Protein 5EUM (pdb70)

B-factor: mean 42.86, std 14.97, range [24.08, 124.47]

Foldseek 3Di:
DQPADDAPPAFLFKKWWAQFWADDPPDDILAGGDTDIFGFLFEEEEAEDPSLCLVVVLCPQLPVDDTDGTAMDGNRHGLSNHRSLRSPLQEDEADLPQFAAWFFLLVRLQVAHDDDDDPVLLLVLLVLLLNQVVQVVDPVRRRDTAPPRNPNDDSSNSRSSSLSSLVSSVHQEYEYEDDCDPCVVSRLSSVVSSSGRHYYYYNDQAPSSQQPGQKYFYGGSNYGDDMDGPVVVCVVVDDVVVCVVVRSND/DQPADDAPPAFLFKKWWAQFWADPPPDDTLAGGDTDIFGFLFEEEEAEDPSLCLVVVLCPQLPVDDTDGTAMDGNRHGLSNHRSVRSPLQEDEADLPDFAAWFFLLCRLQCVDDDPVLLLVLLVLLLNQVVQVVDPCRRRDTAPPRNPNDDSSNSRSSRLSSLVSSVHQEYEYEYDLDPCVVSNLSSVVSSSGRHYYYYNDQAPSSQQPGQKYFYGGSNYGDDMDGPVVVCVVVDDVVVCVVVRSND

Solvent-accessible surface area: 23238 Å² total

Secondary structure (DSSP, 8-state):
-----B--TT----EEEEEEEE-------SEEEEEEEE-TT-EEEEE--TTSSHHHHHHHHTTSS--SEEEEEETTEEGGGB-HHHHHHHEEEE-SS----SSBHHHHHHTS-SS---HHHHHHHHHHTT-HHHHHHSTTGGGPBP-GGGTTS-HHHHHHHHHHHHHHHT-SEEEEE----TTHHHHHHHHHHHTTTSEEEEE---HHHHHH-SEEEEEETTEEEEEE-HHHHHHHTSHHHHHHHTTT--/-----B--TT----EEEEEEEE-------SEEEEEEEE-TT-EEEEE--TTSSHHHHHHHHTTSS--SEEEEEETTEEGGGB-HHHHHHHEEEE-TT----SSBHHHHHH-----HHHHHHHHHHTT-HHHHHHSTTGGGPBP-GGGTTS-HHHHHHHHHHHHHHHT-SEEEEE----TTHHHHHHHHHHHSTTSEEEEE---HHHHHH-SEEEEEETTEEEEEE-HHHHHHHTSHHHHHHHTTT--

Structure (mmCIF, N/CA/C/O backbone):
data_5EUM
#
_entry.id   5EUM
#
_cell.length_a   95.237
_cell.length_b   95.237
_cell.length_c   60.870
_cell.angle_alpha   90.00
_cell.angle_beta   90.00
_cell.angle_gamma   90.00
#
_symmetry.space_group_name_H-M   'P 41'
#
loop_
_entity.id
_entity.type
_entity.pdbx_description
1 polymer 'Lipid A export ATP-binding/permease protein MsbA'
2 non-polymer 'ACETATE ION'
3 non-polymer 'SULFATE ION'
4 non-polymer 'MALONATE ION'
5 non-polymer 'SUCCINIC ACID'
6 non-polymer 'CHLORIDE ION'
7 water water
#
loop_
_atom_site.group_PDB
_atom_site.id
_atom_site.type_symbol
_atom_site.label_atom_id
_atom_site.label_alt_id
_atom_site.label_comp_id
_atom_site.label_asym_id
_atom_site.label_entity_id
_atom_site.label_seq_id
_atom_site.pdbx_PDB_ins_code
_atom_site.Cartn_x
_atom_site.Cartn_y
_atom_site.Cartn_z
_atom_site.occupancy
_atom_site.B_iso_or_equiv
_atom_site.auth_seq_id
_atom_site.auth_comp_id
_atom_site.auth_asym_id
_atom_site.auth_atom_id
_atom_site.pdbx_PDB_model_num
ATOM 1 N N . LYS A 1 4 ? -9.196 53.437 -17.383 1.00 87.46 333 LYS A N 1
ATOM 2 C CA . LYS A 1 4 ? -9.789 52.238 -16.715 1.00 83.96 333 LYS A CA 1
ATOM 3 C C . LYS A 1 4 ? -9.422 52.202 -15.229 1.00 77.73 333 LYS A C 1
ATOM 4 O O . LYS A 1 4 ? -10.249 52.539 -14.380 1.00 67.82 333 LYS A O 1
ATOM 10 N N . ASP A 1 5 ? -8.185 51.817 -14.913 1.00 73.29 334 ASP A N 1
ATOM 11 C CA . ASP A 1 5 ? -7.746 51.750 -13.513 1.00 70.39 334 ASP A CA 1
ATOM 12 C C . ASP A 1 5 ? -7.037 53.066 -13.139 1.00 68.69 334 ASP A C 1
ATOM 13 O O . ASP A 1 5 ? -5.867 53.080 -12.728 1.00 65.45 334 ASP A O 1
ATOM 18 N N . ASP A 1 6 ? -7.770 54.166 -13.283 1.00 66.32 335 ASP A N 1
ATOM 19 C CA . ASP A 1 6 ? -7.237 55.504 -12.990 1.00 68.68 335 ASP A CA 1
ATOM 20 C C . ASP A 1 6 ? -7.172 55.847 -11.492 1.00 63.05 335 ASP A C 1
ATOM 21 O O . ASP A 1 6 ? -6.369 56.690 -11.085 1.00 64.32 335 ASP A O 1
ATOM 26 N N . GLY A 1 7 ? -8.001 55.196 -10.677 1.00 55.74 336 GLY A N 1
ATOM 27 C CA . GLY A 1 7 ? -8.054 55.490 -9.239 1.00 50.25 336 GLY A CA 1
ATOM 28 C C . GLY A 1 7 ? -6.814 55.201 -8.403 1.00 45.96 336 GLY A C 1
ATOM 29 O O . GLY A 1 7 ? -6.166 54.178 -8.565 1.00 44.36 336 GLY A O 1
ATOM 30 N N . ALA A 1 8 ? -6.487 56.112 -7.487 1.00 44.59 337 ALA A N 1
ATOM 31 C CA . ALA A 1 8 ? -5.336 55.932 -6.597 1.00 43.85 337 ALA A CA 1
ATOM 32 C C . ALA A 1 8 ? -5.719 55.715 -5.133 1.00 42.09 337 ALA A C 1
ATOM 33 O O . ALA A 1 8 ? -4.840 55.481 -4.303 1.00 40.84 337 ALA A O 1
ATOM 35 N N A TYR A 1 9 ? -7.021 55.753 -4.839 0.50 40.42 338 TYR A N 1
ATOM 36 N N B TYR A 1 9 ? -7.012 55.764 -4.819 0.50 39.75 338 TYR A N 1
ATOM 37 C CA A TYR A 1 9 ? -7.533 55.633 -3.479 0.50 40.06 338 TYR A CA 1
ATOM 38 C CA B TYR A 1 9 ? -7.426 55.652 -3.430 0.50 38.83 338 TYR A CA 1
ATOM 39 C C A TYR A 1 9 ? -7.723 54.173 -3.063 0.50 38.57 338 TYR A C 1
ATOM 40 C C B TYR A 1 9 ? -7.794 54.219 -3.040 0.50 37.92 338 TYR A C 1
ATOM 41 O O A TYR A 1 9 ? -7.956 53.305 -3.911 0.50 35.73 338 TYR A O 1
ATOM 42 O O B TYR A 1 9 ? -8.199 53.412 -3.883 0.50 35.24 338 TYR A O 1
ATOM 59 N N . LYS A 1 10 ? -7.592 53.905 -1.761 1.00 35.84 339 LYS A N 1
ATOM 60 C CA . LYS A 1 10 ? -7.834 52.566 -1.212 1.00 36.33 339 LYS A CA 1
ATOM 61 C C . LYS A 1 10 ? -8.482 52.640 0.165 1.00 36.43 339 LYS A C 1
ATOM 62 O O . LYS A 1 10 ? -8.293 53.609 0.915 1.00 39.13 339 LYS A O 1
ATOM 68 N N . ALA A 1 11 ? -9.249 51.607 0.483 1.00 34.72 340 ALA A N 1
ATOM 69 C CA . ALA A 1 11 ? -9.819 51.443 1.801 1.00 38.09 340 ALA A CA 1
ATOM 70 C C . ALA A 1 11 ? -9.331 50.076 2.255 1.00 37.73 340 ALA A C 1
ATOM 71 O O . ALA A 1 11 ? -9.575 49.063 1.578 1.00 38.44 340 ALA A O 1
ATOM 73 N N . GLU A 1 12 ? -8.628 50.045 3.379 1.00 38.02 341 GLU A N 1
ATOM 74 C CA . GLU A 1 12 ? -8.076 48.798 3.898 1.00 40.45 341 GLU A CA 1
ATOM 75 C C . GLU A 1 12 ? -8.418 48.596 5.355 1.00 40.27 341 GLU A C 1
ATOM 76 O O . GLU A 1 12 ? -7.590 48.871 6.216 1.00 42.29 341 GLU A O 1
ATOM 82 N N . PRO A 1 13 ? -9.632 48.125 5.652 1.00 39.36 342 PRO A N 1
ATOM 83 C CA . PRO A 1 13 ? -10.672 47.818 4.677 1.00 37.47 342 PRO A CA 1
ATOM 84 C C . PRO A 1 13 ? -11.751 48.890 4.610 1.00 36.48 342 PRO A C 1
ATOM 85 O O . PRO A 1 13 ? -11.807 49.787 5.462 1.00 35.10 342 PRO A O 1
ATOM 89 N N . ALA A 1 14 ? -12.631 48.778 3.625 1.00 32.69 343 ALA A N 1
ATOM 90 C CA . ALA A 1 14 ? -13.791 49.655 3.571 1.00 32.63 343 ALA A CA 1
ATOM 91 C C . ALA A 1 14 ? -14.733 49.235 4.701 1.00 32.23 343 ALA A C 1
ATOM 92 O O . ALA A 1 14 ? -14.702 48.091 5.157 1.00 33.10 343 ALA A O 1
ATOM 94 N N . LYS A 1 15 ? -15.532 50.178 5.189 1.00 32.48 344 LYS A N 1
ATOM 95 C CA . LYS A 1 15 ? -16.587 49.877 6.170 1.00 34.53 344 LYS A CA 1
ATOM 96 C C . LYS A 1 15 ? -17.699 49.067 5.481 1.00 33.41 344 LYS A C 1
ATOM 97 O O . LYS A 1 15 ? -18.328 48.211 6.090 1.00 34.51 344 LYS A O 1
ATOM 103 N N . GLY A 1 16 ? -17.956 49.383 4.214 1.00 31.47 345 GLY A N 1
ATOM 104 C CA . GLY A 1 16 ? -18.969 48.675 3.416 1.00 32.50 345 GLY A CA 1
ATOM 105 C C . GLY A 1 16 ? -20.260 49.417 3.112 1.00 32.64 345 GLY A C 1
ATOM 106 O O . GLY A 1 16 ? -21.272 48.784 2.790 1.00 33.51 345 GLY A O 1
ATOM 107 N N A GLU A 1 17 ? -20.254 50.750 3.200 0.50 31.72 346 GLU A N 1
ATOM 108 N N B GLU A 1 17 ? -20.242 50.745 3.235 0.50 31.41 346 GLU A N 1
ATOM 109 C CA A GLU A 1 17 ? -21.470 51.519 2.876 0.50 32.09 346 GLU A CA 1
ATOM 110 C CA B GLU A 1 17 ? -21.411 51.558 2.891 0.50 31.66 346 GLU A CA 1
ATOM 111 C C A GLU A 1 17 ? -21.598 51.709 1.372 0.50 30.13 346 GLU A C 1
ATOM 112 C C B GLU A 1 17 ? -21.458 51.579 1.363 0.50 29.92 346 GLU A C 1
ATOM 113 O O A GLU A 1 17 ? -20.737 52.307 0.735 0.50 29.33 346 GLU A O 1
ATOM 114 O O B GLU A 1 17 ? -20.428 51.777 0.718 0.50 28.76 346 GLU A O 1
ATOM 125 N N A LEU A 1 18 ?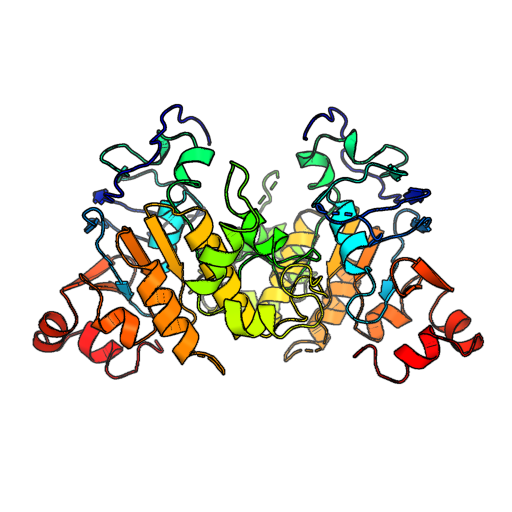 -22.676 51.208 0.792 0.50 29.23 347 LEU A N 1
ATOM 126 N N B LEU A 1 18 ? -22.626 51.335 0.778 0.50 28.99 347 LEU A N 1
ATOM 127 C CA A LEU A 1 18 ? -22.856 51.351 -0.636 0.50 28.83 347 LEU A CA 1
ATOM 128 C CA B LEU A 1 18 ? -22.747 51.309 -0.679 0.50 28.61 347 LEU A CA 1
ATOM 129 C C A LEU A 1 18 ? -23.953 52.324 -0.979 0.50 28.64 347 LEU A C 1
ATOM 130 C C B LEU A 1 18 ? -23.971 52.113 -1.129 0.50 28.43 347 LEU A C 1
ATOM 131 O O A LEU A 1 18 ? -24.932 52.463 -0.244 0.50 27.31 347 LEU A O 1
ATOM 132 O O B LEU A 1 18 ? -25.067 51.898 -0.622 0.50 28.00 347 LEU A O 1
ATOM 141 N N . GLU A 1 19 ? -23.799 53.017 -2.097 1.00 27.52 348 GLU A N 1
ATOM 142 C CA . GLU A 1 19 ? -24.885 53.886 -2.549 1.00 28.58 348 GLU A CA 1
ATOM 143 C C . GLU A 1 19 ? -24.866 54.084 -4.045 1.00 28.03 348 GLU A C 1
ATOM 144 O O . GLU A 1 19 ? -23.804 54.319 -4.613 1.00 29.02 348 GLU A O 1
ATOM 150 N N . PHE A 1 20 ? -26.035 53.909 -4.656 1.00 28.33 349 PHE A N 1
ATOM 151 C CA . PHE A 1 20 ? -26.288 54.268 -6.054 1.00 26.64 349 PHE A CA 1
ATOM 152 C C . PHE A 1 20 ? -27.043 55.591 -5.994 1.00 28.96 349 PHE A C 1
ATOM 153 O O . PHE A 1 20 ? -28.079 55.685 -5.332 1.00 28.76 349 PHE A O 1
ATOM 161 N N . LYS A 1 21 ? -26.571 56.608 -6.702 1.00 29.80 350 LYS A N 1
ATOM 162 C CA . LYS A 1 21 ? -27.238 57.911 -6.726 1.00 33.83 350 LYS A CA 1
ATOM 163 C C . LYS A 1 21 ? -27.488 58.290 -8.191 1.00 32.89 350 LYS A C 1
ATOM 164 O O . LYS A 1 21 ? -26.534 58.564 -8.935 1.00 31.91 350 LYS A O 1
ATOM 170 N N . ASN A 1 22 ? -28.762 58.301 -8.591 1.00 31.09 351 ASN A N 1
ATOM 171 C CA . ASN A 1 22 ? -29.182 58.699 -9.942 1.00 31.57 351 ASN A CA 1
ATOM 172 C C . ASN A 1 22 ? -28.426 57.960 -11.073 1.00 32.13 351 ASN A C 1
ATOM 173 O O . ASN A 1 22 ? -27.995 58.551 -12.084 1.00 33.17 351 ASN A O 1
ATOM 178 N N . VAL A 1 23 ? -28.325 56.651 -10.921 1.00 30.98 352 VAL A N 1
ATOM 179 C CA . VAL A 1 23 ? -27.564 55.828 -11.874 1.00 30.04 352 VAL A CA 1
ATOM 180 C C . VAL A 1 23 ? -28.379 55.395 -13.077 1.00 29.02 352 VAL A C 1
ATOM 181 O O . VAL A 1 23 ? -29.438 54.785 -12.942 1.00 30.85 352 VAL A O 1
ATOM 185 N N . SER A 1 24 ? -27.873 55.722 -14.269 1.00 29.74 353 SER A N 1
ATOM 186 C CA . SER A 1 24 ? -28.478 55.279 -15.509 1.00 30.60 353 SER A CA 1
ATOM 187 C C . SER A 1 24 ? -27.370 54.603 -16.299 1.00 29.99 353 SER A C 1
ATOM 188 O O . SER A 1 24 ? -26.210 54.966 -16.176 1.00 32.70 353 SER A O 1
ATOM 191 N N . PHE A 1 25 ? -27.747 53.617 -17.097 1.00 30.70 354 PHE A N 1
ATOM 192 C CA . PHE A 1 25 ? -26.779 52.829 -17.847 1.00 30.60 354 PHE A CA 1
ATOM 193 C C . PHE A 1 25 ? -27.429 52.213 -19.073 1.00 30.63 354 PHE A C 1
ATOM 194 O O . PHE A 1 25 ? -28.562 51.727 -19.021 1.00 33.03 354 PHE A O 1
ATOM 202 N N . ALA A 1 26 ? -26.678 52.237 -20.181 1.00 33.11 355 ALA A N 1
ATOM 203 C CA . ALA A 1 26 ? -27.089 51.623 -21.429 1.00 32.57 355 ALA A CA 1
ATOM 204 C C . ALA A 1 26 ? -25.919 50.791 -21.940 1.00 33.04 355 ALA A C 1
ATOM 205 O O . ALA A 1 26 ? -24.755 51.185 -21.808 1.00 31.93 355 ALA A O 1
ATOM 207 N N . TYR A 1 27 ? -26.231 49.627 -22.498 1.00 33.59 356 TYR A N 1
ATOM 208 C CA . TYR A 1 27 ? -25.198 48.764 -23.064 1.00 34.26 356 TYR A CA 1
ATOM 209 C C . TYR A 1 27 ? -24.624 49.465 -24.290 1.00 37.80 356 TYR A C 1
ATOM 210 O O . TYR A 1 27 ? -25.320 50.257 -24.936 1.00 38.57 356 TYR A O 1
ATOM 219 N N . GLN A 1 28 ? -23.357 49.188 -24.589 1.00 40.15 357 GLN A N 1
ATOM 220 C CA . GLN A 1 28 ? -22.689 49.807 -25.734 1.00 44.25 357 GLN A CA 1
ATOM 221 C C . GLN A 1 28 ? -23.481 49.503 -27.000 1.00 44.58 357 GLN A C 1
ATOM 222 O O . GLN A 1 28 ? -23.835 48.354 -27.249 1.00 44.03 357 GLN A O 1
ATOM 228 N N . GLY A 1 29 ? -23.752 50.532 -27.796 1.00 49.32 358 GLY A N 1
ATOM 229 C CA . GLY A 1 29 ? -24.510 50.366 -29.039 1.00 51.26 358 GLY A CA 1
ATOM 230 C C . GLY A 1 29 ? -26.026 50.331 -28.883 1.00 53.94 358 GLY A C 1
ATOM 231 O O . GLY A 1 29 ? -26.731 50.044 -29.853 1.00 55.92 358 GLY A O 1
ATOM 242 N N . GLU A 1 31 ? -29.550 52.435 -27.518 1.00 55.48 360 GLU A N 1
ATOM 243 C CA . GLU A 1 31 ? -30.099 53.744 -27.183 1.00 60.78 360 GLU A CA 1
ATOM 244 C C . GLU A 1 31 ? -30.916 53.635 -25.885 1.00 53.93 360 GLU A C 1
ATOM 245 O O . GLU A 1 31 ? -30.814 54.486 -25.004 1.00 53.69 360 GLU A O 1
ATOM 251 N N . GLU A 1 32 ? -31.728 52.584 -25.800 1.00 50.99 361 GLU A N 1
ATOM 252 C CA . GLU A 1 32 ? -32.573 52.288 -24.631 1.00 51.76 361 GLU A CA 1
ATOM 253 C C . GLU A 1 32 ? -31.734 52.098 -23.366 1.00 43.14 361 GLU A C 1
ATOM 254 O O . GLU A 1 32 ? -30.657 51.515 -23.420 1.00 39.35 361 GLU A O 1
ATOM 260 N N . LEU A 1 33 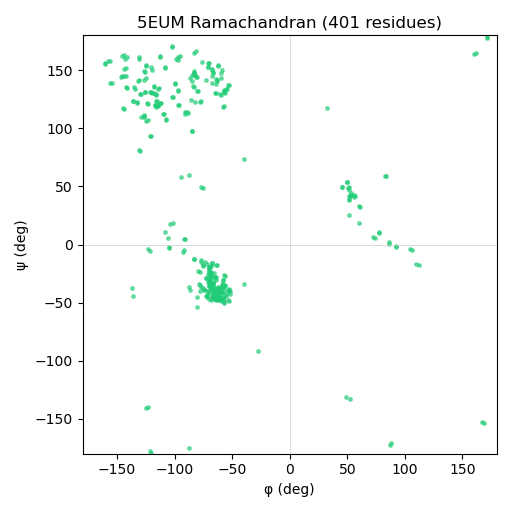? -32.235 52.560 -22.223 1.00 42.62 362 LEU A N 1
ATOM 261 C CA . LEU A 1 33 ? -31.512 52.372 -20.969 1.00 39.02 362 LEU A CA 1
ATOM 262 C C . LEU A 1 33 ? -31.758 51.005 -20.351 1.00 37.39 362 LEU A C 1
ATOM 263 O O . LEU A 1 33 ? -32.900 50.530 -20.286 1.00 38.78 362 LEU A O 1
ATOM 268 N N . ALA A 1 34 ? -30.687 50.364 -19.884 1.00 34.53 363 ALA A N 1
ATOM 269 C CA . ALA A 1 34 ? -30.812 49.086 -19.162 1.00 34.44 363 ALA A CA 1
ATOM 270 C C . ALA A 1 34 ? -31.243 49.379 -17.727 1.00 32.78 363 ALA A C 1
ATOM 271 O O . ALA A 1 34 ? -31.970 48.587 -17.085 1.00 30.99 363 ALA A O 1
ATOM 273 N N . LEU A 1 35 ? -30.759 50.507 -17.208 1.00 30.81 364 LEU A N 1
ATOM 274 C CA . LEU A 1 35 ? -31.084 50.964 -15.855 1.00 27.99 364 LEU A CA 1
ATOM 275 C C . LEU A 1 35 ? -31.413 52.434 -15.958 1.00 29.68 364 LEU A C 1
ATOM 276 O O . LEU A 1 35 ? -30.657 53.193 -16.581 1.00 29.74 364 LEU A O 1
ATOM 281 N N . ASN A 1 36 ? -32.506 52.847 -15.329 1.00 28.42 365 ASN A N 1
ATOM 282 C CA . ASN A 1 36 ? -32.950 54.247 -15.429 1.00 29.63 365 ASN A CA 1
ATOM 283 C C . ASN A 1 36 ? -33.169 54.905 -14.064 1.00 29.61 365 ASN A C 1
ATOM 284 O O . ASN A 1 36 ? -34.076 54.554 -13.337 1.00 29.83 365 ASN A O 1
ATOM 289 N N . ASN A 1 37 ? -32.275 55.835 -13.755 1.00 31.95 366 ASN A N 1
ATOM 290 C CA . ASN A 1 37 ? -32.282 56.639 -12.518 1.00 33.64 366 ASN A CA 1
ATOM 291 C C . ASN A 1 37 ? -32.441 55.819 -11.230 1.00 32.93 366 ASN A C 1
ATOM 292 O O . ASN A 1 37 ? -33.300 56.075 -10.389 1.00 34.05 366 ASN A O 1
ATOM 297 N N . ILE A 1 38 ? -31.561 54.847 -11.097 1.00 30.03 367 ILE A N 1
ATOM 298 C CA . ILE A 1 38 ? -31.498 53.952 -9.934 1.00 29.59 367 ILE A CA 1
ATOM 299 C C . ILE A 1 38 ? -30.837 54.670 -8.759 1.00 28.44 367 ILE A C 1
ATOM 300 O O . ILE A 1 38 ? -29.713 55.134 -8.888 1.00 28.52 367 ILE A O 1
ATOM 305 N N . SER A 1 39 ? -31.544 54.738 -7.628 1.00 28.26 368 SER A N 1
ATOM 306 C CA . SER A 1 39 ? -31.015 55.315 -6.394 1.00 27.40 368 SER A CA 1
ATOM 307 C C . SER A 1 39 ? -31.383 54.418 -5.213 1.00 27.34 368 SER A C 1
ATOM 308 O O . SER A 1 39 ? -32.564 54.123 -5.010 1.00 28.21 368 SER A O 1
ATOM 311 N N . PHE A 1 40 ? -30.379 53.961 -4.464 1.00 27.37 369 PHE A N 1
ATOM 312 C CA . PHE A 1 40 ? -30.613 53.197 -3.230 1.00 26.81 369 PHE A CA 1
ATOM 313 C C . PHE A 1 40 ? -29.362 53.232 -2.382 1.00 28.08 369 PHE A C 1
ATOM 314 O O . PHE A 1 40 ? -28.260 53.425 -2.892 1.00 26.78 369 PHE A O 1
ATOM 322 N N . SER A 1 41 ? -29.535 53.054 -1.081 1.00 26.60 370 SER A N 1
ATOM 323 C CA . SER A 1 41 ? -28.421 53.025 -0.169 1.00 27.50 370 SER A CA 1
ATOM 324 C C . SER A 1 41 ? -28.440 51.741 0.623 1.00 29.11 370 SER A C 1
ATOM 325 O O . SER A 1 41 ? -29.506 51.272 1.033 1.00 28.95 370 SER A O 1
ATOM 328 N N . VAL A 1 42 ? -27.250 51.208 0.885 1.00 29.28 371 VAL A N 1
ATOM 329 C CA . VAL A 1 42 ? -27.097 50.036 1.734 1.00 27.60 371 VAL A CA 1
ATOM 330 C C . VAL A 1 42 ? -26.119 50.415 2.858 1.00 28.66 371 VAL A C 1
ATOM 331 O O . VAL A 1 42 ? -24.899 50.534 2.627 1.00 28.92 371 VAL A O 1
ATOM 335 N N . PRO A 1 43 ? -26.639 50.615 4.081 1.00 27.42 372 PRO A N 1
ATOM 336 C CA . PRO A 1 43 ? -25.730 50.894 5.181 1.00 28.91 372 PRO A CA 1
ATOM 337 C C . PRO A 1 43 ? -24.789 49.716 5.404 1.00 27.83 372 PRO A C 1
ATOM 338 O O . PRO A 1 43 ? -25.140 48.549 5.116 1.00 27.93 372 PRO A O 1
ATOM 342 N N . ALA A 1 44 ? -23.621 50.002 5.966 1.00 28.68 373 ALA A N 1
ATOM 343 C CA . ALA A 1 44 ? -22.659 48.948 6.231 1.00 29.90 373 ALA A CA 1
ATOM 344 C C . ALA A 1 44 ? -23.283 47.820 7.065 1.00 29.94 373 ALA A C 1
ATOM 345 O O . ALA A 1 44 ? -23.969 48.076 8.040 1.00 29.89 373 ALA A O 1
ATOM 347 N N . GLY A 1 45 ? -23.053 46.580 6.655 1.00 28.72 374 GLY A N 1
ATOM 348 C CA . GLY A 1 45 ? -23.548 45.408 7.381 1.00 30.36 374 GLY A CA 1
ATOM 349 C C . GLY A 1 45 ? -24.962 44.921 7.069 1.00 30.00 374 GLY A C 1
ATOM 350 O O . GLY A 1 45 ? -25.438 43.970 7.684 1.00 33.01 374 GLY A O 1
ATOM 351 N N . LYS A 1 46 ? -25.656 45.574 6.148 1.00 28.18 375 LYS A N 1
ATOM 352 C CA . LYS A 1 46 ? -27.004 45.196 5.821 1.00 27.44 375 LYS A CA 1
ATOM 353 C C . LYS A 1 46 ? -27.040 44.309 4.584 1.00 27.84 375 LYS A C 1
ATOM 354 O O . LYS A 1 46 ? -26.108 44.303 3.792 1.00 29.40 375 LYS A O 1
ATOM 360 N N . THR A 1 47 ? -28.131 43.556 4.451 1.00 27.63 376 THR A N 1
ATOM 361 C CA . THR A 1 47 ? -28.354 42.687 3.296 1.00 26.83 376 THR A CA 1
ATOM 362 C C . THR A 1 47 ? -29.509 43.210 2.481 1.00 27.20 376 THR A C 1
ATOM 363 O O . THR A 1 47 ? -30.619 43.392 3.011 1.00 27.99 376 THR A O 1
ATOM 367 N N A VAL A 1 48 ? -29.253 43.461 1.195 0.50 27.19 377 VAL A N 1
ATOM 368 N N B VAL A 1 48 ? -29.249 43.483 1.203 0.50 26.82 377 VAL A N 1
ATOM 369 C CA A VAL A 1 48 ? -30.251 43.941 0.257 0.50 26.68 377 VAL A CA 1
ATOM 370 C CA B VAL A 1 48 ? -30.286 43.893 0.297 0.50 26.17 377 VAL A CA 1
ATOM 371 C C A VAL A 1 48 ? -30.437 42.915 -0.871 0.50 27.73 377 VAL A C 1
ATOM 372 C C B VAL A 1 48 ? -30.425 42.795 -0.760 0.50 27.17 377 VAL A C 1
ATOM 373 O O A VAL A 1 48 ? -29.475 42.580 -1.570 0.50 27.83 377 VAL A O 1
ATOM 374 O O B VAL A 1 48 ? -29.428 42.267 -1.273 0.50 26.57 377 VAL A O 1
ATOM 381 N N . ALA A 1 49 ? -31.669 42.426 -1.029 1.00 26.48 378 ALA A N 1
ATOM 382 C CA . ALA A 1 49 ? -31.999 41.412 -2.058 1.00 25.65 378 ALA A CA 1
ATOM 383 C C . ALA A 1 49 ? -32.605 42.115 -3.263 1.00 26.31 378 ALA A C 1
ATOM 384 O O . ALA A 1 49 ? -33.600 42.853 -3.120 1.00 26.50 378 ALA A O 1
ATOM 386 N N . LEU A 1 50 ? -32.006 41.897 -4.440 1.00 24.65 379 LEU A N 1
ATOM 387 C CA . LEU A 1 50 ? -32.513 42.429 -5.689 1.00 24.98 379 LEU A CA 1
ATOM 388 C C . LEU A 1 50 ? -33.335 41.291 -6.306 1.00 26.15 379 LEU A C 1
ATOM 389 O O . LEU A 1 50 ? -32.806 40.211 -6.533 1.00 25.77 379 LEU A O 1
ATOM 394 N N . VAL A 1 51 ? -34.626 41.523 -6.526 1.00 25.74 380 VAL A N 1
ATOM 395 C CA . VAL A 1 51 ? -35.525 40.502 -7.083 1.00 26.29 380 VAL A CA 1
ATOM 396 C C . VAL A 1 51 ? -36.187 41.079 -8.306 1.00 26.64 380 VAL A C 1
ATOM 397 O O . VAL A 1 51 ? -36.310 42.295 -8.443 1.00 27.38 380 VAL A O 1
ATOM 401 N N . GLY A 1 52 ? -36.580 40.211 -9.222 1.00 25.35 381 GLY A N 1
ATOM 402 C CA . GLY A 1 52 ? -37.196 40.665 -10.436 1.00 25.57 381 GLY A CA 1
ATOM 403 C C . GLY A 1 52 ? -37.150 39.590 -11.496 1.00 26.38 381 GLY A C 1
ATOM 404 O O . GLY A 1 52 ? -36.405 38.606 -11.384 1.00 26.75 381 GLY A O 1
ATOM 405 N N . ARG A 1 53 ? -37.955 39.782 -12.524 1.00 26.87 382 ARG A N 1
ATOM 406 C CA . ARG A 1 53 ? -38.009 38.816 -13.617 1.00 27.64 382 ARG A CA 1
ATOM 407 C C . ARG A 1 53 ? -36.723 38.866 -14.439 1.00 29.80 382 ARG A C 1
ATOM 408 O O . ARG A 1 53 ? -36.025 39.872 -14.432 1.00 29.42 382 ARG A O 1
ATOM 416 N N . SER A 1 54 ? -36.403 37.772 -15.123 1.00 29.53 383 SER A N 1
ATOM 417 C CA . SER A 1 54 ? -35.253 37.756 -16.029 1.00 30.99 383 SER A CA 1
ATOM 418 C C . SER A 1 54 ? -35.390 38.935 -17.004 1.00 30.76 383 SER A C 1
ATOM 419 O O . SER A 1 54 ? -36.484 39.220 -17.506 1.00 29.40 383 SER A O 1
ATOM 422 N N . GLY A 1 55 ? -34.290 39.630 -17.254 1.00 31.33 384 GLY A N 1
ATOM 423 C CA . GLY A 1 55 ? -34.297 40.796 -18.147 1.00 31.39 384 GLY A CA 1
ATOM 424 C C . GLY A 1 55 ? -34.518 42.110 -17.434 1.00 32.08 384 GLY A C 1
ATOM 425 O O . GLY A 1 55 ? -34.460 43.187 -18.043 1.00 33.68 384 GLY A O 1
ATOM 426 N N . SER A 1 56 ? -34.726 42.042 -16.122 1.00 29.23 385 SER A N 1
ATOM 427 C CA . SER A 1 56 ? -35.037 43.228 -15.357 1.00 28.40 385 SER A CA 1
ATOM 428 C C . SER A 1 56 ? -33.900 44.222 -15.218 1.00 29.23 385 SER A C 1
ATOM 429 O O . SER A 1 56 ? -34.151 45.429 -15.138 1.00 28.27 385 SER A O 1
ATOM 432 N N . GLY A 1 57 ? -32.666 43.728 -15.185 1.00 27.56 386 GLY A N 1
ATOM 433 C CA . GLY A 1 57 ? -31.501 44.585 -14.950 1.00 29.30 386 GLY A CA 1
ATOM 434 C C . GLY A 1 57 ? -30.947 44.400 -13.552 1.00 28.39 386 GLY A C 1
ATOM 435 O O . GLY A 1 57 ? -29.930 44.986 -13.203 1.00 28.49 386 GLY A O 1
ATOM 436 N N . LYS A 1 58 ? -31.612 43.589 -12.719 1.00 26.98 387 LYS A N 1
ATOM 437 C CA . LYS A 1 58 ? -31.084 43.333 -11.383 1.00 25.93 387 LYS A CA 1
ATOM 438 C C . LYS A 1 58 ? -29.615 42.847 -11.426 1.00 26.35 387 LYS A C 1
ATOM 439 O O . LYS A 1 58 ? -28.788 43.258 -10.597 1.00 27.08 387 LYS A O 1
ATOM 445 N N . SER A 1 59 ? -29.263 42.016 -12.398 1.00 26.23 388 SER A N 1
ATOM 446 C CA . SER A 1 59 ? -27.880 41.513 -12.481 1.00 26.03 388 SER A CA 1
ATOM 447 C C . SER A 1 59 ? -26.909 42.609 -12.958 1.00 26.60 388 SER A C 1
ATOM 448 O O . SER A 1 59 ? -25.763 42.618 -12.589 1.00 28.30 388 SER A O 1
ATOM 451 N N . THR A 1 60 ? -27.401 43.548 -13.749 1.00 26.70 389 THR A N 1
ATOM 452 C CA . THR A 1 60 ? -26.589 44.666 -14.220 1.00 27.48 389 THR A CA 1
ATOM 453 C C . THR A 1 60 ? -26.202 45.555 -13.020 1.00 26.99 389 THR A C 1
ATOM 454 O O . THR A 1 60 ? -25.058 46.013 -12.905 1.00 28.47 389 THR A O 1
ATOM 458 N N . ILE A 1 61 ? -27.150 45.761 -12.103 1.00 26.53 390 ILE A N 1
ATOM 459 C CA . ILE A 1 61 ? -26.881 46.524 -10.887 1.00 26.25 390 ILE A CA 1
ATOM 460 C C . ILE A 1 61 ? -25.716 45.881 -10.141 1.00 27.54 390 ILE A C 1
ATOM 461 O O . ILE A 1 61 ? -24.735 46.556 -9.789 1.00 27.24 390 ILE A O 1
ATOM 466 N N . ALA A 1 62 ? -25.794 44.559 -9.923 1.00 27.65 391 ALA A N 1
ATOM 467 C CA . ALA A 1 62 ? -24.734 43.867 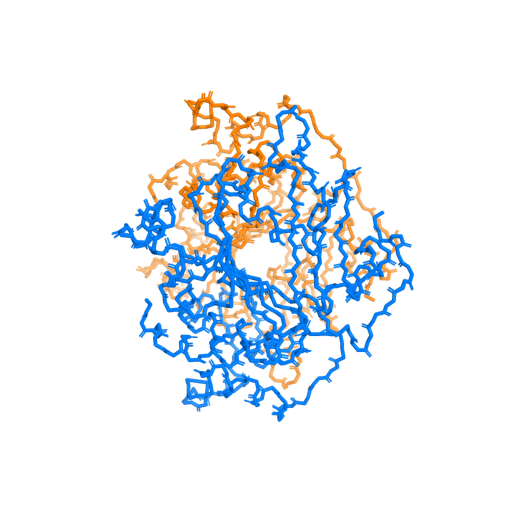-9.198 1.00 29.25 391 ALA A CA 1
ATOM 468 C C . ALA A 1 62 ? -23.410 43.935 -9.943 1.00 29.04 391 ALA A C 1
ATOM 469 O O . ALA A 1 62 ? -22.372 44.209 -9.336 1.00 29.84 391 ALA A O 1
ATOM 471 N N . ASN A 1 63 ? -23.441 43.690 -11.256 1.00 28.74 392 ASN A N 1
ATOM 472 C CA . ASN A 1 63 ? -22.225 43.750 -12.074 1.00 29.17 392 ASN A CA 1
ATOM 473 C C . ASN A 1 63 ? -21.507 45.115 -11.983 1.00 29.38 392 ASN A C 1
ATOM 474 O O . ASN A 1 63 ? -20.277 45.177 -12.009 1.00 31.22 392 ASN A O 1
ATOM 479 N N . LEU A 1 64 ? -22.276 46.198 -11.870 1.00 28.88 393 LEU A N 1
ATOM 480 C CA . LEU A 1 64 ? -21.706 47.547 -11.830 1.00 29.14 393 LEU A CA 1
ATOM 481 C C . LEU A 1 64 ? -20.902 47.830 -10.556 1.00 30.92 393 LEU A C 1
ATOM 482 O O . LEU A 1 64 ? -19.978 48.620 -10.607 1.00 30.40 393 LEU A O 1
ATOM 487 N N . VAL A 1 65 ? -21.250 47.173 -9.445 1.00 31.20 394 VAL A N 1
ATOM 488 C CA . VAL A 1 65 ? -20.548 47.380 -8.176 1.00 30.88 394 VAL A CA 1
ATOM 489 C C . VAL A 1 65 ? -19.041 47.079 -8.270 1.00 33.89 394 VAL A C 1
ATOM 490 O O . VAL A 1 65 ? -18.235 47.750 -7.615 1.00 34.68 394 VAL A O 1
ATOM 494 N N . THR A 1 66 ? -18.657 46.100 -9.093 1.00 33.44 395 THR A N 1
ATOM 495 C CA . THR A 1 66 ? -17.246 45.728 -9.244 1.00 35.54 395 THR A CA 1
ATOM 496 C C . THR A 1 66 ? -16.648 46.244 -10.551 1.00 36.49 395 THR A C 1
ATOM 497 O O . THR A 1 66 ? -15.581 45.820 -10.976 1.00 37.66 395 THR A O 1
ATOM 501 N N . ARG A 1 67 ? -17.336 47.213 -11.146 1.00 36.89 396 ARG A N 1
ATOM 502 C CA . ARG A 1 67 ? -16.936 47.823 -12.400 1.00 38.33 396 ARG A CA 1
ATOM 503 C C . ARG A 1 67 ? -16.755 46.846 -13.543 1.00 38.77 396 ARG A C 1
ATOM 504 O O . ARG A 1 67 ? -15.801 46.964 -14.324 1.00 39.96 396 ARG A O 1
ATOM 512 N N . PHE A 1 68 ? -17.673 45.885 -13.665 1.00 36.74 397 PHE A N 1
ATOM 513 C CA . PHE A 1 68 ? -17.609 44.991 -14.824 1.00 39.03 397 PHE A CA 1
ATOM 514 C C . PHE A 1 68 ? -17.720 45.892 -16.075 1.00 39.66 397 PHE A C 1
ATOM 515 O O . PHE A 1 68 ? -17.102 45.641 -17.122 1.00 41.21 397 PHE A O 1
ATOM 523 N N . TYR A 1 69 ? -18.519 46.934 -15.920 1.00 37.44 398 TYR A N 1
ATOM 524 C CA . TYR A 1 69 ? -18.654 48.043 -16.869 1.00 37.99 398 TYR A CA 1
ATOM 525 C C . TYR A 1 69 ? -18.790 49.313 -16.024 1.00 37.79 398 TYR A C 1
ATOM 526 O O . TYR A 1 69 ? -19.076 49.232 -14.818 1.00 33.48 398 TYR A O 1
ATOM 535 N N . ASP A 1 70 ? -18.536 50.470 -16.636 1.00 38.32 399 ASP A N 1
ATOM 536 C CA . ASP A 1 70 ? -18.613 51.748 -15.925 1.00 40.24 399 ASP A CA 1
ATOM 537 C C . ASP A 1 70 ? -19.814 52.551 -16.363 1.00 39.97 399 ASP A C 1
ATOM 538 O O . ASP A 1 70 ? -20.287 52.413 -17.493 1.00 40.65 399 ASP A O 1
ATOM 543 N N . ILE A 1 71 ? -20.316 53.379 -15.453 1.00 39.47 400 ILE A N 1
ATOM 544 C CA . ILE A 1 71 ? -21.401 54.285 -15.788 1.00 37.45 400 ILE A CA 1
ATOM 545 C C . ILE A 1 71 ? -20.817 55.654 -16.155 1.00 40.54 400 ILE A C 1
ATOM 546 O O . ILE A 1 71 ? -19.663 55.963 -15.828 1.00 41.47 400 ILE A O 1
ATOM 551 N N . GLU A 1 72 ? -21.636 56.451 -16.833 1.00 39.76 401 GLU A N 1
ATOM 552 C CA . GLU A 1 72 ? -21.319 57.822 -17.204 1.00 45.46 401 GLU A CA 1
ATOM 553 C C . GLU A 1 72 ? -22.372 58.801 -16.657 1.00 44.34 401 GLU A C 1
ATOM 554 O O . GLU A 1 72 ? -22.227 60.005 -16.819 1.00 43.38 401 GLU A O 1
ATOM 560 N N . GLN A 1 73 ? -23.429 58.285 -16.021 1.00 39.87 402 GLN A N 1
ATOM 561 C CA . GLN A 1 73 ? -24.508 59.121 -15.494 1.00 40.55 402 GLN A CA 1
ATOM 562 C C . GLN A 1 73 ? -24.766 58.643 -14.079 1.00 36.66 402 GLN A C 1
ATOM 563 O O . GLN A 1 73 ? -25.079 57.470 -13.875 1.00 33.07 402 GLN A O 1
ATOM 569 N N . GLY A 1 74 ? -24.658 59.551 -13.112 1.00 34.00 403 GLY A N 1
ATOM 570 C CA . GLY A 1 74 ? -24.857 59.202 -11.729 1.00 32.35 403 GLY A CA 1
ATOM 571 C C . GLY A 1 74 ? -23.562 58.704 -11.124 1.00 32.59 403 GLY A C 1
ATOM 572 O O . GLY A 1 74 ? -22.487 58.759 -11.753 1.00 33.76 403 GLY A O 1
ATOM 573 N N . GLU A 1 75 ? -23.667 58.207 -9.902 1.00 31.54 404 GLU A N 1
ATOM 574 C CA . GLU A 1 75 ? -22.530 57.713 -9.158 1.00 32.46 404 GLU A CA 1
ATOM 575 C C . GLU A 1 75 ? -22.829 56.484 -8.318 1.00 30.59 404 GLU A C 1
ATOM 576 O O . GLU A 1 75 ? -23.921 56.358 -7.763 1.00 29.25 404 GLU A O 1
ATOM 582 N N . ILE A 1 76 ? -21.827 55.598 -8.230 1.00 29.57 405 ILE A N 1
ATOM 583 C CA . ILE A 1 76 ? -21.859 54.433 -7.330 1.00 28.89 405 ILE A CA 1
ATOM 584 C C . ILE A 1 76 ? -20.730 54.713 -6.360 1.00 30.13 405 ILE A C 1
ATOM 585 O O . ILE A 1 76 ? -19.574 54.891 -6.785 1.00 29.12 405 ILE A O 1
ATOM 590 N N . LEU A 1 77 ? -21.083 54.742 -5.066 1.00 28.90 406 LEU A N 1
ATOM 591 C CA . LEU A 1 77 ? -20.172 55.124 -4.000 1.00 30.60 406 LEU A CA 1
ATOM 592 C C . LEU A 1 77 ? -19.926 54.002 -3.013 1.00 29.62 406 LEU A C 1
ATOM 593 O O . LEU A 1 77 ? -20.864 53.322 -2.619 1.00 29.33 406 LEU A O 1
ATOM 598 N N . LEU A 1 78 ? -18.664 53.798 -2.643 1.00 29.29 407 LEU A N 1
ATOM 599 C CA . LEU A 1 78 ? -18.287 52.853 -1.586 1.00 30.02 407 LEU A CA 1
ATOM 600 C C . LEU A 1 78 ? -17.706 53.742 -0.475 1.00 31.40 407 LEU A C 1
ATOM 601 O O . LEU A 1 78 ? -16.732 54.467 -0.705 1.00 32.19 407 LEU A O 1
ATOM 606 N N . ASP A 1 79 ? -18.310 53.698 0.711 1.00 30.96 408 ASP A N 1
ATOM 607 C CA . ASP A 1 79 ? -17.892 54.568 1.829 1.00 33.20 408 ASP A CA 1
ATOM 608 C C . ASP A 1 79 ? -17.821 56.031 1.376 1.00 32.74 408 ASP A C 1
ATOM 609 O O . ASP A 1 79 ? -16.876 56.761 1.734 1.00 32.68 408 ASP A O 1
ATOM 614 N N . GLY A 1 80 ? -18.806 56.447 0.587 1.00 32.29 409 GLY A N 1
ATOM 615 C CA . GLY A 1 80 ? -18.902 57.838 0.111 1.00 36.57 409 GLY A CA 1
ATOM 616 C C . GLY A 1 80 ? -17.938 58.286 -0.971 1.00 36.04 409 GLY A C 1
ATOM 617 O O . GLY A 1 80 ? -17.925 59.467 -1.311 1.00 37.81 409 GLY A O 1
ATOM 618 N N . VAL A 1 81 ? -17.131 57.363 -1.502 1.00 33.24 410 VAL A N 1
ATOM 619 C CA . VAL A 1 81 ? -16.157 57.676 -2.557 1.00 33.56 410 VAL A CA 1
ATOM 620 C C . VAL A 1 81 ? -16.584 56.959 -3.824 1.00 32.81 410 VAL A C 1
ATOM 621 O O . VAL A 1 81 ? -16.934 55.779 -3.778 1.00 30.60 410 VAL A O 1
ATOM 625 N N . ASN A 1 82 ? -16.560 57.653 -4.967 1.00 32.97 411 ASN A N 1
ATOM 626 C CA . ASN A 1 82 ? -16.942 57.011 -6.231 1.00 33.31 411 ASN A CA 1
ATOM 627 C C . ASN A 1 82 ? -16.078 55.782 -6.478 1.00 33.41 411 ASN A C 1
ATOM 628 O O . ASN A 1 82 ? -14.843 55.857 -6.354 1.00 34.52 411 ASN A O 1
ATOM 633 N N . ILE A 1 83 ? -16.713 54.657 -6.842 1.00 32.81 412 ILE A N 1
ATOM 634 C CA . ILE A 1 83 ? -15.961 53.409 -7.075 1.00 32.50 412 ILE A CA 1
ATOM 635 C C . ILE A 1 83 ? -14.881 53.558 -8.140 1.00 32.67 412 ILE A C 1
ATOM 636 O O . ILE A 1 83 ? -13.870 52.844 -8.105 1.00 35.14 412 ILE A O 1
ATOM 641 N N . GLN A 1 84 ? -15.068 54.496 -9.068 1.00 33.58 413 GLN A N 1
ATOM 642 C CA . GLN A 1 84 ? -14.073 54.721 -10.108 1.00 35.94 413 GLN A CA 1
ATOM 643 C C . GLN A 1 84 ? -12.790 55.360 -9.569 1.00 38.83 413 GLN A C 1
ATOM 644 O O . GLN A 1 84 ? -11.740 55.278 -10.217 1.00 39.37 413 GLN A O 1
ATOM 650 N N . ASP A 1 85 ? -12.874 55.990 -8.400 1.00 36.67 414 ASP A N 1
ATOM 651 C CA . ASP A 1 85 ? -11.711 56.642 -7.784 1.00 39.03 414 ASP A CA 1
ATOM 652 C C . ASP A 1 85 ? -10.807 55.690 -6.993 1.00 37.57 414 ASP A C 1
ATOM 653 O O . ASP A 1 85 ? -9.680 56.060 -6.642 1.00 40.11 414 ASP A O 1
ATOM 658 N N . TYR A 1 86 ? -11.268 54.471 -6.733 1.00 36.53 415 TYR A N 1
ATOM 659 C CA . TYR A 1 86 ? -10.450 53.470 -6.054 1.00 36.45 415 TYR A CA 1
ATOM 660 C C . TYR A 1 86 ? -9.542 52.755 -7.034 1.00 38.26 415 TYR A C 1
ATOM 661 O O . TYR A 1 86 ? -9.900 52.588 -8.190 1.00 38.45 415 TYR A O 1
ATOM 670 N N . ARG A 1 87 ? -8.380 52.319 -6.562 1.00 37.75 416 ARG A N 1
ATOM 671 C CA . ARG A 1 87 ? -7.535 51.441 -7.368 1.00 43.52 416 ARG A CA 1
ATOM 672 C C . ARG A 1 87 ? -8.430 50.201 -7.588 1.00 41.91 416 ARG A C 1
ATOM 673 O O . ARG A 1 87 ? -9.002 49.674 -6.628 1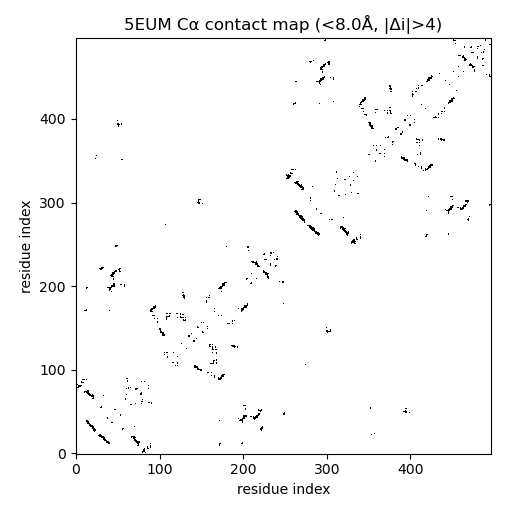.00 40.07 416 ARG A O 1
ATOM 681 N N . LEU A 1 88 ? -8.573 49.764 -8.836 1.00 43.52 417 LEU A N 1
ATOM 682 C CA . LEU A 1 88 ? -9.458 48.623 -9.164 1.00 43.35 417 LEU A CA 1
ATOM 683 C C . LEU A 1 88 ? -9.194 47.369 -8.307 1.00 43.46 417 LEU A C 1
ATOM 684 O O . LEU A 1 88 ? -10.134 46.726 -7.838 1.00 43.54 417 LEU A O 1
ATOM 689 N N . SER A 1 89 ? -7.919 47.051 -8.087 1.00 44.60 418 SER A N 1
ATOM 690 C CA . SER A 1 89 ? -7.520 45.918 -7.253 1.00 45.62 418 SER A CA 1
ATOM 691 C C . SER A 1 89 ? -8.079 46.003 -5.821 1.00 44.95 418 SER A C 1
ATOM 692 O O . SER A 1 89 ? -8.477 44.988 -5.240 1.00 43.25 418 SER A O 1
ATOM 695 N N . ASN A 1 90 ? -8.094 47.214 -5.258 1.00 40.88 419 ASN A N 1
ATOM 696 C CA . ASN A 1 90 ? -8.643 47.442 -3.918 1.00 40.00 419 ASN A CA 1
ATOM 697 C C . ASN A 1 90 ? -10.182 47.370 -3.910 1.00 38.42 419 ASN A C 1
ATOM 698 O O . ASN A 1 90 ? -10.779 46.864 -2.950 1.00 36.46 419 ASN A O 1
ATOM 703 N N . LEU A 1 91 ? -10.828 47.905 -4.953 1.00 37.50 420 LEU A N 1
ATOM 704 C CA . LEU A 1 91 ? -12.289 47.821 -5.060 1.00 37.09 420 LEU A CA 1
ATOM 705 C C . LEU A 1 91 ? -12.670 46.344 -5.066 1.00 38.08 420 LEU A C 1
ATOM 706 O O . LEU A 1 91 ? -13.595 45.915 -4.361 1.00 37.33 420 LEU A O 1
ATOM 711 N N . ARG A 1 92 ? -11.949 45.565 -5.867 1.00 41.40 421 ARG A N 1
ATOM 712 C CA . ARG A 1 92 ? -12.215 44.130 -5.953 1.00 42.35 421 ARG A CA 1
ATOM 713 C C . ARG A 1 92 ? -11.848 43.338 -4.691 1.00 42.71 421 ARG A C 1
ATOM 714 O O . ARG A 1 92 ? -12.469 42.310 -4.429 1.00 44.53 421 ARG A O 1
ATOM 722 N N A GLU A 1 93 ? -10.882 43.827 -3.917 0.60 40.42 422 GLU A N 1
ATOM 723 N N B GLU A 1 93 ? -10.881 43.820 -3.911 0.40 40.79 422 GLU A N 1
ATOM 724 C CA A GLU A 1 93 ? -10.527 43.194 -2.646 0.60 42.86 422 GLU A CA 1
ATOM 725 C CA B GLU A 1 93 ? -10.529 43.171 -2.644 0.40 42.05 422 GLU A CA 1
ATOM 726 C C A GLU A 1 93 ? -11.644 43.451 -1.628 0.60 40.82 422 GLU A C 1
ATOM 727 C C B GLU A 1 93 ? -11.613 43.462 -1.596 0.40 40.19 422 GLU A C 1
ATOM 728 O O A GLU A 1 93 ? -11.984 42.580 -0.826 0.60 42.69 422 GLU A O 1
ATOM 729 O O B GLU A 1 93 ? -11.881 42.632 -0.726 0.40 41.20 422 GLU A O 1
ATOM 740 N N . ASN A 1 94 ? -12.219 44.646 -1.672 1.00 37.75 423 ASN A N 1
ATOM 741 C CA . ASN A 1 94 ? -13.308 45.003 -0.745 1.00 36.01 423 ASN A CA 1
ATOM 742 C C . ASN A 1 94 ? -14.667 44.416 -1.118 1.00 35.46 423 ASN A C 1
ATOM 743 O O . ASN A 1 94 ? -15.514 44.232 -0.250 1.00 34.39 423 ASN A O 1
ATOM 748 N N . CYS A 1 95 ? -14.868 44.124 -2.403 1.00 37.33 424 CYS A N 1
ATOM 749 C CA . CYS A 1 95 ? -16.165 43.658 -2.914 1.00 36.69 424 CYS A CA 1
ATOM 750 C C . CYS A 1 95 ? -16.034 42.289 -3.577 1.00 39.52 424 CYS A C 1
ATOM 751 O O . CYS A 1 95 ? -15.704 42.223 -4.753 1.00 43.66 424 CYS A O 1
ATOM 754 N N . ALA A 1 96 ? -16.273 41.212 -2.808 1.00 37.73 425 ALA A N 1
ATOM 755 C CA . ALA A 1 96 ? -16.171 39.820 -3.287 1.00 36.67 425 ALA A CA 1
ATOM 756 C C . ALA A 1 96 ? -17.428 39.361 -4.015 1.00 34.19 425 ALA A C 1
ATOM 757 O O . ALA A 1 96 ? -18.535 39.719 -3.637 1.00 33.99 425 ALA A O 1
ATOM 759 N N . VAL A 1 97 ? -17.259 38.519 -5.024 1.00 35.80 426 VAL A N 1
ATOM 760 C CA . VAL A 1 97 ? -18.400 38.011 -5.784 1.00 35.93 426 VAL A CA 1
ATOM 761 C C . VAL A 1 97 ? -18.500 36.510 -5.591 1.00 36.03 426 VAL A C 1
ATOM 762 O O . VAL A 1 97 ? -17.472 35.803 -5.649 1.00 38.12 426 VAL A O 1
ATOM 766 N N A VAL A 1 98 ? -19.703 36.025 -5.314 0.50 35.73 427 VAL A N 1
ATOM 767 N N B VAL A 1 98 ? -19.711 36.022 -5.314 0.50 34.46 427 VAL A N 1
ATOM 768 C CA A VAL A 1 98 ? -19.972 34.595 -5.304 0.50 36.32 427 VAL A CA 1
ATOM 769 C CA B VAL A 1 98 ? -19.964 34.591 -5.064 0.50 34.15 427 VAL A CA 1
ATOM 770 C C A VAL A 1 98 ? -20.857 34.490 -6.536 0.50 37.85 427 VAL A C 1
ATOM 771 C C B VAL A 1 98 ? -21.099 33.988 -5.890 0.50 33.85 427 VAL A C 1
ATOM 772 O O A VAL A 1 98 ? -22.019 34.910 -6.519 0.50 34.69 427 VAL A O 1
ATOM 773 O O B VAL A 1 98 ? -22.254 34.394 -5.782 0.50 30.74 427 VAL A O 1
ATOM 780 N N A SER A 1 99 ? -20.275 33.964 -7.611 0.50 48.55 428 SER A N 1
ATOM 781 N N B SER A 1 99 ? -20.736 33.006 -6.713 0.50 43.29 428 SER A N 1
ATOM 782 C CA A SER A 1 99 ? -20.939 33.879 -8.911 0.50 52.62 428 SER A CA 1
ATOM 783 C CA B SER A 1 99 ? -21.667 32.306 -7.580 0.50 46.97 428 SER A CA 1
ATOM 784 C C A SER A 1 99 ? -21.589 32.535 -9.183 0.50 53.30 428 SER A C 1
ATOM 785 C C B SER A 1 99 ? -21.192 30.882 -7.797 0.50 46.76 428 SER A C 1
ATOM 786 O O A SER A 1 99 ? -21.185 31.513 -8.632 0.50 49.35 428 SER A O 1
ATOM 787 O O B SER A 1 99 ? -20.102 30.503 -7.361 0.50 42.48 428 SER A O 1
ATOM 792 N N A GLN A 1 100 ? -22.600 32.548 -10.051 0.50 58.04 429 GLN A N 1
ATOM 793 N N B GLN A 1 100 ? -22.020 30.095 -8.471 0.50 52.65 429 GLN A N 1
ATOM 794 C CA A GLN A 1 100 ? -23.301 31.330 -10.416 0.50 59.03 429 GLN A CA 1
ATOM 795 C CA B GLN A 1 100 ? -21.648 28.731 -8.818 0.50 53.13 429 GLN A CA 1
ATOM 796 C C A GLN A 1 100 ? -22.283 30.237 -10.651 0.50 56.93 429 GLN A C 1
ATOM 797 C C B GLN A 1 100 ? -20.614 28.827 -9.941 0.50 54.27 429 GLN A C 1
ATOM 798 O O A GLN A 1 100 ? -22.528 29.080 -10.336 0.50 56.84 429 GLN A O 1
ATOM 799 O O B GLN A 1 100 ? -19.721 27.982 -10.065 0.50 54.09 429 GLN A O 1
ATOM 810 N N A GLN A 1 101 ? -21.144 30.626 -11.220 0.50 58.06 430 GLN A N 1
ATOM 811 N N B GLN A 1 101 ? -20.738 29.887 -10.736 0.50 56.51 430 GLN A N 1
ATOM 812 C CA A GLN A 1 101 ? -20.058 29.705 -11.542 0.50 57.35 430 GLN A CA 1
ATOM 813 C CA B GLN A 1 101 ? -19.825 30.176 -11.841 0.50 58.29 430 GLN A CA 1
ATOM 814 C C A GLN A 1 101 ? -18.724 30.288 -11.066 0.50 57.36 430 GLN A C 1
ATOM 815 C C B GLN A 1 101 ? -18.368 30.143 -11.379 0.50 56.88 430 GLN A C 1
ATOM 816 O O A GLN A 1 101 ? -18.241 31.285 -11.608 0.50 59.65 430 GLN A O 1
ATOM 817 O O B GLN A 1 101 ? -17.459 29.918 -12.176 0.50 58.37 430 GLN A O 1
ATOM 828 N N A VAL A 1 102 ? -18.124 29.673 -10.056 0.50 56.51 431 VAL A N 1
ATOM 829 N N B VAL A 1 102 ? -18.156 30.395 -10.093 0.50 57.07 431 VAL A N 1
ATOM 830 C CA A VAL A 1 102 ? -16.859 30.178 -9.519 0.50 56.35 431 VAL A CA 1
ATOM 831 C CA B VAL A 1 102 ? -16.816 30.403 -9.497 0.50 55.93 431 VAL A CA 1
ATOM 832 C C A VAL A 1 102 ? -15.715 29.460 -10.236 0.50 52.56 431 VAL A C 1
ATOM 833 C C B VAL A 1 102 ? -15.794 29.582 -10.309 0.50 52.97 431 VAL A C 1
ATOM 834 O O A VAL A 1 102 ? -15.835 28.281 -10.551 0.50 52.17 431 VAL A O 1
ATOM 835 O O B VAL A 1 102 ? -16.072 28.467 -10.735 0.50 52.24 431 VAL A O 1
ATOM 842 N N . HIS A 1 103 ? -14.612 30.162 -10.502 1.00 53.09 432 HIS A N 1
ATOM 843 C CA . HIS A 1 103 ? -13.508 29.538 -11.239 1.00 52.81 432 HIS A CA 1
ATOM 844 C C . HIS A 1 103 ? -12.693 28.594 -10.354 1.00 45.48 432 HIS A C 1
ATOM 845 O O . HIS A 1 103 ? -12.043 29.038 -9.426 1.00 44.08 432 HIS A O 1
ATOM 852 N N . LEU A 1 104 ? -12.774 27.298 -10.628 1.00 43.24 433 LEU A N 1
ATOM 853 C CA . LEU A 1 104 ? -11.972 26.296 -9.942 1.00 41.89 433 LEU A CA 1
ATOM 854 C C . LEU A 1 104 ? -11.018 25.756 -10.986 1.00 40.40 433 LEU A C 1
ATOM 855 O O . LEU A 1 104 ? -11.253 25.884 -12.193 1.00 42.94 433 LEU A O 1
ATOM 860 N N . PHE A 1 105 ? -9.957 25.124 -10.526 1.00 37.57 434 PHE A N 1
ATOM 861 C CA . PHE A 1 105 ? -8.900 24.674 -11.407 1.00 37.79 434 PHE A CA 1
ATOM 862 C C . PHE A 1 105 ? -8.128 23.533 -10.794 1.00 35.47 434 PHE A C 1
ATOM 863 O O . PHE A 1 105 ? -8.125 23.361 -9.567 1.00 36.62 434 PHE A O 1
ATOM 871 N N . ASN A 1 106 ? -7.465 22.750 -11.631 1.00 32.41 435 ASN A N 1
ATOM 872 C CA . ASN A 1 106 ? -6.661 21.671 -11.107 1.00 32.18 435 ASN A CA 1
ATOM 873 C C . ASN A 1 106 ? -5.631 22.226 -10.139 1.00 34.89 435 ASN A C 1
ATOM 874 O O . ASN A 1 106 ? -4.788 23.040 -10.536 1.00 35.66 435 ASN A O 1
ATOM 879 N N . ASP A 1 107 ? -5.717 21.777 -8.879 1.00 32.80 436 ASP A N 1
ATOM 880 C CA . ASP A 1 107 ? -4.813 22.181 -7.800 1.00 34.33 436 ASP A CA 1
ATOM 881 C C . ASP A 1 107 ? -5.453 21.587 -6.530 1.00 34.02 436 ASP A C 1
ATOM 882 O O . ASP A 1 107 ? -6.528 20.974 -6.588 1.00 34.94 436 ASP A O 1
ATOM 887 N N . THR A 1 108 ? -4.821 21.780 -5.391 1.00 35.60 437 THR A N 1
ATOM 888 C CA . THR A 1 108 ? -5.391 21.274 -4.146 1.00 34.76 437 THR A CA 1
ATOM 889 C C . THR A 1 108 ? -6.617 22.072 -3.736 1.00 33.73 437 THR A C 1
ATOM 890 O O . THR A 1 108 ? -6.810 23.203 -4.177 1.00 32.64 437 THR A O 1
ATOM 894 N N A ILE A 1 109 ? -7.457 21.465 -2.901 0.70 33.32 438 ILE A N 1
ATOM 895 N N B ILE A 1 109 ? -7.444 21.475 -2.878 0.30 33.60 438 ILE A N 1
ATOM 896 C CA A ILE A 1 109 ? -8.633 22.146 -2.364 0.70 33.95 438 ILE A CA 1
ATOM 897 C CA B ILE A 1 109 ? -8.619 22.151 -2.329 0.30 33.86 438 ILE A CA 1
ATOM 898 C C A ILE A 1 109 ? -8.179 23.422 -1.625 0.70 34.53 438 ILE A C 1
ATOM 899 C C B ILE A 1 109 ? -8.193 23.421 -1.604 0.30 34.15 438 ILE A C 1
ATOM 900 O O A ILE A 1 109 ? -8.730 24.494 -1.850 0.70 34.04 438 ILE A O 1
ATOM 901 O O B ILE A 1 109 ? -8.790 24.478 -1.792 0.30 33.95 438 ILE A O 1
ATOM 910 N N . ALA A 1 110 ? -7.147 23.307 -0.787 1.00 34.17 439 ALA A N 1
ATOM 911 C CA . ALA A 1 110 ? -6.611 24.463 -0.058 1.00 34.44 439 ALA A CA 1
ATOM 912 C C . ALA A 1 110 ? -6.203 25.604 -0.991 1.00 35.06 439 ALA A C 1
ATOM 913 O O . ALA A 1 110 ? -6.551 26.753 -0.741 1.00 35.71 439 ALA A O 1
ATOM 915 N N . ASN A 1 111 ? -5.468 25.293 -2.060 1.00 35.60 440 ASN A N 1
ATOM 916 C CA . ASN A 1 111 ? -5.043 26.347 -3.003 1.00 35.41 440 ASN A CA 1
ATOM 917 C C . ASN A 1 111 ? -6.222 26.961 -3.749 1.00 34.69 440 ASN A C 1
ATOM 918 O O . ASN A 1 111 ? -6.190 28.145 -4.105 1.00 38.01 440 ASN A O 1
ATOM 923 N N . ASN A 1 112 ? -7.250 26.157 -4.004 1.00 33.70 441 ASN A N 1
ATOM 924 C CA . ASN A 1 112 ? -8.475 26.687 -4.625 1.00 34.59 441 ASN A CA 1
ATOM 925 C C . ASN A 1 112 ? -9.203 27.632 -3.691 1.00 37.48 441 ASN A C 1
ATOM 926 O O . ASN A 1 112 ? -9.830 28.587 -4.144 1.00 37.98 441 ASN A O 1
ATOM 931 N N . ILE A 1 113 ? -9.166 27.341 -2.390 1.00 35.99 442 ILE A N 1
ATOM 932 C CA . ILE A 1 113 ? -9.808 28.235 -1.418 1.00 38.06 442 ILE A CA 1
ATOM 933 C C . ILE A 1 113 ? -8.968 29.511 -1.312 1.00 39.18 442 ILE A C 1
ATOM 934 O O . ILE A 1 113 ? -9.512 30.610 -1.348 1.00 39.89 442 ILE A O 1
ATOM 939 N N . ALA A 1 114 ? -7.647 29.358 -1.210 1.00 40.21 443 ALA A N 1
ATOM 940 C CA . ALA A 1 114 ? -6.724 30.498 -1.085 1.00 45.50 443 ALA A CA 1
ATOM 941 C C . ALA A 1 114 ? -6.544 31.377 -2.341 1.00 50.69 443 ALA A C 1
ATOM 942 O O . ALA A 1 114 ? -6.091 32.516 -2.224 1.00 56.57 443 ALA A O 1
ATOM 944 N N . TYR A 1 115 ? -6.892 30.871 -3.523 1.00 50.30 444 TYR A N 1
ATOM 945 C CA . TYR A 1 115 ? -6.827 31.667 -4.764 1.00 58.97 444 TYR A CA 1
ATOM 946 C C . TYR A 1 115 ? -7.309 33.114 -4.515 1.00 65.53 444 TYR A C 1
ATOM 947 O O . TYR A 1 115 ? -6.802 34.065 -5.105 1.00 63.35 444 TYR A O 1
ATOM 956 N N . ALA A 1 116 ? -8.289 33.210 -3.612 1.00 69.21 445 ALA A N 1
ATOM 957 C CA . ALA A 1 116 ? -8.957 34.437 -3.122 1.00 75.43 445 ALA A CA 1
ATOM 958 C C . ALA A 1 116 ? -8.252 35.815 -3.096 1.00 84.93 445 ALA A C 1
ATOM 959 O O . ALA A 1 116 ? -8.312 36.571 -4.072 1.00 92.82 445 ALA A O 1
ATOM 961 N N . ALA A 1 117 ? -7.616 36.133 -1.965 1.00 89.22 446 ALA A N 1
ATOM 962 C CA . ALA A 1 117 ? -7.049 37.470 -1.722 1.00 93.91 446 ALA A CA 1
ATOM 963 C C . ALA A 1 117 ? -5.625 37.730 -2.208 1.00 96.37 446 ALA A C 1
ATOM 964 O O . ALA A 1 117 ? -5.000 36.889 -2.856 1.00 92.40 446 ALA A O 1
ATOM 966 N N . GLN A 1 118 ? -5.140 38.927 -1.870 1.00 100.00 447 GLN A N 1
ATOM 967 C CA . GLN A 1 118 ? -3.800 39.384 -2.225 1.00 104.82 447 GLN A CA 1
ATOM 968 C C . GLN A 1 118 ? -2.746 38.802 -1.270 1.00 102.37 447 GLN A C 1
ATOM 969 O O . GLN A 1 118 ? -1.772 38.186 -1.715 1.00 101.35 447 GLN A O 1
ATOM 975 N N . ASP A 1 119 ? -2.951 38.996 0.035 1.00 99.99 448 ASP A N 1
ATOM 976 C CA . ASP A 1 119 ? -2.016 38.480 1.061 1.00 97.04 448 ASP A CA 1
ATOM 977 C C . ASP A 1 119 ? -2.174 36.962 1.275 1.00 88.36 448 ASP A C 1
ATOM 978 O O . ASP A 1 119 ? -3.227 36.395 0.982 1.00 85.88 448 ASP A O 1
ATOM 983 N N . LYS A 1 120 ? -1.122 36.320 1.786 1.00 81.99 449 LYS A N 1
ATOM 984 C CA . LYS A 1 120 ? -1.126 34.870 2.009 1.00 76.32 449 LYS A CA 1
ATOM 985 C C . LYS A 1 120 ? -1.800 34.486 3.328 1.00 69.36 449 LYS A C 1
ATOM 986 O O . LYS A 1 120 ? -1.739 35.224 4.308 1.00 70.29 449 LYS A O 1
ATOM 992 N N . TYR A 1 121 ? -2.439 33.316 3.327 1.00 62.87 450 TYR A N 1
ATOM 993 C CA . TYR A 1 121 ? -3.137 32.778 4.489 1.00 58.60 450 TYR A CA 1
ATOM 994 C C . TYR A 1 121 ? -2.547 31.433 4.904 1.00 54.32 450 TYR A C 1
ATOM 995 O O . TYR A 1 121 ? -2.004 30.699 4.084 1.00 54.09 450 TYR A O 1
ATOM 1004 N N . SER A 1 122 ? -2.670 31.122 6.187 1.00 52.09 451 SER A N 1
ATOM 1005 C CA . SER A 1 122 ? -2.166 29.877 6.744 1.00 48.39 451 SER A CA 1
ATOM 1006 C C . SER A 1 122 ? -3.161 28.752 6.528 1.00 44.33 451 SER A C 1
ATOM 1007 O O . SER A 1 122 ? -4.344 28.999 6.230 1.00 42.37 451 SER A O 1
ATOM 1010 N N . ARG A 1 123 ? -2.696 27.518 6.707 1.00 42.81 452 ARG A N 1
ATOM 1011 C CA . ARG A 1 123 ? -3.573 26.355 6.608 1.00 42.94 452 ARG A CA 1
ATOM 1012 C C . ARG A 1 123 ? -4.704 26.491 7.646 1.00 42.36 452 ARG A C 1
ATOM 1013 O O . ARG A 1 123 ? -5.862 26.172 7.352 1.00 39.19 452 ARG A O 1
ATOM 1021 N N A GLU A 1 124 ? -4.355 26.965 8.841 0.50 42.69 453 GLU A N 1
ATOM 1022 N N B GLU A 1 124 ? -4.361 26.967 8.848 0.50 42.54 453 GLU A N 1
ATOM 1023 C CA A GLU A 1 124 ? -5.326 27.157 9.905 0.50 44.13 453 GLU A CA 1
ATOM 1024 C CA B GLU A 1 124 ? -5.344 27.164 9.915 0.50 43.95 453 GLU A CA 1
ATOM 1025 C C A GLU A 1 124 ? -6.450 28.124 9.482 0.50 42.37 453 GLU A C 1
ATOM 1026 C C B GLU A 1 124 ? -6.460 28.116 9.462 0.50 42.17 453 GLU A C 1
ATOM 1027 O O A GLU A 1 124 ? -7.631 27.865 9.726 0.50 43.21 453 GLU A O 1
ATOM 1028 O O B GLU A 1 124 ? -7.646 27.838 9.658 0.50 42.72 453 GLU A O 1
ATOM 1039 N N . GLU A 1 125 ? -6.079 29.226 8.837 1.00 41.42 454 GLU A N 1
ATOM 1040 C CA . GLU A 1 125 ? -7.072 30.213 8.349 1.00 41.91 454 GLU A CA 1
ATOM 1041 C C . GLU A 1 125 ? -7.965 29.596 7.242 1.00 39.66 454 GLU A C 1
ATOM 1042 O O . GLU A 1 125 ? -9.176 29.837 7.172 1.00 37.90 454 GLU A O 1
ATOM 1048 N N . ILE A 1 126 ? -7.358 28.785 6.399 1.00 38.81 455 ILE A N 1
ATOM 1049 C CA . ILE A 1 126 ? -8.093 28.107 5.337 1.00 37.83 455 ILE A CA 1
ATOM 1050 C C . ILE A 1 126 ? -9.104 27.110 5.917 1.00 36.94 455 ILE A C 1
ATOM 1051 O O . ILE A 1 126 ? -10.253 27.024 5.457 1.00 35.40 455 ILE A O 1
ATOM 1056 N N . ILE A 1 127 ? -8.687 26.379 6.942 1.00 38.10 456 ILE A N 1
ATOM 1057 C CA . ILE A 1 127 ? -9.558 25.414 7.606 1.00 39.05 456 ILE A CA 1
ATOM 1058 C C . ILE A 1 127 ? -10.744 26.123 8.263 1.00 40.86 456 ILE A C 1
ATOM 1059 O O . ILE A 1 127 ? -11.881 25.646 8.163 1.00 38.69 456 ILE A O 1
ATOM 1064 N N . ALA A 1 128 ? -10.476 27.250 8.932 1.00 41.23 457 ALA A N 1
ATOM 1065 C CA . ALA A 1 128 ? -11.532 28.027 9.597 1.00 42.41 457 ALA A CA 1
ATOM 1066 C C . ALA A 1 128 ? -12.582 28.482 8.577 1.00 40.24 457 ALA A C 1
ATOM 1067 O O . ALA A 1 128 ? -13.787 28.435 8.853 1.00 41.32 457 ALA A O 1
ATOM 1069 N N . ALA A 1 129 ? -12.114 28.902 7.402 1.00 39.47 458 ALA A N 1
ATOM 1070 C CA . ALA A 1 129 ? -13.006 29.340 6.312 1.00 38.39 458 ALA A CA 1
ATOM 1071 C C . ALA A 1 129 ? -13.901 28.186 5.794 1.00 37.62 458 ALA A C 1
ATOM 1072 O O . ALA A 1 129 ? -15.101 28.361 5.600 1.00 39.62 458 ALA A O 1
ATOM 1074 N N . ALA A 1 130 ? -13.302 27.017 5.572 1.00 36.73 459 ALA A N 1
ATOM 1075 C CA . ALA A 1 130 ? -14.041 25.824 5.161 1.00 37.16 459 ALA A CA 1
ATOM 1076 C C . ALA A 1 130 ? -15.082 25.403 6.222 1.00 38.49 459 ALA A C 1
ATOM 1077 O O . ALA A 1 130 ? -16.182 24.967 5.899 1.00 36.95 459 ALA A O 1
ATOM 1079 N N . LYS A 1 131 ? -14.734 25.537 7.494 1.00 39.42 460 LYS A N 1
ATOM 1080 C CA . LYS A 1 131 ? -15.670 25.182 8.566 1.00 42.18 460 LYS A CA 1
ATOM 1081 C C . LYS A 1 131 ? -16.904 26.065 8.547 1.00 42.71 460 LYS A C 1
ATOM 1082 O O . LYS A 1 131 ? -18.041 25.574 8.661 1.00 42.90 460 LYS A O 1
ATOM 1088 N N . ALA A 1 132 ? -16.665 27.367 8.426 1.00 42.78 461 ALA A N 1
ATOM 1089 C CA . ALA A 1 132 ? -17.723 28.361 8.416 1.00 44.59 461 ALA A CA 1
ATOM 1090 C C . ALA A 1 132 ? -18.642 28.195 7.206 1.00 44.91 461 ALA A C 1
ATOM 1091 O O . ALA A 1 132 ? -19.832 28.545 7.266 1.00 46.37 461 ALA A O 1
ATOM 1093 N N . ALA A 1 133 ? -18.072 27.642 6.127 1.00 42.18 462 ALA A N 1
ATOM 1094 C CA . ALA A 1 133 ? -18.767 27.373 4.882 1.00 40.50 462 ALA A CA 1
ATOM 1095 C C . ALA A 1 133 ? -19.389 25.976 4.821 1.00 41.35 462 ALA A C 1
ATOM 1096 O O . ALA A 1 133 ? -19.855 25.568 3.760 1.00 41.34 462 ALA A O 1
ATOM 1098 N N A TYR A 1 134 ? -19.431 25.256 5.942 0.50 40.63 463 TYR A N 1
ATOM 1099 N N B TYR A 1 134 ? -19.381 25.263 5.945 0.50 41.70 463 TYR A N 1
ATOM 1100 C CA A TYR A 1 134 ? -19.991 23.891 5.963 0.50 42.35 463 TYR A CA 1
ATOM 1101 C CA B TYR A 1 134 ? -19.926 23.907 6.022 0.50 44.26 463 TYR A CA 1
ATOM 1102 C C A TYR A 1 134 ? -19.342 22.956 4.920 0.50 41.89 463 TYR A C 1
ATOM 1103 C C B TYR A 1 134 ? -19.343 22.971 4.940 0.50 43.07 463 TYR A C 1
ATOM 1104 O O A TYR A 1 134 ? -20.001 22.069 4.370 0.50 42.93 463 TYR A O 1
ATOM 1105 O O B TYR A 1 134 ? -20.038 22.116 4.385 0.50 44.16 463 TYR A O 1
ATOM 1122 N N . ALA A 1 135 ? -18.046 23.159 4.681 1.00 41.39 464 ALA A N 1
ATOM 1123 C CA . ALA A 1 135 ? -17.258 22.358 3.713 1.00 41.80 464 ALA A CA 1
ATOM 1124 C C . ALA A 1 135 ? -16.223 21.493 4.434 1.00 41.06 464 ALA A C 1
ATOM 1125 O O . ALA A 1 135 ? -15.657 20.563 3.834 1.00 40.97 464 ALA A O 1
ATOM 1127 N N . LEU A 1 136 ? -15.991 21.770 5.724 1.00 40.29 465 LEU A N 1
ATOM 1128 C CA . LEU A 1 136 ? -14.994 21.036 6.467 1.00 42.87 465 LEU A CA 1
ATOM 1129 C C . LEU A 1 136 ? -15.252 19.533 6.531 1.00 45.97 465 LEU A C 1
ATOM 1130 O O . LEU A 1 136 ? -14.334 18.744 6.319 1.00 46.28 465 LEU A O 1
ATOM 1135 N N . GLU A 1 137 ? -16.487 19.139 6.833 1.00 48.63 466 GLU A N 1
ATOM 1136 C CA . GLU A 1 137 ? -16.795 17.718 6.975 1.00 53.23 466 GLU A CA 1
ATOM 1137 C C . GLU A 1 137 ? -16.504 16.932 5.702 1.00 51.33 466 GLU A C 1
ATOM 1138 O O . GLU A 1 137 ? -15.813 15.909 5.774 1.00 55.21 466 GLU A O 1
ATOM 1144 N N . PHE A 1 138 ? -16.961 17.408 4.542 1.00 48.73 467 PHE A N 1
ATOM 1145 C CA . PHE A 1 138 ? -16.695 16.648 3.298 1.00 49.17 467 PHE A CA 1
ATOM 1146 C C . PHE A 1 138 ? -15.205 16.651 2.920 1.00 47.56 467 PHE A C 1
ATOM 1147 O O . PHE A 1 138 ? -14.698 15.663 2.399 1.00 49.13 467 PHE A O 1
ATOM 1155 N N . ILE A 1 139 ? -14.496 17.741 3.212 1.00 44.49 468 ILE A N 1
ATOM 1156 C CA . ILE A 1 139 ? -13.061 17.829 2.891 1.00 40.84 468 ILE A CA 1
ATOM 1157 C C . ILE A 1 139 ? -12.255 16.892 3.795 1.00 41.84 468 ILE A C 1
ATOM 1158 O O . ILE A 1 139 ? -11.429 16.139 3.300 1.00 40.62 468 ILE A O 1
ATOM 1163 N N . GLU A 1 140 ? -12.509 16.905 5.101 1.00 43.63 469 GLU A N 1
ATOM 1164 C CA . GLU A 1 140 ? -11.738 16.042 6.026 1.00 48.36 469 GLU A CA 1
ATOM 1165 C C . GLU A 1 140 ? -11.985 14.528 5.889 1.00 51.32 469 GLU A C 1
ATOM 1166 O O . GLU A 1 140 ? -11.089 13.727 6.208 1.00 53.68 469 GLU A O 1
ATOM 1172 N N . LYS A 1 141 ? -13.169 14.122 5.426 1.00 50.85 470 LYS A N 1
ATOM 1173 C CA . LYS A 1 141 ? -13.436 12.678 5.215 1.00 52.05 470 LYS A CA 1
ATOM 1174 C C . LYS A 1 141 ? -12.632 12.138 4.031 1.00 50.56 470 LYS A C 1
ATOM 1175 O O . LYS A 1 141 ? -12.340 10.938 3.980 1.00 51.82 470 LYS A O 1
ATOM 1181 N N . LEU A 1 142 ? -12.287 13.024 3.091 1.00 47.67 471 LEU A N 1
ATOM 1182 C CA . LEU A 1 142 ? -11.512 12.640 1.889 1.00 48.74 471 LEU A CA 1
ATOM 1183 C C . LEU A 1 142 ? -10.159 12.030 2.251 1.00 51.09 471 LEU A C 1
ATOM 1184 O O . LEU A 1 142 ? -9.570 12.390 3.270 1.00 51.32 471 LEU A O 1
ATOM 1189 N N . PRO A 1 143 ? -9.648 11.122 1.404 1.00 53.18 472 PRO A N 1
ATOM 1190 C CA . PRO A 1 143 ? -8.370 10.486 1.708 1.00 55.57 472 PRO A CA 1
ATOM 1191 C C . PRO A 1 143 ? -7.213 11.443 1.974 1.00 52.48 472 PRO A C 1
ATOM 1192 O O . PRO A 1 143 ? -6.439 11.181 2.890 1.00 55.97 472 PRO A O 1
ATOM 1196 N N . GLN A 1 144 ? -7.088 12.519 1.189 1.00 47.99 473 GLN A N 1
ATOM 1197 C CA . GLN A 1 144 ? -5.996 13.514 1.387 1.00 45.97 473 GLN A CA 1
ATOM 1198 C C . GLN A 1 144 ? -6.473 14.867 1.959 1.00 39.36 473 GLN A C 1
ATOM 1199 O O . GLN A 1 144 ? -5.695 15.839 2.008 1.00 39.60 473 GLN A O 1
ATOM 1205 N N . GLY A 1 145 ? -7.717 14.935 2.418 1.00 50.93 474 GLY A N 1
ATOM 1206 C CA . GLY A 1 145 ? -8.246 16.164 3.003 1.00 47.42 474 GLY A CA 1
ATOM 1207 C C . GLY A 1 145 ? -8.024 17.421 2.180 1.00 43.79 474 GLY A C 1
ATOM 1208 O O . GLY A 1 145 ? -8.286 17.436 0.977 1.00 41.57 474 GLY A O 1
ATOM 1209 N N . PHE A 1 146 ? -7.529 18.478 2.824 1.00 41.23 475 PHE A N 1
ATOM 1210 C CA . PHE A 1 146 ? -7.260 19.752 2.132 1.00 39.45 475 PHE A CA 1
ATOM 1211 C C . PHE A 1 146 ? -6.205 19.688 1.038 1.00 39.16 475 PHE A C 1
ATOM 1212 O O . PHE A 1 146 ? -6.122 20.598 0.195 1.00 38.10 475 PHE A O 1
ATOM 1220 N N . ASP A 1 147 ? -5.394 18.636 1.053 1.00 39.95 476 ASP A N 1
ATOM 1221 C CA . ASP A 1 147 ? -4.353 18.466 0.064 1.00 40.38 476 ASP A CA 1
ATOM 1222 C C . ASP A 1 147 ? -4.869 17.649 -1.123 1.00 39.80 476 ASP A C 1
ATOM 1223 O O . ASP A 1 147 ? -4.109 17.326 -2.029 1.00 39.95 476 ASP A O 1
ATOM 1228 N N . THR A 1 148 ? -6.161 17.323 -1.113 1.00 39.43 477 THR A N 1
ATOM 1229 C CA . THR A 1 148 ? -6.766 16.582 -2.221 1.00 39.00 477 THR A CA 1
ATOM 1230 C C . THR A 1 148 ? -6.718 17.443 -3.488 1.00 37.64 477 THR A C 1
ATOM 1231 O O . THR A 1 148 ? -7.115 18.601 -3.469 1.00 36.31 477 THR A O 1
ATOM 1235 N N . VAL A 1 149 ? -6.239 16.852 -4.583 1.00 37.32 478 VAL A N 1
ATOM 1236 C CA . VAL A 1 149 ? -6.138 17.546 -5.854 1.00 36.45 478 VAL A CA 1
ATOM 1237 C C . VAL A 1 149 ? -7.424 17.356 -6.619 1.00 36.20 478 VAL A C 1
ATOM 1238 O O . VAL A 1 149 ? -7.820 16.213 -6.912 1.00 36.45 478 VAL A O 1
ATOM 1242 N N A ILE A 1 150 ? -8.123 18.449 -6.923 0.50 35.47 479 ILE A N 1
ATOM 1243 N N B ILE A 1 150 ? -8.049 18.479 -6.964 0.50 35.60 479 ILE A N 1
ATOM 1244 C CA A ILE A 1 150 ? -9.360 18.320 -7.689 0.50 35.49 479 ILE A CA 1
ATOM 1245 C CA B ILE A 1 150 ? -9.268 18.528 -7.757 0.50 35.67 479 ILE A CA 1
ATOM 1246 C C A ILE A 1 150 ? -8.999 18.053 -9.157 0.50 35.07 479 ILE A C 1
ATOM 1247 C C B ILE A 1 150 ? -8.976 18.098 -9.205 0.50 35.20 479 ILE A C 1
ATOM 1248 O O A ILE A 1 150 ? -7.916 18.406 -9.619 0.50 34.72 479 ILE A O 1
ATOM 1249 O O B ILE A 1 150 ? -7.888 18.372 -9.706 0.50 34.84 479 ILE A O 1
ATOM 1258 N N . GLY A 1 151 ? -9.906 17.392 -9.854 1.00 35.32 480 GLY A N 1
ATOM 1259 C CA . GLY A 1 151 ? -9.704 16.992 -11.259 1.00 35.21 480 GLY A CA 1
ATOM 1260 C C . GLY A 1 151 ? -10.675 17.669 -12.200 1.00 35.22 480 GLY A C 1
ATOM 1261 O O . GLY A 1 151 ? -11.710 18.253 -11.764 1.00 35.22 480 GLY A O 1
ATOM 1262 N N A GLU A 1 152 ? -10.348 17.605 -13.483 0.50 34.97 481 GLU A N 1
ATOM 1263 N N B GLU A 1 152 ? -10.355 17.576 -13.490 0.50 35.00 481 GLU A N 1
ATOM 1264 C CA A GLU A 1 152 ? -11.160 18.178 -14.556 0.50 35.35 481 GLU A CA 1
ATOM 1265 C CA B GLU A 1 152 ? -11.145 18.152 -14.590 0.50 35.39 481 GLU A CA 1
ATOM 1266 C C A GLU A 1 152 ? -11.529 19.626 -14.282 0.50 35.32 481 GLU A C 1
ATOM 1267 C C B GLU A 1 152 ? -11.527 19.613 -14.292 0.50 35.35 481 GLU A C 1
ATOM 1268 O O A GLU A 1 152 ? -12.667 20.044 -14.519 0.50 35.91 481 GLU A O 1
ATOM 1269 O O B GLU A 1 152 ? -12.669 20.022 -14.520 0.50 35.94 481 GLU A O 1
ATOM 1280 N N . ASN A 1 153 ? -10.569 20.374 -13.759 1.00 34.65 482 ASN A N 1
ATOM 1281 C CA . ASN A 1 153 ? -10.766 21.791 -13.418 1.00 34.90 482 ASN A CA 1
ATOM 1282 C C . ASN A 1 153 ? -12.012 22.073 -12.583 1.00 35.82 482 ASN A C 1
ATOM 1283 O O . ASN A 1 153 ? -12.700 23.074 -12.803 1.00 36.60 482 ASN A O 1
ATOM 1288 N N . GLY A 1 154 ? -12.311 21.168 -11.658 1.00 36.22 483 GLY A N 1
ATOM 1289 C CA . GLY A 1 154 ? -13.475 21.317 -10.781 1.00 37.45 483 GLY A CA 1
ATOM 1290 C C . GLY A 1 154 ? -14.633 20.367 -11.022 1.00 39.14 483 GLY A C 1
ATOM 1291 O O . GLY A 1 154 ? -15.496 20.217 -10.138 1.00 40.25 483 GLY A O 1
ATOM 1292 N N . ALA A 1 155 ? -14.680 19.715 -12.178 1.00 39.63 484 ALA A N 1
ATOM 1293 C CA . ALA A 1 155 ? -15.796 18.797 -12.462 1.00 41.42 484 ALA A CA 1
ATOM 1294 C C . ALA A 1 155 ? -15.786 17.545 -11.562 1.00 42.13 484 ALA A C 1
ATOM 1295 O O . ALA A 1 155 ? -16.801 16.848 -11.481 1.00 43.83 484 ALA A O 1
ATOM 1297 N N . SER A 1 156 ? -14.666 17.258 -10.888 1.00 41.50 485 SER A N 1
ATOM 1298 C CA . SER A 1 156 ? -14.601 16.083 -9.979 1.00 42.50 485 SER A CA 1
ATOM 1299 C C . SER A 1 156 ? -15.477 16.268 -8.740 1.00 44.26 485 SER A C 1
ATOM 1300 O O . SER A 1 156 ? -15.870 15.287 -8.082 1.00 45.96 485 SER A O 1
ATOM 1303 N N . LEU A 1 157 ? -15.749 17.524 -8.405 1.00 44.30 486 LEU A N 1
ATOM 1304 C CA . LEU A 1 157 ? -16.583 17.856 -7.259 1.00 45.99 486 LEU A CA 1
ATOM 1305 C C . LEU A 1 157 ? -18.024 17.972 -7.697 1.00 47.35 486 LEU A C 1
ATOM 1306 O O . LEU A 1 157 ? -18.302 18.158 -8.880 1.00 47.64 486 LEU A O 1
ATOM 1311 N N A SER A 1 158 ? -18.938 17.860 -6.735 0.50 49.09 487 SER A N 1
ATOM 1312 N N B SER A 1 158 ? -18.951 17.848 -6.749 0.50 48.50 487 SER A N 1
ATOM 1313 C CA A SER A 1 158 ? -20.358 18.028 -6.989 0.50 51.07 487 SER A CA 1
ATOM 1314 C CA B SER A 1 158 ? -20.362 18.032 -7.050 0.50 50.07 487 SER A CA 1
ATOM 1315 C C A SER A 1 158 ? -20.616 19.532 -7.045 0.50 50.51 487 SER A C 1
ATOM 1316 C C B SER A 1 158 ? -20.606 19.532 -7.078 0.50 49.93 487 SER A C 1
ATOM 1317 O O A SER A 1 158 ? -19.791 20.312 -6.584 0.50 48.99 487 SER A O 1
ATOM 1318 O O B SER A 1 158 ? -19.772 20.304 -6.622 0.50 48.46 487 SER A O 1
ATOM 1323 N N . GLY A 1 159 ? -21.755 19.940 -7.598 1.00 51.68 488 GLY A N 1
ATOM 1324 C CA . GLY A 1 159 ? -22.101 21.360 -7.668 1.00 51.79 488 GLY A CA 1
ATOM 1325 C C . GLY A 1 159 ? -22.288 21.993 -6.293 1.00 52.14 488 GLY A C 1
ATOM 1326 O O . GLY A 1 159 ? -21.966 23.163 -6.101 1.00 51.56 488 GLY A O 1
ATOM 1327 N N . GLY A 1 160 ? -22.820 21.223 -5.346 1.00 52.67 489 GLY A N 1
ATOM 1328 C CA . GLY A 1 160 ? -23.037 21.716 -3.991 1.00 52.66 489 GLY A CA 1
ATOM 1329 C C . GLY A 1 160 ? -21.691 21.959 -3.312 1.00 50.45 489 GLY A C 1
ATOM 1330 O O . GLY A 1 160 ? -21.522 22.922 -2.556 1.00 50.43 489 GLY A O 1
ATOM 1331 N N . GLN A 1 161 ? -20.749 21.062 -3.582 1.00 49.10 490 GLN A N 1
ATOM 1332 C CA . GLN A 1 161 ? -19.392 21.169 -3.055 1.00 47.57 490 GLN A CA 1
ATOM 1333 C C . GLN A 1 161 ? -18.691 22.393 -3.655 1.00 46.48 490 GLN A C 1
ATOM 1334 O O . GLN A 1 161 ? -18.020 23.136 -2.949 1.00 45.00 490 GLN A O 1
ATOM 1340 N N . ARG A 1 162 ? -18.863 22.609 -4.959 1.00 47.18 491 ARG A N 1
ATOM 1341 C CA . ARG A 1 162 ? -18.264 23.779 -5.623 1.00 47.00 491 ARG A CA 1
ATOM 1342 C C . ARG A 1 162 ? -18.804 25.109 -5.075 1.00 47.29 491 ARG A C 1
ATOM 1343 O O . ARG A 1 162 ? -18.023 26.056 -4.914 1.00 46.31 491 ARG A O 1
ATOM 1351 N N . GLN A 1 163 ? -20.105 25.179 -4.756 1.00 48.75 492 GLN A N 1
ATOM 1352 C CA . GLN A 1 163 ? -20.693 26.414 -4.176 1.00 49.78 492 GLN A CA 1
ATOM 1353 C C . GLN A 1 163 ? -20.105 26.715 -2.785 1.00 47.83 492 GLN A C 1
ATOM 1354 O O . GLN A 1 163 ? -19.822 27.860 -2.456 1.00 45.37 492 GLN A O 1
ATOM 1360 N N . ARG A 1 164 ? -19.930 25.676 -1.982 1.00 47.22 493 ARG A N 1
ATOM 1361 C CA . ARG A 1 164 ? -19.380 25.874 -0.638 1.00 46.10 493 ARG A CA 1
ATOM 1362 C C . ARG A 1 164 ? -17.891 26.266 -0.675 1.00 44.39 493 ARG A C 1
ATOM 1363 O O . ARG A 1 164 ? -17.435 26.994 0.204 1.00 42.96 493 ARG A O 1
ATOM 1371 N N . LEU A 1 165 ? -17.144 25.808 -1.682 1.00 43.21 494 LEU A N 1
ATOM 1372 C CA . LEU A 1 165 ? -15.756 26.246 -1.826 1.00 42.24 494 LEU A CA 1
ATOM 1373 C C . LEU A 1 165 ? -15.724 27.723 -2.206 1.00 41.77 494 LEU A C 1
ATOM 1374 O O . LEU A 1 165 ? -14.843 28.442 -1.770 1.00 40.95 494 LEU A O 1
ATOM 1379 N N . ALA A 1 166 ? -16.700 28.174 -2.999 1.00 42.83 495 ALA A N 1
ATOM 1380 C CA . ALA A 1 166 ? -16.805 29.596 -3.382 1.00 42.74 495 ALA A CA 1
ATOM 1381 C C . ALA A 1 166 ? -17.121 30.437 -2.151 1.00 42.92 495 ALA A C 1
ATOM 1382 O O . ALA A 1 166 ? -16.671 31.585 -2.007 1.00 42.63 495 ALA A O 1
ATOM 1384 N N . ILE A 1 167 ? -17.911 29.871 -1.248 1.00 43.32 496 ILE A N 1
ATOM 1385 C CA . ILE A 1 167 ? -18.248 30.575 -0.016 1.00 43.41 496 ILE A CA 1
ATOM 1386 C C . ILE A 1 167 ? -17.001 30.604 0.889 1.00 41.98 496 ILE A C 1
ATOM 1387 O O . ILE A 1 167 ? -16.679 31.638 1.458 1.00 41.09 496 ILE A O 1
ATOM 1392 N N . ALA A 1 168 ? -16.300 29.473 0.990 1.00 41.22 497 ALA A N 1
ATOM 1393 C CA . ALA A 1 168 ? -15.080 29.403 1.818 1.00 40.43 497 ALA A CA 1
ATOM 1394 C C . ALA A 1 168 ? -14.082 30.447 1.326 1.00 39.91 497 ALA A C 1
ATOM 1395 O O . ALA A 1 168 ? -13.494 31.214 2.096 1.00 39.23 497 ALA A O 1
ATOM 1397 N N . ARG A 1 169 ? -13.917 30.480 0.010 1.00 40.24 498 ARG A N 1
ATOM 1398 C CA . ARG A 1 169 ? -13.027 31.428 -0.628 1.00 40.40 498 ARG A CA 1
ATOM 1399 C C . ARG A 1 169 ? -13.403 32.870 -0.226 1.00 40.69 498 ARG A C 1
ATOM 1400 O O . ARG A 1 169 ? -12.518 33.681 0.114 1.00 40.90 498 ARG A O 1
ATOM 1408 N N . ALA A 1 170 ? -14.693 33.195 -0.228 1.00 41.90 499 ALA A N 1
ATOM 1409 C CA . ALA A 1 170 ? -15.150 34.543 0.178 1.00 42.56 499 ALA A CA 1
ATOM 1410 C C . ALA A 1 170 ? -14.920 34.814 1.666 1.00 42.49 499 ALA A C 1
ATOM 1411 O O . ALA A 1 170 ? -14.449 35.890 2.053 1.00 41.76 499 ALA A O 1
ATOM 1413 N N . LEU A 1 171 ? -15.240 33.833 2.507 1.00 43.08 500 LEU A N 1
ATOM 1414 C CA . LEU A 1 171 ? -15.029 33.983 3.956 1.00 43.74 500 LEU A CA 1
ATOM 1415 C C . LEU A 1 171 ? -13.548 34.215 4.296 1.00 43.41 500 LEU A C 1
ATOM 1416 O O . LEU A 1 171 ? -13.215 34.996 5.191 1.00 42.20 500 LEU A O 1
ATOM 1421 N N . LEU A 1 172 ? -12.657 33.537 3.573 1.00 43.65 501 LEU A N 1
ATOM 1422 C CA . LEU A 1 172 ? -11.213 33.669 3.817 1.00 45.20 501 LEU A CA 1
ATOM 1423 C C . LEU A 1 172 ? -10.712 35.091 3.582 1.00 47.83 501 LEU A C 1
ATOM 1424 O O . LEU A 1 172 ? -9.989 35.637 4.391 1.00 44.66 501 LEU A O 1
ATOM 1429 N N . ARG A 1 173 ? -11.101 35.682 2.462 1.00 41.03 502 ARG A N 1
ATOM 1430 C CA . ARG A 1 173 ? -10.682 37.072 2.181 1.00 46.78 502 ARG A CA 1
ATOM 1431 C C . ARG A 1 173 ? -11.372 38.087 3.118 1.00 47.06 502 ARG A C 1
ATOM 1432 O O . ARG A 1 173 ? -10.889 39.185 3.305 1.00 45.14 502 ARG A O 1
ATOM 1440 N N . ASN A 1 174 ? -12.510 37.693 3.694 1.00 48.75 503 ASN A N 1
ATOM 1441 C CA . ASN A 1 174 ? -13.255 38.522 4.651 1.00 47.24 503 ASN A CA 1
ATOM 1442 C C . ASN A 1 174 ? -13.572 39.935 4.130 1.00 43.90 503 ASN A C 1
ATOM 1443 O O . ASN A 1 174 ? -13.419 40.941 4.825 1.00 42.55 503 ASN A O 1
ATOM 1448 N N . SER A 1 175 ? -13.979 39.995 2.885 1.00 39.69 504 SER A N 1
ATOM 1449 C CA . SER A 1 175 ? -14.336 41.267 2.261 1.00 38.51 504 SER A CA 1
ATOM 1450 C C . SER A 1 175 ? -15.556 41.907 2.966 1.00 35.86 504 SER A C 1
ATOM 1451 O O . SER A 1 175 ? -16.508 41.216 3.329 1.00 34.18 504 SER A O 1
ATOM 1454 N N . PRO A 1 176 ? -15.549 43.241 3.127 1.00 33.96 505 PRO A N 1
ATOM 1455 C CA . PRO A 1 176 ? -16.699 43.892 3.779 1.00 32.69 505 PRO A CA 1
ATOM 1456 C C . PRO A 1 176 ? -17.975 43.969 2.927 1.00 31.18 505 PRO A C 1
ATOM 1457 O O . PRO A 1 176 ? -19.056 44.289 3.473 1.00 32.07 505 PRO A O 1
ATOM 1461 N N . VAL A 1 177 ? -17.846 43.746 1.621 1.00 29.21 506 VAL A N 1
ATOM 1462 C CA . VAL A 1 177 ? -18.990 43.738 0.712 1.00 29.68 506 VAL A CA 1
ATOM 1463 C C . VAL A 1 177 ? -18.988 42.413 -0.044 1.00 30.91 506 VAL A C 1
ATOM 1464 O O . VAL A 1 177 ? -17.948 41.984 -0.566 1.00 30.02 506 VAL A O 1
ATOM 1468 N N . LEU A 1 178 ? -20.157 41.769 -0.070 1.00 30.02 507 LEU A N 1
ATOM 1469 C CA . LEU A 1 178 ? -20.353 40.507 -0.778 1.00 30.08 507 LEU A CA 1
ATOM 1470 C C . LEU A 1 178 ? -21.452 40.697 -1.826 1.00 30.18 507 LEU A C 1
ATOM 1471 O O . LEU A 1 178 ? -22.520 41.241 -1.515 1.00 31.29 507 LEU A O 1
ATOM 1476 N N . ILE A 1 179 ? -21.172 40.265 -3.060 1.00 31.40 508 ILE A N 1
ATOM 1477 C CA . ILE A 1 179 ? -22.131 40.252 -4.160 1.00 31.69 508 ILE A CA 1
ATOM 1478 C C . ILE A 1 179 ? -22.436 38.754 -4.402 1.00 31.43 508 ILE A C 1
ATOM 1479 O O . ILE A 1 179 ? -21.563 37.971 -4.817 1.00 33.72 508 ILE A O 1
ATOM 1484 N N . LEU A 1 180 ? -23.662 38.354 -4.102 1.00 31.15 509 LEU A N 1
ATOM 1485 C CA . LEU A 1 180 ? -24.074 36.960 -4.182 1.00 31.38 509 LEU A CA 1
ATOM 1486 C C . LEU A 1 180 ? -25.072 36.784 -5.288 1.00 31.74 509 LEU A C 1
ATOM 1487 O O . LEU A 1 180 ? -26.149 37.384 -5.247 1.00 31.08 509 LEU A O 1
ATOM 1492 N N . ASP A 1 181 ? -24.745 35.920 -6.251 1.00 33.24 510 ASP A N 1
ATOM 1493 C CA . ASP A 1 181 ? -25.607 35.654 -7.391 1.00 33.98 510 ASP A CA 1
ATOM 1494 C C . ASP A 1 181 ? -26.213 34.259 -7.189 1.00 35.76 510 ASP A C 1
ATOM 1495 O O . ASP A 1 181 ? -25.508 33.234 -7.293 1.00 35.29 510 ASP A O 1
ATOM 1500 N N . GLU A 1 182 ? -27.508 34.208 -6.876 1.00 33.47 511 GLU A N 1
ATOM 1501 C CA . GLU A 1 182 ? -28.212 32.945 -6.693 1.00 35.93 511 GLU A CA 1
ATOM 1502 C C . GLU A 1 182 ? -28.740 32.438 -8.055 1.00 41.80 511 GLU A C 1
ATOM 1503 O O . GLU A 1 182 ? -29.144 33.219 -8.906 1.00 44.03 511 GLU A O 1
ATOM 1509 N N . ALA A 1 183 ? -28.697 31.131 -8.246 1.00 50.62 512 ALA A N 1
ATOM 1510 C CA . ALA A 1 183 ? -29.167 30.496 -9.485 1.00 53.91 512 ALA A CA 1
ATOM 1511 C C . ALA A 1 183 ? -30.672 30.275 -9.368 1.00 59.21 512 ALA A C 1
ATOM 1512 O O . ALA A 1 183 ? -31.169 30.010 -8.276 1.00 63.12 512 ALA A O 1
ATOM 1514 N N . THR A 1 184 ? -31.407 30.381 -10.476 1.00 64.71 513 THR A N 1
ATOM 1515 C CA . THR A 1 184 ? -32.873 30.199 -10.422 1.00 68.84 513 THR A CA 1
ATOM 1516 C C . THR A 1 184 ? -33.270 28.728 -10.273 1.00 68.11 513 THR A C 1
ATOM 1517 O O . THR A 1 184 ? -32.417 27.839 -10.218 1.00 66.45 513 THR A O 1
ATOM 1521 N N . THR A 1 189 ? -30.605 21.472 -4.555 1.00 84.03 518 THR A N 1
ATOM 1522 C CA . THR A 1 189 ? -29.251 20.919 -4.484 1.00 83.49 518 THR A CA 1
ATOM 1523 C C . THR A 1 189 ? -29.191 19.852 -3.377 1.00 82.72 518 THR A C 1
ATOM 1524 O O . THR A 1 189 ? -29.889 19.976 -2.362 1.00 81.78 518 THR A O 1
ATOM 1528 N N A GLU A 1 190 ? -28.355 18.827 -3.567 0.50 84.63 519 GLU A N 1
ATOM 1529 N N B GLU A 1 190 ? -28.375 18.814 -3.575 0.50 83.45 519 GLU A N 1
ATOM 1530 C CA A GLU A 1 190 ? -28.230 17.737 -2.584 0.50 86.69 519 GLU A CA 1
ATOM 1531 C CA B GLU A 1 190 ? -28.233 17.735 -2.581 0.50 84.65 519 GLU A CA 1
ATOM 1532 C C A GLU A 1 190 ? -27.785 18.244 -1.206 0.50 84.56 519 GLU A C 1
ATOM 1533 C C B GLU A 1 190 ? -27.802 18.256 -1.205 0.50 83.38 519 GLU A C 1
ATOM 1534 O O A GLU A 1 190 ? -28.149 17.663 -0.183 0.50 85.42 519 GLU A O 1
ATOM 1535 O O B GLU A 1 190 ? -28.191 17.695 -0.179 0.50 84.19 519 GLU A O 1
ATOM 1546 N N . SER A 1 191 ? -27.009 19.330 -1.197 1.00 80.48 520 SER A N 1
ATOM 1547 C CA . SER A 1 191 ? -26.530 19.950 0.047 1.00 78.41 520 SER A CA 1
ATOM 1548 C C . SER A 1 191 ? -27.071 21.382 0.159 1.00 69.43 520 SER A C 1
ATOM 1549 O O . SER A 1 191 ? -26.380 22.273 0.636 1.00 59.53 520 SER A O 1
ATOM 1552 N N . GLU A 1 192 ? -28.316 21.588 -0.275 1.00 66.95 521 GLU A N 1
ATOM 1553 C CA . GLU A 1 192 ? -28.946 22.923 -0.225 1.00 63.85 521 GLU A CA 1
ATOM 1554 C C . GLU A 1 192 ? -29.031 23.486 1.203 1.00 62.05 521 GLU A C 1
ATOM 1555 O O . GLU A 1 192 ? -28.814 24.676 1.417 1.00 54.32 521 GLU A O 1
ATOM 1561 N N . ARG A 1 193 ? -29.356 22.620 2.163 1.00 63.35 522 ARG A N 1
ATOM 1562 C CA . ARG A 1 193 ? -29.461 23.015 3.576 1.00 65.82 522 ARG A CA 1
ATOM 1563 C C . ARG A 1 193 ? -28.116 23.537 4.083 1.00 62.56 522 ARG A C 1
ATOM 1564 O O . ARG A 1 193 ? -28.036 24.601 4.723 1.00 60.34 522 ARG A O 1
ATOM 1572 N N . ALA A 1 194 ? -27.057 22.791 3.769 1.00 59.45 523 ALA A N 1
ATOM 1573 C CA . ALA A 1 194 ? -25.711 23.170 4.179 1.00 59.62 523 ALA A CA 1
ATOM 1574 C C . ALA A 1 194 ? -25.351 24.536 3.605 1.00 55.04 523 ALA A C 1
ATOM 1575 O O . ALA A 1 194 ? -24.779 25.377 4.299 1.00 49.73 523 ALA A O 1
ATOM 1577 N N . ILE A 1 195 ? -25.722 24.762 2.344 1.00 55.22 524 ILE A N 1
ATOM 1578 C CA . ILE A 1 195 ? -25.427 26.029 1.686 1.00 51.88 524 ILE A CA 1
ATOM 1579 C C . ILE A 1 195 ? -26.149 27.188 2.373 1.00 50.54 524 ILE A C 1
ATOM 1580 O O . ILE A 1 195 ? -25.550 28.246 2.584 1.00 46.91 524 ILE A O 1
ATOM 1585 N N . GLN A 1 196 ? -27.426 26.985 2.719 1.00 51.02 525 GLN A N 1
ATOM 1586 C CA . GLN A 1 196 ? -28.221 28.021 3.401 1.00 51.86 525 GLN A CA 1
ATOM 1587 C C . GLN A 1 196 ? -27.608 28.438 4.732 1.00 50.90 525 GLN A C 1
ATOM 1588 O O . GLN A 1 196 ? -27.618 29.621 5.073 1.00 49.43 525 GLN A O 1
ATOM 1594 N N . SER A 1 197 ? -27.087 27.474 5.494 1.00 48.82 526 SER A N 1
ATOM 1595 C CA . SER A 1 197 ? -26.414 27.805 6.752 1.00 49.54 526 SER A CA 1
ATOM 1596 C C . SER A 1 197 ? -25.088 28.499 6.439 1.00 48.80 526 SER A C 1
ATOM 1597 O O . SER A 1 197 ? -24.700 29.470 7.113 1.00 45.82 526 SER A O 1
ATOM 1600 N N . ALA A 1 198 ? -24.400 28.007 5.401 1.00 46.70 527 ALA A N 1
ATOM 1601 C CA . ALA A 1 198 ? -23.103 28.596 5.011 1.00 47.48 527 ALA A CA 1
ATOM 1602 C C . ALA A 1 198 ? -23.269 30.046 4.572 1.00 44.97 527 ALA A C 1
ATOM 1603 O O . ALA A 1 198 ? -22.455 30.891 4.913 1.00 44.45 527 ALA A O 1
ATOM 1605 N N . LEU A 1 199 ? -24.337 30.324 3.828 1.00 46.88 528 LEU A N 1
ATOM 1606 C CA . LEU A 1 199 ? -24.634 31.683 3.393 1.00 47.75 528 LEU A CA 1
ATOM 1607 C C . LEU A 1 199 ? -25.014 32.563 4.594 1.00 48.57 528 LEU A C 1
ATOM 1608 O O . LEU A 1 199 ? -24.668 33.731 4.632 1.00 49.06 528 LEU A O 1
ATOM 1613 N N . GLU A 1 200 ? -25.719 32.006 5.569 1.00 51.04 529 GLU A N 1
ATOM 1614 C CA . GLU A 1 200 ? -26.088 32.783 6.766 1.00 57.58 529 GLU A CA 1
ATOM 1615 C C . GLU A 1 200 ? -24.838 33.153 7.575 1.00 59.39 529 GLU A C 1
ATOM 1616 O O . GLU A 1 200 ? -24.850 34.135 8.307 1.00 62.11 529 GLU A O 1
ATOM 1622 N N . GLU A 1 201 ? -23.764 32.367 7.434 1.00 56.12 530 GLU A N 1
ATOM 1623 C CA . GLU A 1 201 ? -22.507 32.677 8.110 1.00 57.26 530 GLU A CA 1
ATOM 1624 C C . GLU A 1 201 ? -21.787 33.739 7.297 1.00 52.96 530 GLU A C 1
ATOM 1625 O O . GLU A 1 201 ? -21.266 34.701 7.847 1.00 53.23 530 GLU A O 1
ATOM 1631 N N . LEU A 1 202 ? -21.761 33.547 5.979 1.00 50.28 531 LEU A N 1
ATOM 1632 C CA . LEU A 1 202 ? -21.088 34.483 5.072 1.00 47.91 531 LEU A CA 1
ATOM 1633 C C . LEU A 1 202 ? -21.703 35.876 5.112 1.00 48.06 531 LEU A C 1
ATOM 1634 O O . LEU A 1 202 ? -20.988 36.881 5.010 1.00 50.20 531 LEU A O 1
ATOM 1639 N N . LYS A 1 203 ? -23.022 35.932 5.264 1.00 48.54 532 LYS A N 1
ATOM 1640 C CA . LYS A 1 203 ? -23.748 37.207 5.280 1.00 50.71 532 LYS A CA 1
ATOM 1641 C C . LYS A 1 203 ? -23.636 37.990 6.592 1.00 53.49 532 LYS A C 1
ATOM 1642 O O . LYS A 1 203 ? -23.960 39.173 6.614 1.00 54.26 532 LYS A O 1
ATOM 1648 N N . LYS A 1 204 ? -23.178 37.347 7.665 1.00 52.13 533 LYS A N 1
ATOM 1649 C CA . LYS A 1 204 ? -23.012 38.040 8.965 1.00 56.77 533 LYS A CA 1
ATOM 1650 C C . LYS A 1 204 ? -21.961 39.158 8.942 1.00 55.06 533 LYS A C 1
ATOM 1651 O O . LYS A 1 204 ? -20.933 39.032 8.282 1.00 58.26 533 LYS A O 1
ATOM 1657 N N . ASP A 1 205 ? -22.236 40.245 9.662 1.00 52.05 534 ASP A N 1
ATOM 1658 C CA . ASP A 1 205 ? -21.287 41.353 9.826 1.00 51.87 534 ASP A CA 1
ATOM 1659 C C . ASP A 1 205 ? -20.664 41.944 8.548 1.00 45.73 534 ASP A C 1
ATOM 1660 O O . ASP A 1 205 ? -19.554 42.502 8.580 1.00 49.62 534 ASP A O 1
ATOM 1665 N N . ARG A 1 206 ? -21.347 41.810 7.428 1.00 42.52 535 ARG A N 1
ATOM 1666 C CA . ARG A 1 206 ? -20.845 42.409 6.207 1.00 39.52 535 ARG A CA 1
ATOM 1667 C C . ARG A 1 206 ? -22.011 42.887 5.350 1.00 35.22 535 ARG A C 1
ATOM 1668 O O . ARG A 1 206 ? -23.155 42.504 5.556 1.00 35.95 535 ARG A O 1
ATOM 1676 N N . THR A 1 207 ? -21.713 43.767 4.410 1.00 32.40 536 THR A N 1
ATOM 1677 C CA . THR A 1 207 ? -22.720 44.288 3.491 1.00 30.52 536 THR A CA 1
ATOM 1678 C C . THR A 1 207 ? -22.925 43.241 2.409 1.00 31.31 536 THR A C 1
ATOM 1679 O O . THR A 1 207 ? -21.947 42.738 1.845 1.00 31.35 536 THR A O 1
ATOM 1683 N N . VAL A 1 208 ? -24.178 42.918 2.112 1.00 30.57 537 VAL A N 1
ATOM 1684 C CA . VAL A 1 208 ? -24.468 41.889 1.111 1.00 30.02 537 VAL A CA 1
ATOM 1685 C C . VAL A 1 208 ? -25.465 42.412 0.101 1.00 31.42 537 VAL A C 1
ATOM 1686 O O . VAL A 1 208 ? -26.512 42.971 0.469 1.00 29.90 537 VAL A O 1
ATOM 1690 N N . VAL A 1 209 ? -25.145 42.262 -1.187 1.00 29.94 538 VAL A N 1
ATOM 1691 C CA . VAL A 1 209 ? -26.078 42.600 -2.260 1.00 29.17 538 VAL A CA 1
ATOM 1692 C C . VAL A 1 209 ? -26.322 41.261 -2.960 1.00 29.21 538 VAL A C 1
ATOM 1693 O O . VAL A 1 209 ? -25.364 40.633 -3.450 1.00 28.93 538 VAL A O 1
ATOM 1697 N N . VAL A 1 210 ? -27.582 40.811 -2.994 1.00 27.91 539 VAL A N 1
ATOM 1698 C CA . VAL A 1 210 ? -27.915 39.497 -3.552 1.00 28.74 539 VAL A CA 1
ATOM 1699 C C . VAL A 1 210 ? -28.792 39.579 -4.783 1.00 28.67 539 VAL A C 1
ATOM 1700 O O . VAL A 1 210 ? -29.807 40.274 -4.747 1.00 27.85 539 VAL A O 1
ATOM 1704 N N . ILE A 1 211 ? -28.389 38.916 -5.868 1.00 27.52 540 ILE A N 1
ATOM 1705 C CA . ILE A 1 211 ? -29.268 38.739 -7.047 1.00 28.58 540 ILE A CA 1
ATOM 1706 C C . ILE A 1 211 ? -30.014 37.501 -6.546 1.00 29.65 540 ILE A C 1
ATOM 1707 O O . ILE A 1 211 ? -29.526 36.390 -6.651 1.00 29.25 540 ILE A O 1
ATOM 1712 N N . ALA A 1 212 ? -31.202 37.721 -5.983 1.00 30.58 541 ALA A N 1
ATOM 1713 C CA . ALA A 1 212 ? -31.898 36.697 -5.187 1.00 30.50 541 ALA A CA 1
ATOM 1714 C C . ALA A 1 212 ? -33.016 35.870 -5.809 1.00 29.38 541 ALA A C 1
ATOM 1715 O O . ALA A 1 212 ? -33.868 36.384 -6.529 1.00 30.52 541 ALA A O 1
ATOM 1717 N N . HIS A 1 213 ? -32.987 34.588 -5.466 1.00 30.75 542 HIS A N 1
ATOM 1718 C CA . HIS A 1 213 ? -34.006 33.622 -5.865 1.00 32.91 542 HIS A CA 1
ATOM 1719 C C . HIS A 1 213 ? -34.487 32.694 -4.745 1.00 32.95 542 HIS A C 1
ATOM 1720 O O . HIS A 1 213 ? -35.590 32.150 -4.845 1.00 32.75 542 HIS A O 1
ATOM 1727 N N A ARG A 1 214 ? -33.671 32.502 -3.710 0.60 32.45 543 ARG A N 1
ATOM 1728 N N B ARG A 1 214 ? -33.669 32.479 -3.717 0.40 33.29 543 ARG A N 1
ATOM 1729 C CA A ARG A 1 214 ? -34.070 31.655 -2.582 0.60 33.33 543 ARG A CA 1
ATOM 1730 C CA B ARG A 1 214 ? -34.063 31.606 -2.610 0.40 34.56 543 ARG A CA 1
ATOM 1731 C C A ARG A 1 214 ? -35.061 32.344 -1.680 0.60 33.93 543 ARG A C 1
ATOM 1732 C C B ARG A 1 214 ? -35.037 32.315 -1.677 0.40 34.73 543 ARG A C 1
ATOM 1733 O O A ARG A 1 214 ? -34.853 33.488 -1.285 0.60 32.92 543 ARG A O 1
ATOM 1734 O O B ARG A 1 214 ? -34.803 33.457 -1.289 0.40 33.82 543 ARG A O 1
ATOM 1749 N N . LEU A 1 215 ? -36.116 31.627 -1.294 1.00 36.12 544 LEU A N 1
ATOM 1750 C CA . LEU A 1 215 ? -37.105 32.203 -0.369 1.00 37.78 544 LEU A CA 1
ATOM 1751 C C . LEU A 1 215 ? -36.456 32.551 0.965 1.00 36.02 544 LEU A C 1
ATOM 1752 O O . LEU A 1 215 ? -36.754 33.593 1.545 1.00 37.31 544 LEU A O 1
ATOM 1757 N N . SER A 1 216 ? -35.545 31.712 1.459 1.00 36.91 545 SER A N 1
ATOM 1758 C CA . SER A 1 216 ? -34.912 31.987 2.736 1.00 37.77 545 SER A CA 1
ATOM 1759 C C . SER A 1 216 ? -34.060 33.258 2.696 1.00 36.78 545 SER A C 1
ATOM 1760 O O . SER A 1 216 ? -34.061 34.054 3.650 1.00 36.63 545 SER A O 1
ATOM 1763 N N . THR A 1 217 ? -33.343 33.460 1.599 1.00 32.95 546 THR A N 1
ATOM 1764 C CA . THR A 1 217 ? -32.518 34.659 1.453 1.00 32.82 546 THR A CA 1
ATOM 1765 C C . THR A 1 217 ? -33.368 35.909 1.419 1.00 31.98 546 THR A C 1
ATOM 1766 O O . THR A 1 217 ? -33.108 36.883 2.135 1.00 31.27 546 THR A O 1
ATOM 1770 N N . ILE A 1 218 ? -34.403 35.845 0.602 1.00 30.15 547 ILE A N 1
ATOM 1771 C CA . ILE A 1 218 ? -35.296 36.984 0.371 1.00 29.59 547 ILE A CA 1
ATOM 1772 C C . ILE A 1 218 ? -36.102 37.360 1.603 1.00 31.44 547 ILE A C 1
ATOM 1773 O O . ILE A 1 218 ? -36.180 38.535 1.957 1.00 30.45 547 ILE A O 1
ATOM 1778 N N . GLU A 1 219 ? -36.658 36.364 2.276 1.00 32.76 548 GLU A N 1
ATOM 1779 C CA . GLU A 1 219 ? -37.514 36.604 3.436 1.00 34.78 548 GLU A CA 1
ATOM 1780 C C . GLU A 1 219 ? -36.751 37.137 4.628 1.00 35.92 548 GLU A C 1
ATOM 1781 O O . GLU A 1 219 ? -37.346 37.722 5.520 1.00 37.88 548 GLU A O 1
ATOM 1787 N N . ASN A 1 220 ? -35.428 36.954 4.633 1.00 35.38 549 ASN A N 1
ATOM 1788 C CA . ASN A 1 220 ? -34.574 37.416 5.728 1.00 37.14 549 ASN A CA 1
ATOM 1789 C C . ASN A 1 220 ? -33.743 38.664 5.414 1.00 34.03 549 ASN A C 1
ATOM 1790 O O . ASN A 1 220 ? -33.028 39.172 6.280 1.00 33.43 549 ASN A O 1
ATOM 1795 N N . ALA A 1 221 ? -33.841 39.167 4.177 1.00 31.03 550 ALA A N 1
ATOM 1796 C CA . ALA A 1 221 ? -33.106 40.365 3.800 1.00 29.44 550 ALA A CA 1
ATOM 1797 C C . ALA A 1 221 ? -33.615 41.596 4.564 1.00 29.31 550 ALA A C 1
ATOM 1798 O O . ALA A 1 221 ? -34.788 41.682 4.894 1.00 30.86 550 ALA A O 1
ATOM 1800 N N . ASP A 1 222 ? -32.719 42.537 4.857 1.00 28.88 551 ASP A N 1
ATOM 1801 C CA . ASP A 1 222 ? -33.095 43.769 5.529 1.00 28.72 551 ASP A CA 1
ATOM 1802 C C . ASP A 1 222 ? -33.939 44.630 4.597 1.00 28.45 551 ASP A C 1
ATOM 1803 O O . ASP A 1 222 ? -34.850 45.325 5.044 1.00 27.76 551 ASP A O 1
ATOM 1808 N N . GLU A 1 223 ? -33.619 44.579 3.304 1.00 26.73 552 GLU A N 1
ATOM 1809 C CA . GLU A 1 223 ? -34.379 45.285 2.292 1.00 26.20 552 GLU A CA 1
ATOM 1810 C C . GLU A 1 223 ? -34.398 44.486 1.016 1.00 25.86 552 GLU A C 1
ATOM 1811 O O . GLU A 1 223 ? -33.435 43.798 0.706 1.00 25.80 552 GLU A O 1
ATOM 1817 N N . ILE A 1 224 ? -35.527 44.572 0.337 1.00 24.28 553 ILE A N 1
ATOM 1818 C CA . ILE A 1 224 ? -35.782 43.950 -0.965 1.00 25.21 553 ILE A CA 1
ATOM 1819 C C . ILE A 1 224 ? -36.096 45.069 -1.930 1.00 24.08 553 ILE A C 1
ATOM 1820 O O . ILE A 1 224 ? -36.934 45.958 -1.619 1.00 25.75 553 ILE A O 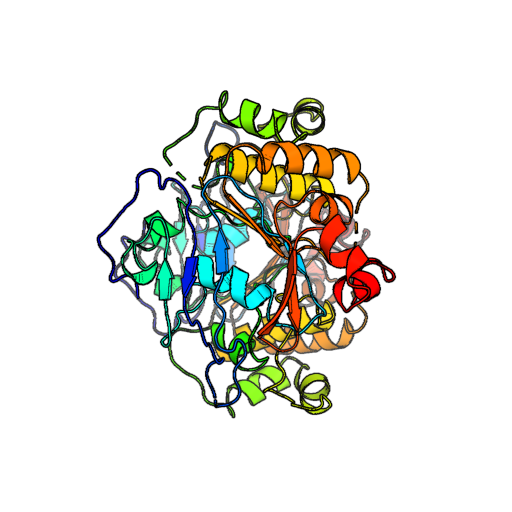1
ATOM 1825 N N . LEU A 1 225 ? -35.425 45.050 -3.089 1.00 24.39 554 LEU A N 1
ATOM 1826 C CA . LEU A 1 225 ? -35.700 45.991 -4.171 1.00 24.81 554 LEU A CA 1
ATOM 1827 C C . LEU A 1 225 ? -36.247 45.177 -5.343 1.00 24.62 554 LEU A C 1
ATOM 1828 O O . LEU A 1 225 ? -35.561 44.265 -5.836 1.00 25.59 554 LEU A O 1
ATOM 1833 N N . VAL A 1 226 ? -37.467 45.489 -5.768 1.00 24.42 555 VAL A N 1
ATOM 1834 C CA . VAL A 1 226 ? -38.093 44.781 -6.927 1.00 24.70 555 VAL A CA 1
ATOM 1835 C C . VAL A 1 226 ? -37.716 45.590 -8.148 1.00 24.78 555 VAL A C 1
ATOM 1836 O O . VAL A 1 226 ? -38.114 46.736 -8.279 1.00 25.50 555 VAL A O 1
ATOM 1840 N N . ILE A 1 227 ? -36.917 44.993 -9.027 1.00 24.81 556 ILE A N 1
ATOM 1841 C CA . ILE A 1 227 ? -36.438 45.646 -10.228 1.00 24.39 556 ILE A CA 1
ATOM 1842 C C . ILE A 1 227 ? -37.354 45.210 -11.368 1.00 25.12 556 ILE A C 1
ATOM 1843 O O . ILE A 1 227 ? -37.627 44.020 -11.531 1.00 25.60 556 ILE A O 1
ATOM 1848 N N . ASP A 1 228 ? -37.800 46.175 -12.163 1.00 26.50 557 ASP A N 1
ATOM 1849 C CA . ASP A 1 228 ? -38.754 45.917 -13.261 1.00 27.92 557 ASP A CA 1
ATOM 1850 C C . ASP A 1 228 ? -38.387 46.860 -14.408 1.00 28.14 557 ASP A C 1
ATOM 1851 O O . ASP A 1 228 ? -38.439 48.081 -14.256 1.00 27.53 557 ASP A O 1
ATOM 1856 N N . HIS A 1 229 ? -38.006 46.278 -15.552 1.00 29.23 558 HIS A N 1
ATOM 1857 C CA . HIS A 1 229 ? -37.602 47.046 -16.729 1.00 30.82 558 HIS A CA 1
ATOM 1858 C C . HIS A 1 229 ? -36.642 48.201 -16.386 1.00 30.59 558 HIS A C 1
ATOM 1859 O O . HIS A 1 229 ? -36.844 49.355 -16.749 1.00 29.75 558 HIS A O 1
ATOM 1866 N N . GLY A 1 230 ? -35.598 47.879 -15.626 1.00 28.80 559 GLY A N 1
ATOM 1867 C CA . GLY A 1 230 ? -34.552 48.848 -15.333 1.00 28.89 559 GLY A CA 1
ATOM 1868 C C . GLY A 1 230 ? -34.831 49.897 -14.291 1.00 28.93 559 GLY A C 1
ATOM 1869 O O . GLY A 1 230 ? -34.041 50.819 -14.142 1.00 30.84 559 GLY A O 1
ATOM 1870 N N . GLU A 1 231 ? -35.930 49.750 -13.565 1.00 27.88 560 GLU A N 1
ATOM 1871 C CA . GLU A 1 231 ? -36.298 50.679 -12.503 1.00 29.66 560 GLU A CA 1
ATOM 1872 C C . GLU A 1 231 ? -36.648 49.935 -11.231 1.00 27.70 560 GLU A C 1
ATOM 1873 O O . GLU A 1 231 ? -36.948 48.766 -11.261 1.00 28.15 560 GLU A O 1
ATOM 1879 N N . ILE A 1 232 ? -36.597 50.630 -10.100 1.00 26.57 561 ILE A N 1
ATOM 1880 C CA . ILE A 1 232 ? -37.013 50.031 -8.827 1.00 26.35 561 ILE A CA 1
ATOM 1881 C C . ILE A 1 232 ? -38.511 50.289 -8.681 1.00 28.13 561 ILE A C 1
ATOM 1882 O O . ILE A 1 232 ? -38.945 51.441 -8.521 1.00 30.00 561 ILE A O 1
ATOM 1887 N N . ARG A 1 233 ? -39.294 49.220 -8.726 1.00 27.04 562 ARG A N 1
ATOM 1888 C CA . ARG A 1 233 ? -40.758 49.294 -8.670 1.00 27.55 562 ARG A CA 1
ATOM 1889 C C . ARG A 1 233 ? -41.328 49.294 -7.264 1.00 27.36 562 ARG A C 1
ATOM 1890 O O . ARG A 1 233 ? -42.321 49.977 -7.007 1.00 28.38 562 ARG A O 1
ATOM 1898 N N . GLU A 1 234 ? -40.711 48.532 -6.371 1.00 27.51 563 GLU A N 1
ATOM 1899 C CA . GLU A 1 234 ? -41.148 48.413 -4.970 1.00 27.61 563 GLU A CA 1
ATOM 1900 C C . GLU A 1 234 ? -39.920 48.274 -4.068 1.00 27.08 563 GLU A C 1
ATOM 1901 O O . GLU A 1 234 ? -38.877 47.752 -4.498 1.00 25.15 563 GLU A O 1
ATOM 1907 N N . ARG A 1 235 ? -40.055 48.736 -2.823 1.00 26.36 564 ARG A N 1
ATOM 1908 C CA . ARG A 1 235 ? -38.966 48.678 -1.835 1.00 26.60 564 ARG A CA 1
ATOM 1909 C C . ARG A 1 235 ? -39.556 48.338 -0.490 1.00 26.31 564 ARG A C 1
ATOM 1910 O O . ARG A 1 235 ? -40.565 48.923 -0.109 1.00 27.21 564 ARG A O 1
ATOM 1918 N N . GLY A 1 236 ? -38.945 47.420 0.236 1.00 26.02 565 GLY A N 1
ATOM 1919 C CA . GLY A 1 236 ? -39.434 47.102 1.608 1.00 27.02 565 GLY A CA 1
ATOM 1920 C C . GLY A 1 236 ? -38.758 45.859 2.090 1.00 27.39 565 GLY A C 1
ATOM 1921 O O . GLY A 1 236 ? -37.627 45.591 1.707 1.00 28.58 565 GLY A O 1
ATOM 1922 N N . ASN A 1 237 ? -39.412 45.142 2.995 1.00 28.49 566 ASN A N 1
ATOM 1923 C CA . ASN A 1 237 ? -38.928 43.815 3.387 1.00 27.61 566 ASN A CA 1
ATOM 1924 C C . ASN A 1 237 ? -40.062 42.843 3.055 1.00 26.94 566 ASN A C 1
ATOM 1925 O O . ASN A 1 237 ? -41.131 43.248 2.553 1.00 26.95 566 ASN A O 1
ATOM 1930 N N . HIS A 1 238 ? -39.867 41.571 3.334 1.00 28.55 567 HIS A N 1
ATOM 1931 C CA . HIS A 1 238 ? -40.881 40.574 3.004 1.00 28.97 567 HIS A CA 1
ATOM 1932 C C . HIS A 1 238 ? -42.255 40.940 3.565 1.00 29.87 567 HIS A C 1
ATOM 1933 O O . HIS A 1 238 ? -43.259 40.922 2.851 1.00 29.74 567 HIS A O 1
ATOM 1940 N N . LYS A 1 239 ? -42.299 41.303 4.839 1.00 30.49 568 LYS A N 1
ATOM 1941 C CA . LYS A 1 239 ? -43.581 41.645 5.468 1.00 34.11 568 LYS A CA 1
ATOM 1942 C C . LYS A 1 239 ? -44.237 42.918 4.881 1.00 32.03 568 LYS A C 1
ATOM 1943 O O . LYS A 1 239 ? -45.432 42.891 4.550 1.00 32.71 568 LYS A O 1
ATOM 1949 N N . THR A 1 240 ? -43.479 44.007 4.717 1.00 30.28 569 THR A N 1
ATOM 1950 C CA . THR A 1 240 ? -44.093 45.266 4.210 1.00 30.66 569 THR A CA 1
ATOM 1951 C C . THR A 1 240 ? -44.513 45.164 2.743 1.00 30.77 569 THR A C 1
ATOM 1952 O O . THR A 1 240 ? -45.493 45.769 2.328 1.00 31.04 569 THR A O 1
ATOM 1956 N N . LEU A 1 241 ? -43.777 44.369 1.976 1.00 27.97 570 LEU A N 1
ATOM 1957 C CA . LEU A 1 241 ? -44.113 44.179 0.575 1.00 27.77 570 LEU A CA 1
ATOM 1958 C C . LEU A 1 241 ? -45.322 43.264 0.389 1.00 28.73 570 LEU A C 1
ATOM 1959 O O . LEU A 1 241 ? -46.148 43.505 -0.501 1.00 28.72 570 LEU A O 1
ATOM 1964 N N . LEU A 1 242 ? -45.449 42.230 1.222 1.00 30.04 571 LEU A N 1
ATOM 1965 C CA . LEU A 1 242 ? -46.645 41.403 1.170 1.00 32.34 571 LEU A CA 1
ATOM 1966 C C . LEU A 1 242 ? -47.903 42.262 1.436 1.00 32.89 571 LEU A C 1
ATOM 1967 O O . LEU A 1 242 ? -48.902 42.130 0.738 1.00 33.98 571 LEU A O 1
ATOM 1972 N N . GLU A 1 243 ? -47.819 43.175 2.395 1.00 34.23 572 GLU A N 1
ATOM 1973 C CA . GLU A 1 243 ? -48.944 44.072 2.735 1.00 36.62 572 GLU A CA 1
ATOM 1974 C C . GLU A 1 243 ? -49.416 44.895 1.561 1.00 34.96 572 GLU A C 1
ATOM 1975 O O . GLU A 1 243 ? -50.596 45.226 1.471 1.00 35.55 572 GLU A O 1
ATOM 1981 N N . GLN A 1 244 ? -48.501 45.208 0.651 1.00 32.17 573 GLN A N 1
ATOM 1982 C CA . GLN A 1 244 ? -48.798 46.032 -0.498 1.00 33.67 573 GLN A CA 1
ATOM 1983 C C . GLN A 1 244 ? -49.577 45.297 -1.577 1.00 33.24 573 GLN A C 1
ATOM 1984 O O . GLN A 1 244 ? -50.183 45.933 -2.420 1.00 34.07 573 GLN A O 1
ATOM 1990 N N . ASN A 1 245 ? -49.557 43.971 -1.538 1.00 34.62 574 ASN A N 1
ATOM 1991 C CA . ASN A 1 245 ? -50.300 43.164 -2.507 1.00 34.81 574 ASN A CA 1
ATOM 1992 C C . ASN A 1 245 ? -49.968 43.605 -3.943 1.00 33.56 574 ASN A C 1
ATOM 1993 O O . ASN A 1 245 ? -50.852 43.830 -4.769 1.00 33.56 574 ASN A O 1
ATOM 1998 N N . GLY A 1 246 ? -48.679 43.710 -4.238 1.00 30.37 575 GLY A N 1
ATOM 1999 C CA . GLY A 1 246 ? -48.233 44.168 -5.532 1.00 30.36 575 GLY A CA 1
ATOM 2000 C C . GLY A 1 246 ? -47.283 43.195 -6.231 1.00 28.57 575 GLY A C 1
ATOM 2001 O O . GLY A 1 246 ? -47.444 41.982 -6.159 1.00 28.16 575 GLY A O 1
ATOM 2002 N N . ALA A 1 247 ? -46.283 43.756 -6.889 1.00 28.41 576 ALA A N 1
ATOM 2003 C CA . ALA A 1 247 ? -45.323 42.961 -7.673 1.00 27.63 576 ALA A CA 1
ATOM 2004 C C . ALA A 1 247 ? -44.515 41.948 -6.870 1.00 26.98 576 ALA A C 1
ATOM 2005 O O . ALA A 1 247 ? -44.372 40.812 -7.295 1.00 27.00 576 ALA A O 1
ATOM 2007 N N . TYR A 1 248 ? -43.988 42.340 -5.724 1.00 25.17 577 TYR A N 1
ATOM 2008 C CA . TYR A 1 248 ? -43.262 41.390 -4.878 1.00 25.57 577 TYR A CA 1
ATOM 2009 C C . TYR A 1 248 ? -44.157 40.208 -4.506 1.00 25.62 577 TYR A C 1
ATOM 2010 O O . TYR A 1 248 ? -43.764 39.063 -4.622 1.00 26.67 577 TYR A O 1
ATOM 2019 N N . LYS A 1 249 ? -45.381 40.499 -4.070 1.00 26.63 578 LYS A N 1
ATOM 2020 C CA . LYS A 1 249 ? -46.267 39.431 -3.619 1.00 28.05 578 LYS A CA 1
ATOM 2021 C C . LYS A 1 249 ? -46.534 38.434 -4.739 1.00 27.63 578 LYS A C 1
ATOM 2022 O O . LYS A 1 249 ? -46.522 37.226 -4.530 1.00 27.35 578 LYS A O 1
ATOM 2028 N N . GLN A 1 250 ? -46.753 38.955 -5.932 1.00 26.66 579 GLN A N 1
ATOM 2029 C CA . GLN A 1 250 ? -46.998 38.099 -7.102 1.00 27.51 579 GLN A CA 1
ATOM 2030 C C . GLN A 1 250 ? -45.738 37.261 -7.436 1.00 27.54 579 GLN A C 1
ATOM 2031 O O . GLN A 1 250 ? -45.849 36.047 -7.673 1.00 27.54 579 GLN A O 1
ATOM 2037 N N . LEU A 1 251 ? -44.548 37.881 -7.418 1.00 26.69 580 LEU A N 1
ATOM 2038 C CA . LEU A 1 251 ? -43.299 37.150 -7.717 1.00 26.50 580 LEU A CA 1
ATOM 2039 C C . LEU A 1 251 ? -43.044 36.070 -6.686 1.00 27.07 580 LEU A C 1
ATOM 2040 O O . LEU A 1 251 ? -42.640 34.958 -7.030 1.00 27.00 580 LEU A O 1
ATOM 2045 N N . HIS A 1 252 ? -43.323 36.403 -5.435 1.00 27.30 581 HIS A N 1
ATOM 2046 C CA . HIS A 1 252 ? -43.177 35.493 -4.306 1.00 28.11 581 HIS A CA 1
ATOM 2047 C C . HIS A 1 252 ? -44.132 34.293 -4.441 1.00 29.56 581 HIS A C 1
ATOM 2048 O O . HIS A 1 252 ? -43.735 33.142 -4.138 1.00 29.49 581 HIS A O 1
ATOM 2055 N N A SER A 1 253 ? -45.361 34.561 -4.916 0.60 29.59 582 SER A N 1
ATOM 2056 N N B SER A 1 253 ? -45.369 34.542 -4.864 0.40 29.03 582 SER A N 1
ATOM 2057 C CA A SER A 1 253 ? -46.394 33.516 -5.129 0.60 31.84 582 SER A CA 1
ATOM 2058 C CA B SER A 1 253 ? -46.316 33.446 -5.057 0.40 30.44 582 SER A CA 1
ATOM 2059 C C A SER A 1 253 ? -45.949 32.495 -6.191 0.60 31.14 582 SER A C 1
ATOM 2060 C C B SER A 1 253 ? -45.741 32.445 -6.062 0.40 30.28 582 SER A C 1
ATOM 2061 O O A SER A 1 253 ? -46.384 31.336 -6.177 0.60 31.61 582 SER A O 1
ATOM 2062 O O B SER A 1 253 ? -45.815 31.230 -5.844 0.40 30.97 582 SER A O 1
ATOM 2067 N N . MET A 1 254 ? -45.135 32.955 -7.134 1.00 28.66 583 MET A N 1
ATOM 2068 C CA . MET A 1 254 ? -44.536 32.089 -8.162 1.00 29.23 583 MET A CA 1
ATOM 2069 C C . MET A 1 254 ? -43.110 31.627 -7.795 1.00 30.19 583 MET A C 1
ATOM 2070 O O . MET A 1 254 ? -42.358 31.160 -8.652 1.00 29.96 583 MET A O 1
ATOM 2075 N N . GLN A 1 255 ? -42.726 31.810 -6.520 1.00 30.71 584 GLN A N 1
ATOM 2076 C CA . GLN A 1 255 ? -41.438 31.310 -6.007 1.00 33.05 584 GLN A CA 1
ATOM 2077 C C . GLN A 1 255 ? -40.176 31.870 -6.695 1.00 31.92 584 GLN A C 1
ATOM 2078 O O . GLN A 1 255 ? -39.127 31.198 -6.784 1.00 32.09 584 GLN A O 1
ATOM 2084 N N . PHE A 1 256 ? -40.262 33.115 -7.141 1.00 30.14 585 PHE A N 1
ATOM 2085 C CA . PHE A 1 256 ? -39.160 33.790 -7.827 1.00 30.94 585 PHE A CA 1
ATOM 2086 C C . PHE A 1 256 ? -38.591 32.994 -8.984 1.00 32.45 585 PHE A C 1
ATOM 2087 O O . PHE A 1 256 ? -37.363 32.969 -9.217 1.00 31.34 585 PHE A O 1
ATOM 2095 N N . THR A 1 257 ? -39.498 32.328 -9.706 1.00 31.30 586 THR A N 1
ATOM 2096 C CA . THR A 1 257 ? -39.120 31.566 -10.886 1.00 32.11 586 THR A CA 1
ATOM 2097 C C . THR A 1 257 ? -39.220 32.392 -12.177 1.00 33.70 586 THR A C 1
ATOM 2098 O O . THR A 1 257 ? -38.889 31.888 -13.256 1.00 35.18 586 THR A O 1
ATOM 2102 N N . GLY A 1 258 ? -39.713 33.625 -12.076 1.00 33.70 587 GLY A N 1
ATOM 2103 C CA . GLY A 1 258 ? -39.790 34.528 -13.215 1.00 34.80 587 GLY A CA 1
ATOM 2104 C C . GLY A 1 258 ? -38.427 35.093 -13.598 1.00 35.98 587 GLY A C 1
ATOM 2105 O O . GLY A 1 258 ? -37.462 35.009 -12.815 1.00 36.21 587 GLY A O 1
ATOM 2107 N N . LYS B 1 4 ? 5.538 38.808 -12.537 1.00 94.03 333 LYS B N 1
ATOM 2108 C CA . LYS B 1 4 ? 4.781 37.808 -13.351 1.00 88.83 333 LYS B CA 1
ATOM 2109 C C . LYS B 1 4 ? 4.758 38.187 -14.827 1.00 80.97 333 LYS B C 1
ATOM 2110 O O . LYS B 1 4 ? 5.203 37.411 -15.675 1.00 72.00 333 LYS B O 1
ATOM 2116 N N . ASP B 1 5 ? 4.247 39.378 -15.138 1.00 75.56 334 ASP B N 1
ATOM 2117 C CA . ASP B 1 5 ? 4.179 39.840 -16.530 1.00 71.08 334 ASP B CA 1
ATOM 2118 C C . ASP B 1 5 ? 5.490 40.555 -16.900 1.00 69.25 334 ASP B C 1
ATOM 2119 O O . ASP B 1 5 ? 5.504 41.736 -17.282 1.00 64.45 334 ASP B O 1
ATOM 2124 N N . ASP B 1 6 ? 6.588 39.811 -16.793 1.00 66.99 335 ASP B N 1
ATOM 2125 C CA . ASP B 1 6 ? 7.928 40.338 -17.079 1.00 68.62 335 ASP B CA 1
ATOM 2126 C C . ASP B 1 6 ? 8.273 40.409 -18.576 1.00 63.34 335 ASP B C 1
ATOM 2127 O O . ASP B 1 6 ? 9.136 41.196 -18.977 1.00 63.26 335 ASP B O 1
ATOM 2132 N N . GLY B 1 7 ? 7.595 39.611 -19.399 1.00 55.58 336 GLY B N 1
ATOM 2133 C CA . GLY B 1 7 ? 7.892 39.571 -20.839 1.00 51.38 336 GLY B CA 1
ATOM 2134 C C . GLY B 1 7 ? 7.581 40.807 -21.674 1.00 46.15 336 GLY B C 1
ATOM 2135 O O . GLY B 1 7 ? 6.539 41.439 -21.515 1.00 45.22 336 GLY B O 1
ATOM 2136 N N . ALA B 1 8 ? 8.487 41.143 -22.591 1.00 43.64 337 ALA B N 1
ATOM 2137 C CA . ALA B 1 8 ? 8.297 42.292 -23.485 1.00 42.91 337 ALA B CA 1
ATOM 2138 C C . ALA B 1 8 ? 8.080 41.904 -24.943 1.00 40.84 337 ALA B C 1
ATOM 2139 O O . ALA B 1 8 ? 7.845 42.781 -25.778 1.00 40.18 337 ALA B O 1
ATOM 2141 N N A TYR B 1 9 ? 8.138 40.611 -25.251 0.50 39.07 338 TYR B N 1
ATOM 2142 N N B TYR B 1 9 ? 8.110 40.599 -25.228 0.50 39.79 338 TYR B N 1
ATOM 2143 C CA A TYR B 1 9 ? 8.023 40.197 -26.637 0.50 38.65 338 TYR B CA 1
ATOM 2144 C CA B TYR B 1 9 ? 7.987 40.077 -26.587 0.50 40.03 338 TYR B CA 1
ATOM 2145 C C A TYR B 1 9 ? 6.578 39.857 -27.023 0.50 37.82 338 TYR B C 1
ATOM 2146 C C B TYR B 1 9 ? 6.535 39.891 -27.007 0.50 38.59 338 TYR B C 1
ATOM 2147 O O A TYR B 1 9 ? 5.757 39.482 -26.171 0.50 36.55 338 TYR B O 1
ATOM 2148 O O B TYR B 1 9 ? 5.662 39.639 -26.162 0.50 36.91 338 TYR B O 1
ATOM 2165 N N . LYS B 1 10 ? 6.273 40.039 -28.307 1.00 36.41 339 LYS B N 1
ATOM 2166 C CA . LYS B 1 10 ? 4.936 39.811 -28.864 1.00 36.34 339 LYS B CA 1
ATOM 2167 C C . LYS B 1 10 ? 5.010 39.156 -30.241 1.00 37.46 339 LYS B C 1
ATOM 2168 O O . LYS B 1 10 ? 5.985 39.343 -30.989 1.00 38.44 339 LYS B O 1
ATOM 2174 N N . ALA B 1 11 ? 3.981 38.373 -30.555 1.00 35.44 340 ALA B N 1
ATOM 2175 C CA . ALA B 1 11 ? 3.817 37.794 -31.870 1.00 38.64 340 ALA B CA 1
ATOM 2176 C C . ALA B 1 11 ? 2.447 38.283 -32.322 1.00 38.08 340 ALA B C 1
ATOM 2177 O O . ALA B 1 11 ? 1.428 38.038 -31.652 1.00 38.34 340 ALA B O 1
ATOM 2179 N N . GLU B 1 12 ? 2.419 38.987 -33.443 1.00 37.25 341 GLU B N 1
ATOM 2180 C CA . GLU B 1 12 ? 1.169 39.537 -33.957 1.00 39.85 341 GLU B CA 1
ATOM 2181 C C . GLU B 1 12 ? 0.985 39.212 -35.420 1.00 39.42 341 GLU B C 1
ATOM 2182 O O . GLU B 1 12 ? 1.261 40.059 -36.270 1.00 42.14 341 GLU B O 1
ATOM 2188 N N . PRO B 1 13 ? 0.514 38.003 -35.733 1.00 38.31 342 PRO B N 1
ATOM 2189 C CA . PRO B 1 13 ? 0.191 36.960 -34.762 1.00 37.43 342 PRO B CA 1
ATOM 2190 C C . PRO B 1 13 ? 1.269 35.884 -34.693 1.00 36.46 342 PRO B C 1
ATOM 2191 O O . PRO B 1 13 ? 2.170 35.833 -35.549 1.00 35.35 342 PRO B O 1
ATOM 2195 N N . ALA B 1 14 ? 1.160 35.005 -33.704 1.00 32.70 343 ALA B N 1
ATOM 2196 C CA . ALA B 1 14 ? 2.039 33.844 -33.648 1.00 32.74 343 ALA B CA 1
ATOM 2197 C C . ALA B 1 14 ? 1.610 32.899 -34.766 1.00 31.85 343 ALA B C 1
ATOM 2198 O O . ALA B 1 14 ? 0.467 32.926 -35.203 1.00 32.55 343 ALA B O 1
ATOM 2200 N N . LYS B 1 15 ? 2.553 32.098 -35.268 1.00 31.67 344 LYS B N 1
ATOM 2201 C CA . LYS B 1 15 ? 2.244 31.054 -36.250 1.00 33.74 344 LYS B CA 1
ATOM 2202 C C . LYS B 1 15 ? 1.449 29.946 -35.555 1.00 32.93 344 LYS B C 1
ATOM 2203 O O . LYS B 1 15 ? 0.589 29.308 -36.160 1.00 33.26 344 LYS B O 1
ATOM 2209 N N . GLY B 1 16 ? 1.783 29.687 -34.292 1.00 31.17 345 GLY B N 1
ATOM 2210 C CA . GLY B 1 16 ? 1.084 28.665 -33.498 1.00 32.31 345 GLY B CA 1
ATOM 2211 C C . GLY B 1 16 ? 1.819 27.367 -33.181 1.00 32.38 345 GLY B C 1
ATOM 2212 O O . GLY B 1 16 ? 1.182 26.366 -32.841 1.00 33.33 345 GLY B O 1
ATOM 2213 N N A GLU B 1 17 ? 3.147 27.362 -33.281 0.50 31.24 346 GLU B N 1
ATOM 2214 N N B GLU B 1 17 ? 3.145 27.372 -33.313 0.50 30.76 346 GLU B N 1
ATOM 2215 C CA A GLU B 1 17 ? 3.904 26.148 -32.956 0.50 32.01 346 GLU B CA 1
ATOM 2216 C CA B GLU B 1 17 ? 3.950 26.204 -32.967 0.50 31.15 346 GLU B CA 1
ATOM 2217 C C A GLU B 1 17 ? 4.094 26.020 -31.451 0.50 30.07 346 GLU B C 1
ATOM 2218 C C B GLU B 1 17 ? 3.967 26.148 -31.437 0.50 29.33 346 GLU B C 1
ATOM 2219 O O A GLU B 1 17 ? 4.672 26.892 -30.816 0.50 29.90 346 GLU B O 1
ATOM 2220 O O B GLU B 1 17 ? 4.149 27.178 -30.788 0.50 28.20 346 GLU B O 1
ATOM 2231 N N A LEU B 1 18 ? 3.612 24.935 -30.873 0.50 28.83 347 LEU B N 1
ATOM 2232 N N B LEU B 1 18 ? 3.728 24.976 -30.859 0.50 28.03 347 LEU B N 1
ATOM 2233 C CA A LEU B 1 18 ? 3.753 24.761 -29.441 0.50 28.82 347 LEU B CA 1
ATOM 2234 C CA B LEU B 1 18 ? 3.703 24.849 -29.399 0.50 28.08 347 LEU B CA 1
ATOM 2235 C C A LEU B 1 18 ? 4.724 23.660 -29.105 0.50 28.36 347 LEU B C 1
ATOM 2236 C C B LEU B 1 18 ? 4.509 23.620 -28.945 0.50 27.94 347 LEU B C 1
ATOM 2237 O O A LEU B 1 18 ? 4.856 22.695 -29.844 0.50 27.86 347 LEU B O 1
ATOM 2238 O O B LEU B 1 18 ? 4.286 22.516 -29.433 0.50 27.02 347 LEU B O 1
ATOM 2247 N N . GLU B 1 19 ? 5.415 23.804 -27.987 1.00 27.84 348 GLU B N 1
ATOM 2248 C CA . GLU B 1 19 ? 6.278 22.728 -27.527 1.00 28.97 348 GLU B CA 1
ATOM 2249 C C . GLU B 1 19 ? 6.475 22.740 -26.033 1.00 28.58 348 GLU B C 1
ATOM 2250 O O . GLU B 1 19 ? 6.698 23.804 -25.452 1.00 29.01 348 GLU B O 1
ATOM 2256 N N . PHE B 1 20 ? 6.306 21.569 -25.425 1.00 27.51 349 PHE B N 1
ATOM 2257 C CA . PHE B 1 20 ? 6.653 21.330 -24.012 1.00 25.64 349 PHE B CA 1
ATOM 2258 C C . PHE B 1 20 ? 7.980 20.575 -24.069 1.00 28.78 349 PHE B C 1
ATOM 2259 O O . PHE B 1 20 ? 8.081 19.557 -24.749 1.00 29.01 349 PHE B O 1
ATOM 2267 N N . LYS B 1 21 ? 8.995 21.049 -23.360 1.00 28.91 350 LYS B N 1
ATOM 2268 C CA . LYS B 1 21 ? 10.298 20.381 -23.341 1.00 32.69 350 LYS B CA 1
ATOM 2269 C C . LYS B 1 21 ? 10.681 20.130 -21.880 1.00 31.10 350 LYS B C 1
ATOM 2270 O O . LYS B 1 21 ? 10.981 21.086 -21.148 1.00 31.30 350 LYS B O 1
ATOM 2276 N N . ASN B 1 22 ? 10.671 18.856 -21.471 1.00 30.08 351 ASN B N 1
ATOM 2277 C CA . ASN B 1 22 ? 11.073 18.438 -20.119 1.00 31.47 351 ASN B CA 1
ATOM 2278 C C . ASN B 1 22 ? 10.331 19.193 -18.986 1.00 31.74 351 ASN B C 1
ATOM 2279 O O . ASN B 1 22 ? 10.932 19.621 -17.966 1.00 33.60 351 ASN B O 1
ATOM 2284 N N . VAL B 1 23 ? 9.026 19.327 -19.164 1.00 30.75 352 VAL B N 1
ATOM 2285 C CA . VAL B 1 23 ? 8.192 20.059 -18.212 1.00 29.62 352 VAL B CA 1
ATOM 2286 C C . VAL B 1 23 ? 7.776 19.247 -17.001 1.00 29.08 352 VAL B C 1
ATOM 2287 O O . VAL B 1 23 ? 7.179 18.182 -17.135 1.00 30.95 352 VAL B O 1
ATOM 2291 N N . SER B 1 24 ? 8.111 19.746 -15.811 1.00 29.67 353 SER B N 1
ATOM 2292 C CA . SER B 1 24 ? 7.661 19.134 -14.566 1.00 30.36 353 SER B CA 1
ATOM 2293 C C . SER B 1 24 ? 6.977 20.246 -13.784 1.00 30.28 353 SER B C 1
ATOM 2294 O O . SER B 1 24 ? 7.351 21.413 -13.898 1.00 32.90 353 SER B O 1
ATOM 2297 N N . PHE B 1 25 ? 5.979 19.874 -12.999 1.00 30.44 354 PHE B N 1
ATOM 2298 C CA . PHE B 1 25 ? 5.196 20.844 -12.236 1.00 30.84 354 PHE B CA 1
ATOM 2299 C C . PHE B 1 25 ? 4.585 20.194 -11.006 1.00 30.82 354 PHE B C 1
ATOM 2300 O O . PHE B 1 25 ? 4.085 19.069 -11.065 1.00 33.36 354 PHE B O 1
ATOM 2308 N N . ALA B 1 26 ? 4.623 20.933 -9.889 1.00 32.79 355 ALA B N 1
ATOM 2309 C CA . ALA B 1 26 ? 4.008 20.512 -8.648 1.00 32.76 355 ALA B CA 1
ATOM 2310 C C . ALA B 1 26 ? 3.175 21.689 -8.136 1.00 32.97 355 ALA B C 1
ATOM 2311 O O . ALA B 1 26 ? 3.575 22.860 -8.257 1.00 31.42 355 ALA B O 1
ATOM 2313 N N . TYR B 1 27 ? 2.010 21.377 -7.584 1.00 34.54 356 TYR B N 1
ATOM 2314 C CA . TYR B 1 27 ? 1.143 22.408 -7.010 1.00 34.26 356 TYR B CA 1
ATOM 2315 C C . TYR B 1 27 ? 1.841 22.976 -5.781 1.00 38.79 356 TYR B C 1
ATOM 2316 O O . TYR B 1 27 ? 2.624 22.276 -5.137 1.00 38.72 356 TYR B O 1
ATOM 2325 N N . GLN B 1 28 ? 1.577 24.246 -5.486 1.00 39.53 357 GLN B N 1
ATOM 2326 C CA . GLN B 1 28 ? 2.174 24.917 -4.327 1.00 44.24 357 GLN B CA 1
ATOM 2327 C C . GLN B 1 28 ? 1.858 24.128 -3.063 1.00 44.33 357 GLN B C 1
ATOM 2328 O O . GLN B 1 28 ? 0.704 23.776 -2.826 1.00 42.01 357 GLN B O 1
ATOM 2334 N N . GLY B 1 29 ? 2.879 23.843 -2.258 1.00 48.80 358 GLY B N 1
ATOM 2335 C CA . GLY B 1 29 ? 2.695 23.076 -1.022 1.00 49.40 358 GLY B CA 1
ATOM 2336 C C . GLY B 1 29 ? 2.673 21.557 -1.182 1.00 53.35 358 GLY B C 1
ATOM 2337 O O . GLY B 1 29 ? 2.352 20.848 -0.223 1.00 53.02 358 GLY B O 1
ATOM 2348 N N . GLU B 1 31 ? 4.963 18.143 -2.575 1.00 52.57 360 GLU B N 1
ATOM 2349 C CA . GLU B 1 31 ? 6.279 17.654 -2.991 1.00 57.64 360 GLU B CA 1
ATOM 2350 C C . GLU B 1 31 ? 6.133 16.765 -4.244 1.00 52.99 360 GLU B C 1
ATOM 2351 O O . GLU B 1 31 ? 6.980 16.799 -5.139 1.00 56.01 360 GLU B O 1
ATOM 2357 N N . GLU B 1 32 ? 5.056 15.986 -4.299 1.00 49.46 361 GLU B N 1
ATOM 2358 C CA . GLU B 1 32 ? 4.795 15.079 -5.424 1.00 50.95 361 GLU B CA 1
ATOM 2359 C C . GLU B 1 32 ? 4.505 15.873 -6.699 1.00 42.19 361 GLU B C 1
ATOM 2360 O O . GLU B 1 32 ? 3.896 16.938 -6.649 1.00 39.16 361 GLU B O 1
ATOM 2366 N N . LEU B 1 33 ? 4.935 15.360 -7.848 1.00 42.30 362 LEU B N 1
ATOM 2367 C CA . LEU B 1 33 ? 4.708 16.070 -9.100 1.00 38.11 362 LEU B CA 1
ATOM 2368 C C . LEU B 1 33 ? 3.342 15.828 -9.729 1.00 36.98 362 LEU B C 1
ATOM 2369 O O . LEU B 1 33 ? 2.866 14.686 -9.808 1.00 38.37 362 LEU B O 1
ATOM 2374 N N . ALA B 1 34 ? 2.717 16.909 -10.199 1.00 34.20 363 ALA B N 1
ATOM 2375 C CA . ALA B 1 34 ? 1.450 16.813 -10.943 1.00 34.36 363 ALA B CA 1
ATOM 2376 C C . ALA B 1 34 ? 1.743 16.379 -12.371 1.00 32.16 363 ALA B C 1
ATOM 2377 O O . ALA B 1 34 ? 0.945 15.669 -13.000 1.00 31.05 363 ALA B O 1
ATOM 2379 N N . LEU B 1 35 ? 2.881 16.840 -12.889 1.00 30.97 364 LEU B N 1
ATOM 2380 C CA . LEU B 1 35 ? 3.341 16.523 -14.225 1.00 27.74 364 LEU B CA 1
ATOM 2381 C C . LEU B 1 35 ? 4.808 16.191 -14.116 1.00 29.41 364 LEU B C 1
ATOM 2382 O O . LEU B 1 35 ? 5.556 16.930 -13.464 1.00 29.25 364 LEU B O 1
ATOM 2387 N N . ASN B 1 36 ? 5.230 15.122 -14.779 1.00 28.70 365 ASN B N 1
ATOM 2388 C CA . ASN B 1 36 ? 6.631 14.674 -14.671 1.00 29.94 365 ASN B CA 1
ATOM 2389 C C . ASN B 1 36 ? 7.293 14.453 -16.017 1.00 29.48 365 ASN B C 1
ATOM 2390 O O . ASN B 1 36 ? 6.952 13.538 -16.736 1.00 30.30 365 ASN B O 1
ATOM 2395 N N . ASN B 1 37 ? 8.227 15.344 -16.326 1.00 31.87 366 ASN B N 1
ATOM 2396 C CA . ASN B 1 37 ? 9.028 15.323 -17.568 1.00 33.44 366 ASN B CA 1
ATOM 2397 C C . ASN B 1 37 ? 8.193 15.173 -18.844 1.00 32.48 366 ASN B C 1
ATOM 2398 O O . ASN B 1 37 ? 8.430 14.294 -19.675 1.00 34.48 366 ASN B O 1
ATOM 2403 N N . ILE B 1 38 ? 7.231 16.070 -18.980 1.00 29.92 367 ILE B N 1
ATOM 2404 C CA . ILE B 1 38 ? 6.336 16.145 -20.134 1.00 29.41 367 ILE B CA 1
ATOM 2405 C C . ILE B 1 38 ? 7.049 16.811 -21.321 1.00 27.68 367 ILE B C 1
ATOM 2406 O O . ILE B 1 38 ? 7.542 17.932 -21.193 1.00 28.28 367 ILE B O 1
ATOM 2411 N N . SER B 1 39 ? 7.119 16.096 -22.452 1.00 27.53 368 SER B N 1
ATOM 2412 C CA . SER B 1 39 ? 7.694 16.621 -23.690 1.00 27.60 368 SER B CA 1
ATOM 2413 C C . SER B 1 39 ? 6.791 16.248 -24.862 1.00 27.56 368 SER B C 1
ATOM 2414 O O . SER B 1 39 ? 6.481 15.069 -25.043 1.00 27.63 368 SER B O 1
ATOM 2417 N N . PHE B 1 40 ? 6.333 17.254 -25.610 1.00 27.37 369 PHE B N 1
ATOM 2418 C CA . PHE B 1 40 ? 5.569 17.028 -26.839 1.00 27.86 369 PHE B CA 1
ATOM 2419 C C . PHE B 1 40 ? 5.607 18.287 -27.683 1.00 28.64 369 PHE B C 1
ATOM 2420 O O . PHE B 1 40 ? 5.818 19.392 -27.171 1.00 27.10 369 PHE B O 1
ATOM 2428 N N . SER B 1 41 ? 5.415 18.115 -28.980 1.00 26.94 370 SER B N 1
ATOM 2429 C CA . SER B 1 41 ? 5.409 19.232 -29.897 1.00 27.53 370 SER B CA 1
ATOM 2430 C C . SER B 1 41 ? 4.148 19.198 -30.704 1.00 29.31 370 SER B C 1
ATOM 2431 O O . SER B 1 41 ? 3.706 18.118 -31.126 1.00 28.45 370 SER B O 1
ATOM 2434 N N . VAL B 1 42 ? 3.595 20.380 -30.959 1.00 28.66 371 VAL B N 1
ATOM 2435 C CA . VAL B 1 42 ? 2.421 20.526 -31.814 1.00 26.63 371 VAL B CA 1
ATOM 2436 C C . VAL B 1 42 ? 2.794 21.498 -32.939 1.00 28.20 371 VAL B C 1
ATOM 2437 O O . VAL B 1 42 ? 2.931 22.714 -32.705 1.00 28.47 371 VAL B O 1
ATOM 2441 N N . PRO B 1 43 ? 2.983 20.979 -34.156 1.00 27.46 372 PRO B N 1
ATOM 2442 C CA . PRO B 1 43 ? 3.261 21.885 -35.267 1.00 28.25 372 PRO B CA 1
ATOM 2443 C C . PRO B 1 43 ? 2.089 22.826 -35.488 1.00 27.74 372 PRO B C 1
ATOM 2444 O O . PRO B 1 43 ? 0.933 22.472 -35.205 1.00 27.85 372 PRO B O 1
ATOM 2448 N N . ALA B 1 44 ? 2.377 23.997 -36.049 1.00 27.91 373 ALA B N 1
ATOM 2449 C CA . ALA B 1 44 ? 1.322 24.966 -36.306 1.00 29.23 373 ALA B CA 1
ATOM 2450 C C . ALA B 1 44 ? 0.205 24.343 -37.149 1.00 29.88 373 ALA B C 1
ATOM 2451 O O . ALA B 1 44 ? 0.473 23.668 -38.127 1.00 30.00 373 ALA B O 1
ATOM 2453 N N . GLY B 1 45 ? -1.039 24.569 -36.744 1.00 28.85 374 GLY B N 1
ATOM 2454 C CA . GLY B 1 45 ? -2.211 24.081 -37.473 1.00 30.58 374 GLY B CA 1
ATOM 2455 C C . GLY B 1 45 ? -2.701 22.669 -37.163 1.00 29.83 374 GLY B C 1
ATOM 2456 O O . GLY B 1 45 ? -3.656 22.195 -37.781 1.00 33.32 374 GLY B O 1
ATOM 2457 N N . LYS B 1 46 ? -2.057 21.981 -36.224 1.00 27.35 375 LYS B N 1
ATOM 2458 C CA . LYS B 1 46 ? -2.431 20.628 -35.894 1.00 26.99 375 LYS B CA 1
ATOM 2459 C C . LYS B 1 46 ? -3.313 20.593 -34.659 1.00 27.30 375 LYS B C 1
ATOM 2460 O O . LYS B 1 46 ? -3.312 21.519 -33.857 1.00 29.05 375 LYS B O 1
ATOM 2466 N N . THR B 1 47 ? -4.045 19.491 -34.516 1.00 28.02 376 THR B N 1
ATOM 2467 C CA . THR B 1 47 ? -4.929 19.271 -33.363 1.00 27.51 376 THR B CA 1
ATOM 2468 C C . THR B 1 47 ? -4.406 18.117 -32.546 1.00 27.52 376 THR B C 1
ATOM 2469 O O . THR B 1 47 ? -4.222 17.012 -33.076 1.00 27.51 376 THR B O 1
ATOM 2473 N N A VAL B 1 48 ? -4.153 18.373 -31.258 0.50 27.83 377 VAL B N 1
ATOM 2474 N N B VAL B 1 48 ? -4.126 18.382 -31.268 0.50 27.68 377 VAL B N 1
ATOM 2475 C CA A VAL B 1 48 ? -3.674 17.367 -30.323 0.50 27.13 377 VAL B CA 1
ATOM 2476 C CA B VAL B 1 48 ? -3.728 17.342 -30.357 0.50 27.00 377 VAL B CA 1
ATOM 2477 C C A VAL B 1 48 ? -4.686 17.185 -29.186 0.50 27.54 377 VAL B C 1
ATOM 2478 C C B VAL B 1 48 ? -4.833 17.203 -29.309 0.50 27.02 377 VAL B C 1
ATOM 2479 O O A VAL B 1 48 ? -4.981 18.144 -28.461 0.50 28.81 377 VAL B O 1
ATOM 2480 O O B VAL B 1 48 ? -5.372 18.202 -28.796 0.50 26.95 377 VAL B O 1
ATOM 2487 N N . ALA B 1 49 ? -5.198 15.958 -29.041 1.00 26.70 378 ALA B N 1
ATOM 2488 C CA . ALA B 1 49 ? -6.212 15.627 -28.022 1.00 25.83 378 ALA B CA 1
ATOM 2489 C C . ALA B 1 49 ? -5.509 15.011 -26.821 1.00 26.01 378 ALA B C 1
ATOM 2490 O O . ALA B 1 49 ? -4.748 14.027 -26.970 1.00 26.05 378 ALA B O 1
ATOM 2492 N N . LEU B 1 50 ? -5.729 15.604 -25.638 1.00 24.12 379 LEU B N 1
ATOM 2493 C CA . LEU B 1 50 ? -5.199 15.093 -24.385 1.00 24.75 379 LEU B CA 1
ATOM 2494 C C . LEU B 1 50 ? -6.330 14.281 -23.767 1.00 26.11 379 LEU B C 1
ATOM 2495 O O . LEU B 1 50 ? -7.414 14.823 -23.530 1.00 25.73 379 LEU B O 1
ATOM 2500 N N . VAL B 1 51 ? -6.103 12.988 -23.548 1.00 26.35 380 VAL B N 1
ATOM 2501 C CA . VAL B 1 51 ? -7.127 12.099 -22.982 1.00 26.18 380 VAL B CA 1
ATOM 2502 C C . VAL B 1 51 ? -6.546 11.429 -21.763 1.00 27.15 380 VAL B C 1
ATOM 2503 O O . VAL B 1 51 ? -5.327 11.298 -21.636 1.00 26.92 380 VAL B O 1
ATOM 2507 N N . GLY B 1 52 ? -7.409 11.019 -20.852 1.00 25.77 381 GLY B N 1
ATOM 2508 C CA . GLY B 1 52 ? -6.945 10.406 -19.641 1.00 25.63 381 GLY B CA 1
ATOM 2509 C C . GLY B 1 52 ? -8.010 10.466 -18.576 1.00 27.08 381 GLY B C 1
ATOM 2510 O O . GLY B 1 52 ? -8.989 11.220 -18.685 1.00 25.96 381 GLY B O 1
ATOM 2511 N N . ARG B 1 53 ? -7.819 9.662 -17.548 1.00 27.43 382 ARG B N 1
ATOM 2512 C CA . ARG B 1 53 ? -8.787 9.624 -16.459 1.00 28.56 382 ARG B CA 1
ATOM 2513 C C . ARG B 1 53 ? -8.732 10.910 -15.640 1.00 30.50 382 ARG B C 1
ATOM 2514 O O . ARG B 1 53 ? -7.731 11.618 -15.669 1.00 29.74 382 ARG B O 1
ATOM 2522 N N . SER B 1 54 ? -9.823 11.230 -14.951 1.00 29.86 383 SER B N 1
ATOM 2523 C CA . SER B 1 54 ? -9.841 12.385 -14.040 1.00 31.47 383 SER B CA 1
ATOM 2524 C C . SER B 1 54 ? -8.664 12.235 -13.056 1.00 31.16 383 SER B C 1
ATOM 2525 O O . SER B 1 54 ? -8.389 11.141 -12.545 1.00 29.85 383 SER B O 1
ATOM 2528 N N . GLY B 1 55 ? -7.965 13.336 -12.808 1.00 31.72 384 GLY B N 1
ATOM 2529 C CA . GLY B 1 55 ? -6.805 13.329 -11.920 1.00 31.90 384 GLY B CA 1
ATOM 2530 C C . GLY B 1 55 ? -5.489 13.095 -12.629 1.00 32.33 384 GLY B C 1
ATOM 2531 O O . GLY B 1 55 ? -4.415 13.138 -12.013 1.00 34.11 384 GLY B O 1
ATOM 2532 N N . SER B 1 56 ? -5.547 12.898 -13.945 1.00 28.63 385 SER B N 1
ATOM 2533 C CA . SER B 1 56 ? -4.363 12.577 -14.704 1.00 27.90 385 SER B CA 1
ATOM 2534 C C . SER B 1 56 ? -3.375 13.714 -14.853 1.00 28.49 385 SER B C 1
ATOM 2535 O O . SER B 1 56 ? -2.179 13.458 -14.967 1.00 27.46 385 SER B O 1
ATOM 2538 N N . GLY B 1 57 ? -3.869 14.954 -14.860 1.00 27.73 386 GLY B N 1
ATOM 2539 C CA . GLY B 1 57 ? -3.021 16.122 -15.107 1.00 28.92 386 GLY B CA 1
ATOM 2540 C C . GLY B 1 57 ? -3.209 16.677 -16.512 1.00 27.87 386 GLY B C 1
ATOM 2541 O O . GLY B 1 57 ? -2.623 17.697 -16.865 1.00 28.05 386 GLY B O 1
ATOM 2542 N N . LYS B 1 58 ? -4.024 16.013 -17.339 1.00 26.81 387 LYS B N 1
ATOM 2543 C CA . LYS B 1 58 ? -4.293 16.533 -18.677 1.00 26.60 387 LYS B CA 1
ATOM 2544 C C . LYS B 1 58 ? -4.779 17.991 -18.646 1.00 26.98 387 LYS B C 1
ATOM 2545 O O . LYS B 1 58 ? -4.357 18.814 -19.486 1.00 27.52 387 LYS B O 1
ATOM 2551 N N . SER B 1 59 ? -5.617 18.350 -17.668 1.00 26.20 388 SER B N 1
ATOM 2552 C CA . SER B 1 59 ? -6.116 19.728 -17.582 1.00 26.54 388 SER B CA 1
ATOM 2553 C C . SER B 1 59 ? -5.022 20.699 -17.115 1.00 27.01 388 SER B C 1
ATOM 2554 O O . SER B 1 59 ? -4.998 21.840 -17.502 1.00 28.20 388 SER B O 1
ATOM 2557 N N . THR B 1 60 ? -4.072 20.201 -16.339 1.00 27.44 389 THR B N 1
ATOM 2558 C CA . THR B 1 60 ? -2.949 21.006 -15.882 1.00 27.91 389 THR B CA 1
ATOM 2559 C C . THR B 1 60 ? -2.064 21.412 -17.071 1.00 27.93 389 THR B C 1
ATOM 2560 O O . THR B 1 60 ? -1.623 22.556 -17.168 1.00 28.26 389 THR B O 1
ATOM 2564 N N . ILE B 1 61 ? -1.857 20.476 -17.995 1.00 25.75 390 ILE B N 1
ATOM 2565 C CA . ILE B 1 61 ? -1.093 20.744 -19.204 1.00 26.37 390 ILE B CA 1
ATOM 2566 C C . ILE B 1 61 ? -1.727 21.909 -19.950 1.00 27.19 390 ILE B C 1
ATOM 2567 O O . ILE B 1 61 ? -1.037 22.878 -20.323 1.00 27.69 390 ILE B O 1
ATOM 2572 N N . ALA B 1 62 ? -3.050 21.835 -20.158 1.00 27.86 391 ALA B N 1
ATOM 2573 C CA . ALA B 1 62 ? -3.755 22.884 -20.881 1.00 28.82 391 ALA B CA 1
ATOM 2574 C C . ALA B 1 62 ? -3.685 24.207 -20.141 1.00 28.82 391 ALA B C 1
ATOM 2575 O O . ALA B 1 62 ? -3.421 25.233 -20.747 1.00 29.56 391 ALA B O 1
ATOM 2577 N N . ASN B 1 63 ? -3.932 24.181 -18.828 1.00 28.90 392 ASN B N 1
ATOM 2578 C CA . ASN B 1 63 ? -3.859 25.393 -18.012 1.00 29.17 392 ASN B CA 1
ATOM 2579 C C . ASN B 1 63 ? -2.496 26.111 -18.097 1.00 29.54 392 ASN B C 1
ATOM 2580 O O . ASN B 1 63 ? -2.431 27.340 -18.040 1.00 31.05 392 ASN B O 1
ATOM 2585 N N . LEU B 1 64 ? -1.414 25.346 -18.214 1.00 28.95 393 LEU B N 1
ATOM 2586 C CA . LEU B 1 64 ? -0.073 25.920 -18.243 1.00 29.64 393 LEU B CA 1
ATOM 2587 C C . LEU B 1 64 ? 0.203 26.722 -19.517 1.00 31.56 393 LEU B C 1
ATOM 2588 O O . LEU B 1 64 ? 0.984 27.658 -19.472 1.00 30.63 393 LEU B O 1
ATOM 2593 N N . VAL B 1 65 ? -0.460 26.367 -20.623 1.00 30.95 394 VAL B N 1
ATOM 2594 C CA . VAL B 1 65 ? -0.247 27.065 -21.891 1.00 31.03 394 VAL B CA 1
ATOM 2595 C C . VAL B 1 65 ? -0.532 28.567 -21.785 1.00 33.85 394 VAL B C 1
ATOM 2596 O O . VAL B 1 65 ? 0.169 29.365 -22.408 1.00 34.56 394 VAL B O 1
ATOM 2600 N N . THR B 1 66 ? -1.546 28.954 -21.002 1.00 34.05 395 THR B N 1
ATOM 2601 C CA . THR B 1 66 ? -1.905 30.369 -20.842 1.00 36.28 395 THR B CA 1
ATOM 2602 C C . THR B 1 66 ? -1.393 30.958 -19.532 1.00 36.73 395 THR B C 1
ATOM 2603 O O . THR B 1 66 ? -1.829 32.012 -19.094 1.00 39.52 395 THR B O 1
ATOM 2607 N N . ARG B 1 67 ? -0.413 30.285 -18.941 1.00 36.10 396 ARG B N 1
ATOM 2608 C CA . ARG B 1 67 ? 0.186 30.697 -17.690 1.00 37.66 396 ARG B CA 1
ATOM 2609 C C . ARG B 1 67 ? -0.789 30.872 -16.532 1.00 39.16 396 ARG B C 1
ATOM 2610 O O . ARG B 1 67 ? -0.661 31.810 -15.733 1.00 39.62 396 ARG B O 1
ATOM 2618 N N . PHE B 1 68 ? -1.753 29.954 -16.412 1.00 36.96 397 PHE B N 1
ATOM 2619 C CA . PHE B 1 68 ? -2.637 30.015 -15.248 1.00 38.25 397 PHE B CA 1
ATOM 2620 C C . PHE B 1 68 ? -1.731 29.899 -13.997 1.00 38.19 397 PHE B C 1
ATOM 2621 O O . PHE B 1 68 ? -1.986 30.503 -12.946 1.00 40.31 397 PHE B O 1
ATOM 2629 N N . TYR B 1 69 ? -0.671 29.124 -14.168 1.00 37.47 398 TYR B N 1
ATOM 2630 C CA . TYR B 1 69 ? 0.434 28.969 -13.225 1.00 37.88 398 TYR B CA 1
ATOM 2631 C C . TYR B 1 69 ? 1.714 28.825 -14.069 1.00 38.14 398 TYR B C 1
ATOM 2632 O O . TYR B 1 69 ? 1.645 28.527 -15.275 1.00 34.25 398 TYR B O 1
ATOM 2641 N N . ASP B 1 70 ? 2.867 29.081 -13.458 1.00 38.56 399 ASP B N 1
ATOM 2642 C CA . ASP B 1 70 ? 4.145 28.998 -14.175 1.00 39.95 399 ASP B CA 1
ATOM 2643 C C . ASP B 1 70 ? 4.941 27.794 -13.732 1.00 39.55 399 ASP B C 1
ATOM 2644 O O . ASP B 1 70 ? 4.787 27.314 -12.608 1.00 41.63 399 ASP B O 1
ATOM 2649 N N . ILE B 1 71 ? 5.787 27.300 -14.628 1.00 39.13 400 ILE B N 1
ATOM 2650 C CA . ILE B 1 71 ? 6.682 26.212 -14.287 1.00 37.80 400 ILE B CA 1
ATOM 2651 C C . ILE B 1 71 ? 8.052 26.790 -13.917 1.00 40.91 400 ILE B C 1
ATOM 2652 O O . ILE B 1 71 ? 8.369 27.950 -14.241 1.00 41.84 400 ILE B O 1
ATOM 2657 N N . GLU B 1 72 ? 8.840 25.969 -13.230 1.00 39.82 401 GLU B N 1
ATOM 2658 C CA . GLU B 1 72 ? 10.212 26.279 -12.857 1.00 44.66 401 GLU B CA 1
ATOM 2659 C C . GLU B 1 72 ? 11.184 25.232 -13.422 1.00 43.30 401 GLU B C 1
ATOM 2660 O O . GLU B 1 72 ? 12.389 25.371 -13.273 1.00 42.66 401 GLU B O 1
ATOM 2666 N N . GLN B 1 73 ? 10.657 24.176 -14.050 1.00 39.75 402 GLN B N 1
ATOM 2667 C CA . GLN B 1 73 ? 11.490 23.097 -14.578 1.00 40.32 402 GLN B CA 1
ATOM 2668 C C . GLN B 1 73 ? 11.011 22.839 -15.991 1.00 36.22 402 GLN B C 1
ATOM 2669 O O . GLN B 1 73 ? 9.841 22.516 -16.187 1.00 34.05 402 GLN B O 1
ATOM 2675 N N . GLY B 1 74 ? 11.918 22.963 -16.961 1.00 33.72 403 GLY B N 1
ATOM 2676 C CA . GLY B 1 74 ? 11.581 22.766 -18.356 1.00 32.62 403 GLY B CA 1
ATOM 2677 C C . GLY B 1 74 ? 11.089 24.057 -18.966 1.00 32.69 403 GLY B C 1
ATOM 2678 O O . GLY B 1 74 ? 11.157 25.131 -18.343 1.00 33.89 403 GLY B O 1
ATOM 2679 N N . GLU B 1 75 ? 10.571 23.950 -20.176 1.00 31.33 404 GLU B N 1
ATOM 2680 C CA . GLU B 1 75 ? 10.085 25.089 -20.913 1.00 32.00 404 GLU B CA 1
ATOM 2681 C C . GLU B 1 75 ? 8.870 24.789 -21.751 1.00 29.63 404 GLU B C 1
ATOM 2682 O O . GLU B 1 75 ? 8.747 23.689 -22.303 1.00 29.67 404 GLU B O 1
ATOM 2688 N N . ILE B 1 76 ? 7.988 25.786 -21.850 1.00 28.90 405 ILE B N 1
ATOM 2689 C CA . ILE B 1 76 ? 6.822 25.742 -22.745 1.00 28.15 405 ILE B CA 1
ATOM 2690 C C . ILE B 1 76 ? 7.117 26.882 -23.716 1.00 29.25 405 ILE B C 1
ATOM 2691 O O . ILE B 1 76 ? 7.307 28.043 -23.300 1.00 28.90 405 ILE B O 1
ATOM 2696 N N . LEU B 1 77 ? 7.146 26.531 -25.005 1.00 29.22 406 LEU B N 1
ATOM 2697 C CA . LEU B 1 77 ? 7.519 27.434 -26.071 1.00 30.93 406 LEU B CA 1
ATOM 2698 C C . LEU B 1 77 ? 6.391 27.672 -27.060 1.00 30.05 406 LEU B C 1
ATOM 2699 O O . LEU B 1 77 ? 5.697 26.735 -27.450 1.00 30.29 406 LEU B O 1
ATOM 2704 N N . LEU B 1 78 ? 6.204 28.927 -27.438 1.00 29.06 407 LEU B N 1
ATOM 2705 C CA . LEU B 1 78 ? 5.253 29.324 -28.484 1.00 29.55 407 LEU B CA 1
ATOM 2706 C C . LEU B 1 78 ? 6.133 29.911 -29.597 1.00 30.56 407 LEU B C 1
ATOM 2707 O O . LEU B 1 78 ? 6.860 30.876 -29.365 1.00 31.51 407 LEU B O 1
ATOM 2712 N N . ASP B 1 79 ? 6.099 29.298 -30.779 1.00 30.84 408 ASP B N 1
ATOM 2713 C CA . ASP B 1 79 ? 6.961 29.724 -31.898 1.00 32.90 408 ASP B CA 1
ATOM 2714 C C . ASP B 1 79 ? 8.425 29.803 -31.454 1.00 32.47 408 ASP B C 1
ATOM 2715 O O . ASP B 1 79 ? 9.153 30.758 -31.819 1.00 33.44 408 ASP B O 1
ATOM 2720 N N . GLY B 1 80 ? 8.841 28.811 -30.674 1.00 31.90 409 GLY B N 1
ATOM 2721 C CA . GLY B 1 80 ? 10.222 28.692 -30.182 1.00 35.48 409 GLY B CA 1
ATOM 2722 C C . GLY B 1 80 ? 10.664 29.665 -29.096 1.00 35.57 409 GLY B C 1
ATOM 2723 O O . GLY B 1 80 ? 11.843 29.686 -28.751 1.00 37.62 409 GLY B O 1
ATOM 2724 N N . VAL B 1 81 ? 9.740 30.466 -28.563 1.00 32.65 410 VAL B N 1
ATOM 2725 C CA . VAL B 1 81 ? 10.056 31.461 -27.508 1.00 33.52 410 VAL B CA 1
ATOM 2726 C C . VAL B 1 81 ? 9.330 31.041 -26.243 1.00 32.59 410 VAL B C 1
ATOM 2727 O O . VAL B 1 81 ? 8.152 30.699 -26.300 1.00 30.57 410 VAL B O 1
ATOM 2731 N N . ASN B 1 82 ? 10.023 31.060 -25.100 1.00 32.84 411 ASN B N 1
ATOM 2732 C CA . ASN B 1 82 ? 9.382 30.669 -23.835 1.00 33.09 411 ASN B CA 1
ATOM 2733 C C . ASN B 1 82 ? 8.165 31.536 -23.597 1.00 33.39 411 ASN B C 1
ATOM 2734 O O . ASN B 1 82 ? 8.261 32.774 -23.692 1.00 34.17 411 ASN B O 1
ATOM 2739 N N . ILE B 1 83 ? 7.034 30.910 -23.252 1.00 32.82 412 ILE B N 1
ATOM 2740 C CA . ILE B 1 83 ? 5.790 31.669 -23.002 1.00 32.75 412 ILE B CA 1
ATOM 2741 C C . ILE B 1 83 ? 5.952 32.753 -21.930 1.00 32.78 412 ILE B C 1
ATOM 2742 O O . ILE B 1 83 ? 5.252 33.771 -21.963 1.00 35.13 412 ILE B O 1
ATOM 2747 N N . GLN B 1 84 ? 6.891 32.559 -21.007 1.00 32.75 413 GLN B N 1
ATOM 2748 C CA . GLN B 1 84 ? 7.127 33.552 -19.964 1.00 35.48 413 GLN B CA 1
ATOM 2749 C C . GLN B 1 84 ? 7.761 34.836 -20.511 1.00 38.74 413 GLN B C 1
ATOM 2750 O O . GLN B 1 84 ? 7.685 35.889 -19.865 1.00 39.93 413 GLN B O 1
ATOM 2756 N N . ASP B 1 85 ? 8.379 34.747 -21.687 1.00 37.02 414 ASP B N 1
ATOM 2757 C CA . ASP B 1 85 ? 9.026 35.909 -22.321 1.00 39.56 414 ASP B CA 1
ATOM 2758 C C . ASP B 1 85 ? 8.074 36.816 -23.114 1.00 37.79 414 ASP B C 1
ATOM 2759 O O . ASP B 1 85 ? 8.448 37.942 -23.473 1.00 39.85 414 ASP B O 1
ATOM 2764 N N . TYR B 1 86 ? 6.856 36.352 -23.370 1.00 36.41 415 TYR B N 1
ATOM 2765 C CA . TYR B 1 86 ? 5.845 37.163 -24.044 1.00 37.13 415 TYR B CA 1
ATOM 2766 C C . TYR B 1 86 ? 5.129 38.065 -23.060 1.00 38.91 415 TYR B C 1
ATOM 2767 O O . TYR B 1 86 ? 4.932 37.676 -21.904 1.00 38.06 415 TYR B O 1
ATOM 2776 N N . ARG B 1 87 ? 4.717 39.247 -23.516 1.00 37.95 416 ARG B N 1
ATOM 2777 C CA . ARG B 1 87 ? 3.833 40.098 -22.714 1.00 43.45 416 ARG B CA 1
ATOM 2778 C C . ARG B 1 87 ? 2.593 39.206 -22.503 1.00 42.19 416 ARG B C 1
ATOM 2779 O O . ARG B 1 87 ? 2.055 38.658 -23.471 1.00 39.90 416 ARG B O 1
ATOM 2787 N N . LEU B 1 88 ? 2.155 39.053 -21.255 1.00 43.49 417 LEU B N 1
ATOM 2788 C CA . LEU B 1 88 ? 1.018 38.165 -20.925 1.00 43.56 417 LEU B CA 1
ATOM 2789 C C . LEU B 1 88 ? -0.246 38.434 -21.770 1.00 43.84 417 LEU B C 1
ATOM 2790 O O . LEU B 1 88 ? -0.911 37.493 -22.223 1.00 42.61 417 LEU B O 1
ATOM 2795 N N . SER B 1 89 ? -0.543 39.710 -22.013 1.00 44.26 418 SER B N 1
ATOM 2796 C CA . SER B 1 89 ? -1.694 40.106 -22.827 1.00 45.47 418 SER B CA 1
ATOM 2797 C C . SER B 1 89 ? -1.603 39.560 -24.261 1.00 45.42 418 SER B C 1
ATOM 2798 O O . SER B 1 89 ? -2.617 39.171 -24.848 1.00 44.52 418 SER B O 1
ATOM 2801 N N . ASN B 1 90 ? -0.387 39.526 -24.813 1.00 40.97 419 ASN B N 1
ATOM 2802 C CA . ASN B 1 90 ? -0.166 38.984 -26.151 1.00 40.01 419 ASN B CA 1
ATOM 2803 C C . ASN B 1 90 ? -0.245 37.445 -26.162 1.00 38.22 419 ASN B C 1
ATOM 2804 O O . ASN B 1 90 ? -0.755 36.862 -27.123 1.00 36.35 419 ASN B O 1
ATOM 2809 N N . LEU B 1 91 ? 0.297 36.788 -25.125 1.00 37.59 420 LEU B N 1
ATOM 2810 C CA . LEU B 1 91 ? 0.196 35.333 -25.014 1.00 36.97 420 LEU B CA 1
ATOM 2811 C C . LEU B 1 91 ? -1.282 34.957 -25.014 1.00 38.40 420 LEU B C 1
ATOM 2812 O O . LEU B 1 91 ? -1.707 34.045 -25.738 1.00 36.92 420 LEU B O 1
ATOM 2817 N N . ARG B 1 92 ? -2.067 35.678 -24.214 1.00 41.51 421 ARG B N 1
ATOM 2818 C CA . ARG B 1 92 ? -3.506 35.409 -24.124 1.00 42.68 421 ARG B CA 1
ATOM 2819 C C . ARG B 1 92 ? -4.290 35.768 -25.396 1.00 41.90 421 ARG B C 1
ATOM 2820 O O . ARG B 1 92 ? -5.303 35.134 -25.682 1.00 43.75 421 ARG B O 1
ATOM 2828 N N A GLU B 1 93 ? -3.797 36.749 -26.151 0.50 40.18 422 GLU B N 1
ATOM 2829 N N B GLU B 1 93 ? -3.821 36.748 -26.161 0.50 40.35 422 GLU B N 1
ATOM 2830 C CA A GLU B 1 93 ? -4.381 37.130 -27.437 0.50 41.74 422 GLU B CA 1
ATOM 2831 C CA B GLU B 1 93 ? -4.478 37.069 -27.419 0.50 42.16 422 GLU B CA 1
ATOM 2832 C C A GLU B 1 93 ? -4.140 36.042 -28.485 0.50 39.86 422 GLU B C 1
ATOM 2833 C C B GLU B 1 93 ? -4.194 35.949 -28.429 0.50 39.85 422 GLU B C 1
ATOM 2834 O O A GLU B 1 93 ? -4.978 35.800 -29.349 0.50 41.27 422 GLU B O 1
ATOM 2835 O O B GLU B 1 93 ? -5.074 35.571 -29.200 0.50 41.26 422 GLU B O 1
ATOM 2846 N N . ASN B 1 94 ? -2.977 35.401 -28.410 1.00 37.41 423 ASN B N 1
ATOM 2847 C CA . ASN B 1 94 ? -2.629 34.313 -29.346 1.00 35.40 423 ASN B CA 1
ATOM 2848 C C . ASN B 1 94 ? -3.210 32.958 -28.979 1.00 34.22 423 ASN B C 1
ATOM 2849 O O . ASN B 1 94 ? -3.392 32.119 -29.848 1.00 33.52 423 ASN B O 1
ATOM 2854 N N . CYS B 1 95 ? -3.495 32.752 -27.696 1.00 36.56 424 CYS B N 1
ATOM 2855 C CA . CYS B 1 95 ? -3.961 31.459 -27.180 1.00 35.89 424 CYS B CA 1
ATOM 2856 C C . CYS B 1 95 ? -5.336 31.583 -26.511 1.00 38.82 424 CYS B C 1
ATOM 2857 O O . CYS B 1 95 ? -5.397 31.893 -25.329 1.00 43.40 424 CYS B O 1
ATOM 2860 N N . ALA B 1 96 ? -6.415 31.346 -27.274 1.00 37.23 425 ALA B N 1
ATOM 2861 C CA . ALA B 1 96 ? -7.807 31.454 -26.783 1.00 35.66 425 ALA B CA 1
ATOM 2862 C C . ALA B 1 96 ? -8.261 30.190 -26.064 1.00 34.59 425 ALA B C 1
ATOM 2863 O O . ALA B 1 96 ? -7.914 29.092 -26.458 1.00 33.23 425 ALA B O 1
ATOM 2865 N N . VAL B 1 97 ? -9.088 30.353 -25.039 1.00 35.38 426 VAL B N 1
ATOM 2866 C CA . VAL B 1 97 ? -9.590 29.204 -24.281 1.00 35.86 426 VAL B CA 1
ATOM 2867 C C . VAL B 1 97 ? -11.086 29.115 -24.482 1.00 36.35 426 VAL B C 1
ATOM 2868 O O . VAL B 1 97 ? -11.780 30.141 -24.427 1.00 38.48 426 VAL B O 1
ATOM 2872 N N A VAL B 1 98 ? -11.586 27.903 -24.701 0.50 35.09 427 VAL B N 1
ATOM 2873 N N B VAL B 1 98 ? -11.580 27.911 -24.774 0.50 36.57 427 VAL B N 1
ATOM 2874 C CA A VAL B 1 98 ? -13.020 27.646 -24.770 0.50 35.72 427 VAL B CA 1
ATOM 2875 C CA B VAL B 1 98 ? -13.002 27.682 -25.054 0.50 37.96 427 VAL B CA 1
ATOM 2876 C C A VAL B 1 98 ? -13.309 26.607 -23.692 0.50 36.86 427 VAL B C 1
ATOM 2877 C C B VAL B 1 98 ? -13.623 26.551 -24.246 0.50 39.03 427 VAL B C 1
ATOM 2878 O O A VAL B 1 98 ? -12.735 25.525 -23.704 0.50 33.87 427 VAL B O 1
ATOM 2879 O O B VAL B 1 98 ? -13.129 25.430 -24.240 0.50 35.84 427 VAL B O 1
ATOM 2886 N N A SER B 1 99 ? -14.180 26.940 -22.748 0.50 37.96 428 SER B N 1
ATOM 2887 N N B SER B 1 99 ? -14.726 26.859 -23.574 0.50 39.86 428 SER B N 1
ATOM 2888 C CA A SER B 1 99 ? -14.516 25.997 -21.684 0.50 40.59 428 SER B CA 1
ATOM 2889 C CA B SER B 1 99 ? -15.421 25.871 -22.771 0.50 42.63 428 SER B CA 1
ATOM 2890 C C A SER B 1 99 ? -15.902 26.276 -21.132 0.50 42.80 428 SER B C 1
ATOM 2891 C C B SER B 1 99 ? -16.841 26.330 -22.490 0.50 43.86 428 SER B C 1
ATOM 2892 O O A SER B 1 99 ? -16.443 27.361 -21.355 0.50 47.44 428 SER B O 1
ATOM 2893 O O B SER B 1 99 ? -17.285 27.383 -22.966 0.50 41.26 428 SER B O 1
ATOM 2898 N N A GLN B 1 100 ? -16.479 25.318 -20.403 0.50 62.36 429 GLN B N 1
ATOM 2899 N N B GLN B 1 100 ? -17.534 25.529 -21.697 0.50 61.10 429 GLN B N 1
ATOM 2900 C CA A GLN B 1 100 ? -17.814 25.553 -19.856 0.50 60.88 429 GLN B CA 1
ATOM 2901 C CA B GLN B 1 100 ? -18.899 25.812 -21.295 0.50 60.92 429 GLN B CA 1
ATOM 2902 C C A GLN B 1 100 ? -17.759 26.812 -19.004 0.50 61.56 429 GLN B C 1
ATOM 2903 C C B GLN B 1 100 ? -18.897 26.893 -20.215 0.50 60.71 429 GLN B C 1
ATOM 2904 O O A GLN B 1 100 ? -18.775 27.469 -18.758 0.50 58.65 429 GLN B O 1
ATOM 2905 O O B GLN B 1 100 ? -19.770 27.762 -20.179 0.50 59.02 429 GLN B O 1
ATOM 2916 N N A GLN B 1 101 ? -16.550 27.161 -18.583 0.50 65.43 430 GLN B N 1
ATOM 2917 N N B GLN B 1 101 ? -17.895 26.830 -19.343 0.50 64.05 430 GLN B N 1
ATOM 2918 C CA A GLN B 1 101 ? -16.329 28.346 -17.768 0.50 66.89 430 GLN B CA 1
ATOM 2919 C CA B GLN B 1 101 ? -17.760 27.754 -18.215 0.50 65.49 430 GLN B CA 1
ATOM 2920 C C A GLN B 1 101 ? -16.293 29.620 -18.624 0.50 63.61 430 GLN B C 1
ATOM 2921 C C B GLN B 1 101 ? -17.470 29.201 -18.658 0.50 62.06 430 GLN B C 1
ATOM 2922 O O A GLN B 1 101 ? -15.550 30.555 -18.323 0.50 63.60 430 GLN B O 1
ATOM 2923 O O B GLN B 1 101 ? -17.232 30.074 -17.823 0.50 63.18 430 GLN B O 1
ATOM 2934 N N A VAL B 1 102 ? -17.089 29.657 -19.691 0.50 62.46 431 VAL B N 1
ATOM 2935 N N B VAL B 1 102 ? -17.492 29.450 -19.964 0.50 62.29 431 VAL B N 1
ATOM 2936 C CA A VAL B 1 102 ? -17.133 30.842 -20.554 0.50 60.63 431 VAL B CA 1
ATOM 2937 C CA B VAL B 1 102 ? -17.208 30.785 -20.513 0.50 60.07 431 VAL B CA 1
ATOM 2938 C C A VAL B 1 102 ? -17.994 31.916 -19.877 0.50 56.43 431 VAL B C 1
ATOM 2939 C C B VAL B 1 102 ? -18.000 31.885 -19.785 0.50 56.40 431 VAL B C 1
ATOM 2940 O O A VAL B 1 102 ? -19.189 31.729 -19.665 0.50 53.42 431 VAL B O 1
ATOM 2941 O O B VAL B 1 102 ? -19.166 31.688 -19.449 0.50 54.33 431 VAL B O 1
ATOM 2948 N N . HIS B 1 103 ? -17.371 33.041 -19.550 1.00 56.91 432 HIS B N 1
ATOM 2949 C CA . HIS B 1 103 ? -18.042 34.143 -18.852 1.00 55.09 432 HIS B CA 1
ATOM 2950 C C . HIS B 1 103 ? -18.991 34.938 -19.752 1.00 47.38 432 HIS B C 1
ATOM 2951 O O . HIS B 1 103 ? -18.555 35.573 -20.698 1.00 45.23 432 HIS B O 1
ATOM 2958 N N . LEU B 1 104 ? -20.288 34.865 -19.455 1.00 44.05 433 LEU B N 1
ATOM 2959 C CA . LEU B 1 104 ? -21.307 35.653 -20.136 1.00 41.45 433 LEU B CA 1
ATOM 2960 C C . LEU B 1 104 ? -21.843 36.616 -19.094 1.00 41.20 433 LEU B C 1
ATOM 2961 O O . LEU B 1 104 ? -21.681 36.406 -17.882 1.00 42.39 433 LEU B O 1
ATOM 2966 N N . PHE B 1 105 ? -22.502 37.660 -19.558 1.00 37.56 434 PHE B N 1
ATOM 2967 C CA . PHE B 1 105 ? -22.945 38.720 -18.677 1.00 37.23 434 PHE B CA 1
ATOM 2968 C C . PHE B 1 105 ? -24.085 39.485 -19.290 1.00 34.62 434 PHE B C 1
ATOM 2969 O O . PHE B 1 105 ? -24.262 39.472 -20.519 1.00 36.48 434 PHE B O 1
ATOM 2977 N N . ASN B 1 106 ? -24.869 40.157 -18.457 1.00 31.48 435 ASN B N 1
ATOM 2978 C CA . ASN B 1 106 ? -25.948 40.965 -18.981 1.00 30.74 435 ASN B CA 1
ATOM 2979 C C . ASN B 1 106 ? -25.389 42.007 -19.944 1.00 34.08 435 ASN B C 1
ATOM 2980 O O . ASN B 1 106 ? -24.580 42.855 -19.548 1.00 33.64 435 ASN B O 1
ATOM 2985 N N . ASP B 1 107 ? -25.834 41.920 -21.202 1.00 32.66 436 ASP B N 1
ATOM 2986 C CA . ASP B 1 107 ? -25.422 42.814 -22.278 1.00 33.37 436 ASP B CA 1
ATOM 2987 C C . ASP B 1 107 ? -26.017 42.166 -23.544 1.00 33.62 436 ASP B C 1
ATOM 2988 O O . ASP B 1 107 ? -26.648 41.112 -23.477 1.00 33.77 436 ASP B O 1
ATOM 2993 N N . THR B 1 108 ? -25.832 42.798 -24.685 1.00 35.07 437 THR B N 1
ATOM 2994 C CA . THR B 1 108 ? -26.354 42.233 -25.918 1.00 34.59 437 THR B CA 1
ATOM 2995 C C . THR B 1 108 ? -25.552 41.017 -26.343 1.00 32.99 437 THR B C 1
ATOM 2996 O O . THR B 1 108 ? -24.405 40.826 -25.916 1.00 31.59 437 THR B O 1
ATOM 3000 N N A ILE B 1 109 ? -26.161 40.172 -27.175 0.60 32.61 438 ILE B N 1
ATOM 3001 N N B ILE B 1 109 ? -26.159 40.186 -27.189 0.40 33.22 438 ILE B N 1
ATOM 3002 C CA A ILE B 1 109 ? -25.469 39.001 -27.711 0.60 33.29 438 ILE B CA 1
ATOM 3003 C CA B ILE B 1 109 ? -25.483 39.020 -27.747 0.40 33.95 438 ILE B CA 1
ATOM 3004 C C A ILE B 1 109 ? -24.188 39.447 -28.449 0.60 33.11 438 ILE B C 1
ATOM 3005 C C B ILE B 1 109 ? -24.197 39.442 -28.456 0.40 33.61 438 ILE B C 1
ATOM 3006 O O A ILE B 1 109 ? -23.119 38.885 -28.224 0.60 33.18 438 ILE B O 1
ATOM 3007 O O B ILE B 1 109 ? -23.139 38.857 -28.234 0.40 33.78 438 ILE B O 1
ATOM 3016 N N . ALA B 1 110 ? -24.296 40.482 -29.281 1.00 33.99 439 ALA B N 1
ATOM 3017 C CA . ALA B 1 110 ? -23.130 41.012 -30.019 1.00 33.78 439 ALA B CA 1
ATOM 3018 C C . ALA B 1 110 ? -21.989 41.414 -29.090 1.00 34.79 439 ALA B C 1
ATOM 3019 O O . ALA B 1 110 ? -20.849 41.053 -29.329 1.00 34.90 439 ALA B O 1
ATOM 3021 N N . ASN B 1 111 ? -22.304 42.149 -28.018 1.00 35.21 440 ASN B N 1
ATOM 3022 C CA . ASN B 1 111 ? -21.263 42.559 -27.071 1.00 34.99 440 ASN B CA 1
ATOM 3023 C C . ASN B 1 111 ? -20.656 41.384 -26.323 1.00 34.09 440 ASN B C 1
ATOM 3024 O O . ASN B 1 111 ? -19.472 41.418 -25.966 1.00 37.92 440 ASN B O 1
ATOM 3029 N N . ASN B 1 112 ? -21.461 40.356 -26.060 1.00 33.17 441 ASN B N 1
ATOM 3030 C CA . ASN B 1 112 ? -20.930 39.130 -25.433 1.00 34.44 441 ASN B CA 1
ATOM 3031 C C . ASN B 1 112 ? -19.987 38.409 -26.387 1.00 36.34 441 ASN B C 1
ATOM 3032 O O . ASN B 1 112 ? -19.028 37.803 -25.948 1.00 37.25 441 ASN B O 1
ATOM 3037 N N . ILE B 1 113 ? -20.276 38.459 -27.685 1.00 34.97 442 ILE B N 1
ATOM 3038 C CA . ILE B 1 113 ? -19.376 37.818 -28.662 1.00 37.14 442 ILE B CA 1
ATOM 3039 C C . ILE B 1 113 ? -18.095 38.656 -28.773 1.00 37.98 442 ILE B C 1
ATOM 3040 O O . ILE B 1 113 ? -16.997 38.114 -28.749 1.00 40.06 442 ILE B O 1
ATOM 3045 N N . ALA B 1 114 ? -18.242 39.974 -28.860 1.00 39.27 443 ALA B N 1
ATOM 3046 C CA . ALA B 1 114 ? -17.087 40.884 -28.978 1.00 44.68 443 ALA B CA 1
ATOM 3047 C C . ALA B 1 114 ? -16.209 41.008 -27.709 1.00 49.50 443 ALA B C 1
ATOM 3048 O O . ALA B 1 114 ? -15.024 41.340 -27.814 1.00 55.90 443 ALA B O 1
ATOM 3050 N N . TYR B 1 115 ? -16.769 40.729 -26.534 1.00 47.97 444 TYR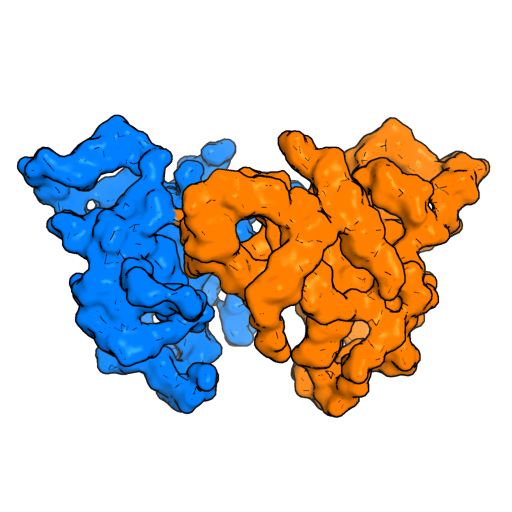 B N 1
ATOM 3051 C CA . TYR B 1 115 ? -16.008 40.775 -25.276 1.00 55.04 444 TYR B CA 1
ATOM 3052 C C . TYR B 1 115 ? -14.593 40.208 -25.421 1.00 59.25 444 TYR B C 1
ATOM 3053 O O . TYR B 1 115 ? -13.623 40.877 -25.091 1.00 57.78 444 TYR B O 1
ATOM 3062 N N . ASP B 1 119 ? -8.896 45.301 -29.817 1.00 90.92 448 ASP B N 1
ATOM 3063 C CA . ASP B 1 119 ? -9.174 45.441 -31.242 1.00 89.15 448 ASP B CA 1
ATOM 3064 C C . ASP B 1 119 ? -10.693 45.374 -31.450 1.00 82.72 448 ASP B C 1
ATOM 3065 O O . ASP B 1 119 ? -11.319 44.360 -31.139 1.00 81.76 448 ASP B O 1
ATOM 3070 N N . LYS B 1 120 ? -11.279 46.458 -31.960 1.00 77.61 449 LYS B N 1
ATOM 3071 C CA . LYS B 1 120 ? -12.725 46.518 -32.186 1.00 73.08 449 LYS B CA 1
ATOM 3072 C C . LYS B 1 120 ? -13.114 45.818 -33.489 1.00 66.89 449 LYS B C 1
ATOM 3073 O O . LYS B 1 120 ? -12.388 45.872 -34.478 1.00 67.45 449 LYS B O 1
ATOM 3079 N N . TYR B 1 121 ? -14.279 45.175 -33.466 1.00 61.18 450 TYR B N 1
ATOM 3080 C CA . TYR B 1 121 ? -14.818 44.449 -34.607 1.00 57.31 450 TYR B CA 1
ATOM 3081 C C . TYR B 1 121 ? -16.160 45.049 -35.027 1.00 53.29 450 TYR B C 1
ATOM 3082 O O . TYR B 1 121 ? -16.889 45.589 -34.205 1.00 52.34 450 TYR B O 1
ATOM 3091 N N . SER B 1 122 ? -16.471 44.954 -36.315 1.00 51.19 451 SER B N 1
ATOM 3092 C CA . SER B 1 122 ? -17.727 45.468 -36.850 1.00 48.26 451 SER B CA 1
ATOM 3093 C C . SER B 1 122 ? -18.850 44.474 -36.604 1.00 45.19 451 SER B C 1
ATOM 3094 O O . SER B 1 122 ? -18.593 43.303 -36.281 1.00 42.58 451 SER B O 1
ATOM 3097 N N . ARG B 1 123 ? -20.090 44.928 -36.779 1.00 43.42 452 ARG B N 1
ATOM 3098 C CA . ARG B 1 123 ? -21.246 44.045 -36.675 1.00 42.97 452 ARG B CA 1
ATOM 3099 C C . ARG B 1 123 ? -21.118 42.921 -37.733 1.00 43.06 452 ARG B C 1
ATOM 3100 O O . ARG B 1 123 ? -21.454 41.764 -37.452 1.00 39.69 452 ARG B O 1
ATOM 3108 N N A GLU B 1 124 ? -20.626 43.285 -38.920 0.50 43.67 453 GLU B N 1
ATOM 3109 N N B GLU B 1 124 ? -20.634 43.261 -38.933 0.50 43.11 453 GLU B N 1
ATOM 3110 C CA A GLU B 1 124 ? -20.411 42.344 -40.016 0.50 45.54 453 GLU B CA 1
ATOM 3111 C CA B GLU B 1 124 ? -20.469 42.266 -40.004 0.50 44.54 453 GLU B CA 1
ATOM 3112 C C A GLU B 1 124 ? -19.524 41.176 -39.553 0.50 43.01 453 GLU B C 1
ATOM 3113 C C B GLU B 1 124 ? -19.502 41.147 -39.578 0.50 42.57 453 GLU B C 1
ATOM 3114 O O A GLU B 1 124 ? -19.855 40.005 -39.752 0.50 43.90 453 GLU B O 1
ATOM 3115 O O B GLU B 1 124 ? -19.751 39.968 -39.846 0.50 43.70 453 GLU B O 1
ATOM 3126 N N . GLU B 1 125 ? -18.406 41.520 -38.916 1.00 41.73 454 GLU B N 1
ATOM 3127 C CA . GLU B 1 125 ? -17.428 40.522 -38.426 1.00 41.68 454 GLU B CA 1
ATOM 3128 C C . GLU B 1 125 ? -18.034 39.644 -37.315 1.00 39.71 454 GLU B C 1
ATOM 3129 O O . GLU B 1 125 ? -17.790 38.444 -37.233 1.00 38.58 454 GLU B O 1
ATOM 3135 N N . ILE B 1 126 ? -18.837 40.256 -36.468 1.00 38.70 455 ILE B N 1
ATOM 3136 C CA . ILE B 1 126 ? -19.504 39.521 -35.411 1.00 37.72 455 ILE B CA 1
ATOM 3137 C C . ILE B 1 126 ? -20.509 38.516 -36.006 1.00 36.91 455 ILE B C 1
ATOM 3138 O O . ILE B 1 126 ? -20.603 37.369 -35.551 1.00 34.79 455 ILE B O 1
ATOM 3143 N N . ILE B 1 127 ? -21.238 38.936 -37.032 1.00 38.96 456 ILE B N 1
ATOM 3144 C CA . ILE B 1 127 ? -22.205 38.057 -37.698 1.00 39.79 456 ILE B CA 1
ATOM 3145 C C . ILE B 1 127 ? -21.493 36.866 -38.339 1.00 41.55 456 ILE B C 1
ATOM 3146 O O . ILE B 1 127 ? -21.968 35.723 -38.229 1.00 39.33 456 ILE B O 1
ATOM 3151 N N . ALA B 1 128 ? -20.366 37.135 -39.002 1.00 41.61 457 ALA B N 1
ATOM 3152 C CA . ALA B 1 128 ? -19.590 36.080 -39.664 1.00 43.23 457 ALA B CA 1
ATOM 3153 C C . ALA B 1 128 ? -19.123 35.035 -38.641 1.00 41.03 457 ALA B C 1
ATOM 3154 O O . ALA B 1 128 ? -19.171 33.830 -38.916 1.00 41.00 457 ALA B O 1
ATOM 3156 N N . ALA B 1 129 ? -18.694 35.507 -37.468 1.00 40.34 458 ALA B N 1
ATOM 3157 C CA . ALA B 1 129 ? -18.248 34.617 -36.381 1.00 39.41 458 ALA B CA 1
ATOM 3158 C C . ALA B 1 129 ? -19.392 33.721 -35.858 1.00 38.76 458 ALA B C 1
ATOM 3159 O O . ALA B 1 129 ? -19.199 32.525 -35.630 1.00 40.42 458 ALA B O 1
ATOM 3161 N N . ALA B 1 130 ? -20.573 34.313 -35.672 1.00 36.96 459 ALA B N 1
ATOM 3162 C CA . ALA B 1 130 ? -21.770 33.586 -35.241 1.00 37.02 459 ALA B CA 1
ATOM 3163 C C . ALA B 1 130 ? -22.213 32.543 -36.291 1.00 38.30 459 ALA B C 1
ATOM 3164 O O . ALA B 1 130 ? -22.655 31.448 -35.958 1.00 37.46 459 ALA B O 1
ATOM 3166 N N . LYS B 1 131 ? -22.077 32.880 -37.563 1.00 39.30 460 LYS B N 1
ATOM 3167 C CA . LYS B 1 131 ? -22.442 31.943 -38.638 1.00 41.72 460 LYS B CA 1
ATOM 3168 C C . LYS B 1 131 ? -21.551 30.710 -38.631 1.00 42.50 460 LYS B C 1
ATOM 3169 O O . LYS B 1 131 ? -22.036 29.567 -38.740 1.00 43.25 460 LYS B O 1
ATOM 3175 N N . ALA B 1 132 ? -20.249 30.949 -38.508 1.00 42.04 461 ALA B N 1
ATOM 3176 C CA . ALA B 1 132 ? -19.253 29.889 -38.488 1.00 44.20 461 ALA B CA 1
ATOM 3177 C C . ALA B 1 132 ? -19.411 28.990 -37.262 1.00 45.53 461 ALA B C 1
ATOM 3178 O O . ALA B 1 132 ? -19.066 27.803 -37.297 1.00 46.17 461 ALA B O 1
ATOM 3180 N N . ALA B 1 133 ? -19.953 29.577 -36.191 1.00 42.46 462 ALA B N 1
ATOM 3181 C CA . ALA B 1 133 ? -20.211 28.892 -34.939 1.00 40.80 462 ALA B CA 1
ATOM 3182 C C . ALA B 1 133 ? -21.595 28.241 -34.889 1.00 41.88 462 ALA B C 1
ATOM 3183 O O . ALA B 1 133 ? -21.996 27.748 -33.831 1.00 41.32 462 ALA B O 1
ATOM 3185 N N A TYR B 1 134 ? -22.310 28.194 -36.016 0.50 40.41 463 TYR B N 1
ATOM 3186 N N B TYR B 1 134 ? -22.303 28.250 -36.018 0.50 41.75 463 TYR B N 1
ATOM 3187 C CA A TYR B 1 134 ? -23.671 27.629 -36.045 0.50 42.25 463 TYR B CA 1
ATOM 3188 C CA B TYR B 1 134 ? -23.651 27.698 -36.107 0.50 44.57 463 TYR B CA 1
ATOM 3189 C C A TYR B 1 134 ? -24.616 28.278 -35.013 0.50 42.37 463 TYR B C 1
ATOM 3190 C C B TYR B 1 134 ? -24.598 28.277 -35.033 0.50 43.83 463 TYR B C 1
ATOM 3191 O O A TYR B 1 134 ? -25.499 27.613 -34.465 0.50 43.15 463 TYR B O 1
ATOM 3192 O O B TYR B 1 134 ? -25.446 27.573 -34.480 0.50 44.62 463 TYR B O 1
ATOM 3209 N N . ALA B 1 135 ? -24.428 29.578 -34.778 1.00 42.47 464 ALA B N 1
ATOM 3210 C CA . ALA B 1 135 ? -25.248 30.352 -33.817 1.00 42.87 464 ALA B CA 1
ATOM 3211 C C . ALA B 1 135 ? -26.114 31.384 -34.530 1.00 42.04 464 ALA B C 1
ATOM 3212 O O . ALA B 1 135 ? -27.044 31.940 -33.926 1.00 41.42 464 ALA B O 1
ATOM 3214 N N . LEU B 1 136 ? -25.842 31.624 -35.819 1.00 40.15 465 LEU B N 1
ATOM 3215 C CA . LEU B 1 136 ? -26.579 32.624 -36.548 1.00 43.03 465 LEU B CA 1
ATOM 3216 C C . LEU B 1 136 ? -28.074 32.357 -36.614 1.00 45.80 465 LEU B C 1
ATOM 3217 O O . LEU B 1 136 ? -28.868 33.262 -36.378 1.00 46.71 465 LEU B O 1
ATOM 3222 N N . GLU B 1 137 ? -28.458 31.122 -36.924 1.00 49.11 466 GLU B N 1
ATOM 3223 C CA . GLU B 1 137 ? -29.873 30.811 -37.080 1.00 52.28 466 GLU B CA 1
ATOM 3224 C C . GLU B 1 137 ? -30.686 31.096 -35.818 1.00 50.95 466 GLU B C 1
ATOM 3225 O O . GLU B 1 137 ? -31.731 31.752 -35.921 1.00 53.12 466 GLU B O 1
ATOM 3231 N N . PHE B 1 138 ? -30.214 30.671 -34.639 1.00 47.46 467 PHE B N 1
ATOM 3232 C CA . PHE B 1 138 ? -30.988 30.944 -33.401 1.00 48.51 467 PHE B CA 1
ATOM 3233 C C . PHE B 1 138 ? -30.966 32.425 -33.021 1.00 46.54 467 PHE B C 1
ATOM 3234 O O . PHE B 1 138 ? -31.948 32.938 -32.499 1.00 48.01 467 PHE B O 1
ATOM 3242 N N . ILE B 1 139 ? -29.866 33.119 -33.299 1.00 43.13 468 ILE B N 1
ATOM 3243 C CA . ILE B 1 139 ? -29.767 34.554 -32.969 1.00 39.86 468 ILE B CA 1
ATOM 3244 C C . ILE B 1 139 ? -30.712 35.365 -33.850 1.00 40.71 468 ILE B C 1
ATOM 3245 O O . ILE B 1 139 ? -31.463 36.182 -33.340 1.00 39.67 468 ILE B O 1
ATOM 3250 N N . GLU B 1 140 ? -30.702 35.127 -35.159 1.00 43.07 469 GLU B N 1
ATOM 3251 C CA . GLU B 1 140 ? -31.557 35.904 -36.075 1.00 47.69 469 GLU B CA 1
ATOM 3252 C C . GLU B 1 140 ? -33.072 35.654 -35.949 1.00 50.05 469 GLU B C 1
ATOM 3253 O O . GLU B 1 140 ? -33.876 36.546 -36.281 1.00 50.92 469 GLU B O 1
ATOM 3259 N N . LYS B 1 141 ? -33.473 34.471 -35.477 1.00 49.64 470 LYS B N 1
ATOM 3260 C CA . LYS B 1 141 ? -34.914 34.202 -35.263 1.00 51.75 470 LYS B CA 1
ATOM 3261 C C . LYS B 1 141 ? -35.452 34.995 -34.066 1.00 50.89 470 LYS B C 1
ATOM 3262 O O . LYS B 1 141 ? -36.651 35.269 -34.004 1.00 51.92 470 LYS B O 1
ATOM 3268 N N . LEU B 1 142 ? -34.569 35.340 -33.122 1.00 48.44 471 LEU B N 1
ATOM 3269 C CA . LEU B 1 142 ? -34.957 36.108 -31.919 1.00 49.16 471 LEU B CA 1
ATOM 3270 C C . LEU B 1 142 ? -35.561 37.461 -32.301 1.00 51.55 471 LEU B C 1
ATOM 3271 O O . LEU B 1 142 ? -35.163 38.050 -33.305 1.00 51.15 471 LEU B O 1
ATOM 3276 N N . PRO B 1 143 ? -36.513 37.966 -31.495 1.00 54.53 472 PRO B N 1
ATOM 3277 C CA . PRO B 1 143 ? -37.146 39.244 -31.830 1.00 56.40 472 PRO B CA 1
ATOM 3278 C C . PRO B 1 143 ? -36.184 40.401 -32.066 1.00 53.80 472 PRO B C 1
ATOM 3279 O O . PRO B 1 143 ? -36.426 41.191 -32.969 1.00 56.87 472 PRO B O 1
ATOM 3283 N N . GLN B 1 144 ? -35.115 40.487 -31.270 1.00 50.43 473 GLN B N 1
ATOM 3284 C CA . GLN B 1 144 ? -34.103 41.567 -31.392 1.00 49.41 473 GLN B CA 1
ATOM 3285 C C . GLN B 1 144 ? -32.757 41.125 -32.013 1.00 43.96 473 GLN B C 1
ATOM 3286 O O . GLN B 1 144 ? -31.812 41.922 -32.094 1.00 42.22 473 GLN B O 1
ATOM 3292 N N . GLY B 1 145 ? -32.671 39.884 -32.479 1.00 45.41 474 GLY B N 1
ATOM 3293 C CA . GLY B 1 145 ? -31.442 39.390 -33.088 1.00 42.71 474 GLY B CA 1
ATOM 3294 C C . GLY B 1 145 ? -30.186 39.586 -32.251 1.00 40.54 474 GLY B C 1
ATOM 3295 O O . GLY B 1 145 ? -30.173 39.299 -31.056 1.00 37.74 474 GLY B O 1
ATOM 3296 N N . PHE B 1 146 ? -29.127 40.084 -32.887 1.00 37.98 475 PHE B N 1
ATOM 3297 C CA . PHE B 1 146 ? -27.852 40.350 -32.202 1.00 36.92 475 PHE B CA 1
ATOM 3298 C C . PHE B 1 146 ? -27.921 41.410 -31.120 1.00 37.68 475 PHE B C 1
ATOM 3299 O O . PHE B 1 146 ? -27.012 41.507 -30.282 1.00 37.88 475 PHE B O 1
ATOM 3307 N N . ASP B 1 147 ? -28.971 42.221 -31.149 1.00 38.59 476 ASP B N 1
ATOM 3308 C CA . ASP B 1 147 ? -29.138 43.268 -30.160 1.00 39.94 476 ASP B CA 1
ATOM 3309 C C . ASP B 1 147 ? -29.948 42.764 -28.961 1.00 38.97 476 ASP B C 1
ATOM 3310 O O . ASP B 1 147 ? -30.257 43.538 -28.058 1.00 38.94 476 ASP B O 1
ATOM 3315 N N . THR B 1 148 ? -30.283 41.471 -28.956 1.00 38.76 477 THR B N 1
ATOM 3316 C CA . THR B 1 148 ? -31.024 40.864 -27.841 1.00 37.72 477 THR B CA 1
ATOM 3317 C C . THR B 1 148 ? -30.177 40.922 -26.567 1.00 36.67 477 THR B C 1
ATOM 3318 O O . THR B 1 148 ? -29.021 40.530 -26.571 1.00 34.34 477 THR B O 1
ATOM 3322 N N . VAL B 1 149 ? -30.773 41.405 -25.477 1.00 36.10 478 VAL B N 1
ATOM 3323 C CA . VAL B 1 149 ? -30.078 41.493 -24.207 1.00 35.36 478 VAL B CA 1
ATOM 3324 C C . VAL B 1 149 ? -30.261 40.201 -23.450 1.00 34.94 478 VAL B C 1
ATOM 3325 O O . VAL B 1 149 ? -31.405 39.786 -23.174 1.00 34.94 478 VAL B O 1
ATOM 3329 N N A ILE B 1 150 ? -29.164 39.520 -23.129 0.50 33.47 479 ILE B N 1
ATOM 3330 N N B ILE B 1 150 ? -29.139 39.583 -23.094 0.50 34.10 479 ILE B N 1
ATOM 3331 C CA A ILE B 1 150 ? -29.285 38.284 -22.367 0.50 33.02 479 ILE B CA 1
ATOM 3332 C CA B ILE B 1 150 ? -29.104 38.362 -22.308 0.50 33.95 479 ILE B CA 1
ATOM 3333 C C A ILE B 1 150 ? -29.546 38.628 -20.895 0.50 32.29 479 ILE B C 1
ATOM 3334 C C B ILE B 1 150 ? -29.543 38.665 -20.865 0.50 32.80 479 ILE B C 1
ATOM 3335 O O A ILE B 1 150 ? -29.168 39.697 -20.410 0.50 32.33 479 ILE B O 1
ATOM 3336 O O B ILE B 1 150 ? -29.293 39.763 -20.367 0.50 32.66 479 ILE B O 1
ATOM 3345 N N . GLY B 1 151 ? -30.223 37.721 -20.215 1.00 32.61 480 GLY B N 1
ATOM 3346 C CA . GLY B 1 151 ? -30.626 37.907 -18.816 1.00 33.35 480 GLY B CA 1
ATOM 3347 C C . GLY B 1 151 ? -29.938 36.935 -17.887 1.00 33.14 480 GLY B C 1
ATOM 3348 O O . GLY B 1 151 ? -29.329 35.914 -18.339 1.00 32.46 480 GLY B O 1
ATOM 3349 N N A GLU B 1 152 ? -30.027 37.238 -16.597 0.50 32.14 481 GLU B N 1
ATOM 3350 N N B GLU B 1 152 ? -30.042 37.237 -16.592 0.50 32.49 481 GLU B N 1
ATOM 3351 C CA A GLU B 1 152 ? -29.440 36.424 -15.536 0.50 32.56 481 GLU B CA 1
ATOM 3352 C CA B GLU B 1 152 ? -29.467 36.440 -15.496 0.50 33.15 481 GLU B CA 1
ATOM 3353 C C A GLU B 1 152 ? -27.989 36.067 -15.816 0.50 32.60 481 GLU B C 1
ATOM 3354 C C B GLU B 1 152 ? -27.990 36.088 -15.761 0.50 32.93 481 GLU B C 1
ATOM 3355 O O A GLU B 1 152 ? -27.565 34.916 -15.610 0.50 33.00 481 GLU B O 1
ATOM 3356 O O B GLU B 1 152 ? -27.549 34.963 -15.474 0.50 33.39 481 GLU B O 1
ATOM 3367 N N . ASN B 1 153 ? -27.242 37.049 -16.312 1.00 31.95 482 ASN B N 1
ATOM 3368 C CA . ASN B 1 153 ? -25.821 36.868 -16.643 1.00 32.76 482 ASN B CA 1
ATOM 3369 C C . ASN B 1 153 ? -25.530 35.623 -17.488 1.00 34.73 482 ASN B C 1
ATOM 3370 O O . ASN B 1 153 ? -24.505 34.952 -17.301 1.00 37.61 482 ASN B O 1
ATOM 3375 N N . GLY B 1 154 ? -26.452 35.303 -18.386 1.00 34.01 483 GLY B N 1
ATOM 3376 C CA . GLY B 1 154 ? -26.308 34.143 -19.256 1.00 36.63 483 GLY B CA 1
ATOM 3377 C C . GLY B 1 154 ? -27.263 32.987 -19.037 1.00 39.51 483 GLY B C 1
ATOM 3378 O O . GLY B 1 154 ? -27.427 32.146 -19.935 1.00 41.46 483 GLY B O 1
ATOM 3379 N N . ALA B 1 155 ? -27.916 32.930 -17.886 1.00 38.40 484 ALA B N 1
ATOM 3380 C CA . ALA 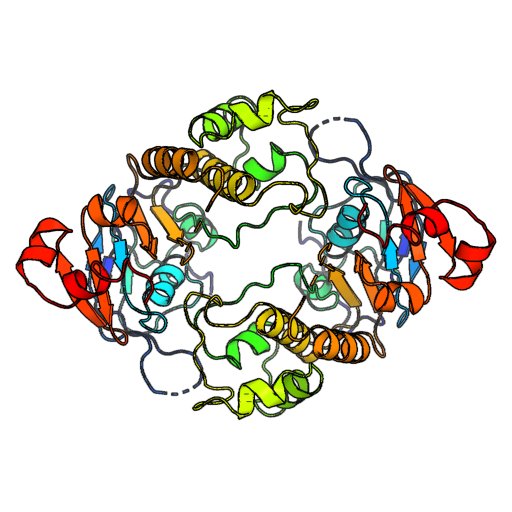B 1 155 ? -28.830 31.806 -17.608 1.00 41.48 484 ALA B CA 1
ATOM 3381 C C . ALA B 1 155 ? -30.076 31.817 -18.512 1.00 41.91 484 ALA B C 1
ATOM 3382 O O . ALA B 1 155 ? -30.760 30.799 -18.610 1.00 45.27 484 ALA B O 1
ATOM 3384 N N . SER B 1 156 ? -30.368 32.943 -19.172 1.00 40.70 485 SER B N 1
ATOM 3385 C CA . SER B 1 156 ? -31.541 33.012 -20.082 1.00 42.45 485 SER B CA 1
ATOM 3386 C C . SER B 1 156 ? -31.353 32.141 -21.326 1.00 44.98 485 SER B C 1
ATOM 3387 O O . SER B 1 156 ? -32.335 31.734 -21.971 1.00 47.08 485 SER B O 1
ATOM 3390 N N . LEU B 1 157 ? -30.097 31.886 -21.677 1.00 44.06 486 LEU B N 1
ATOM 3391 C CA . LEU B 1 157 ? -29.774 31.040 -22.827 1.00 46.22 486 LEU B CA 1
ATOM 3392 C C . LEU B 1 157 ? -29.639 29.590 -22.387 1.00 46.41 486 LEU B C 1
ATOM 3393 O O . LEU B 1 157 ? -29.441 29.314 -21.204 1.00 47.15 486 LEU B O 1
ATOM 3398 N N A SER B 1 158 ? -29.747 28.674 -23.348 0.50 48.63 487 SER B N 1
ATOM 3399 N N B SER B 1 158 ? -29.761 28.658 -23.330 0.50 46.73 487 SER B N 1
ATOM 3400 C CA A SER B 1 158 ? -29.572 27.250 -23.095 0.50 50.65 487 SER B CA 1
ATOM 3401 C CA B SER B 1 158 ? -29.565 27.246 -23.023 0.50 47.56 487 SER B CA 1
ATOM 3402 C C A SER B 1 158 ? -28.063 27.008 -23.032 0.50 49.92 487 SER B C 1
ATOM 3403 C C B SER B 1 158 ? -28.062 27.018 -22.997 0.50 48.13 487 SER B C 1
ATOM 3404 O O A SER B 1 158 ? -27.296 27.833 -23.513 0.50 47.59 487 SER B O 1
ATOM 3405 O O B SER B 1 158 ? -27.304 27.850 -23.480 0.50 45.99 487 SER B O 1
ATOM 3410 N N . GLY B 1 159 ? -27.635 25.884 -22.457 1.00 50.89 488 GLY B N 1
ATOM 3411 C CA . GLY B 1 159 ? -26.202 25.553 -22.389 1.00 51.01 488 GLY B CA 1
ATOM 3412 C C . GLY B 1 159 ? -25.561 25.361 -23.761 1.00 52.13 488 GLY B C 1
ATOM 3413 O O . GLY B 1 159 ? -24.392 25.695 -23.955 1.00 52.00 488 GLY B O 1
ATOM 3414 N N . GLY B 1 160 ? -26.322 24.811 -24.706 1.00 52.02 489 GLY B N 1
ATOM 3415 C CA . GLY B 1 160 ? -25.834 24.595 -26.065 1.00 51.83 489 GLY B CA 1
ATOM 3416 C C . GLY B 1 160 ? -25.641 25.931 -26.775 1.00 49.08 489 GLY B C 1
ATOM 3417 O O . GLY B 1 160 ? -24.729 26.091 -27.600 1.00 49.36 489 GLY B O 1
ATOM 3418 N N . GLN B 1 161 ? -26.520 26.878 -26.459 1.00 47.04 490 GLN B N 1
ATOM 3419 C CA . GLN B 1 161 ? -26.438 28.231 -27.013 1.00 45.88 490 GLN B CA 1
ATOM 3420 C C . GLN B 1 161 ? -25.219 28.945 -26.416 1.00 44.55 490 GLN B C 1
ATOM 3421 O O . GLN B 1 161 ? -24.501 29.647 -27.117 1.00 43.12 490 GLN B O 1
ATOM 3427 N N . ARG B 1 162 ? -24.978 28.749 -25.119 1.00 45.58 491 ARG B N 1
ATOM 3428 C CA . ARG B 1 162 ? -23.806 29.344 -24.461 1.00 45.30 491 ARG B CA 1
ATOM 3429 C C . ARG B 1 162 ? -22.484 28.799 -25.020 1.00 45.38 491 ARG B C 1
ATOM 3430 O O . ARG B 1 162 ? -21.542 29.581 -25.207 1.00 43.71 491 ARG B O 1
ATOM 3438 N N . GLN B 1 163 ? -22.410 27.494 -25.319 1.00 47.21 492 GLN B N 1
ATOM 3439 C CA . GLN B 1 163 ? -21.179 26.906 -25.906 1.00 49.27 492 GLN B CA 1
ATOM 3440 C C . GLN B 1 163 ? -20.901 27.498 -27.300 1.00 46.92 492 GLN B C 1
ATOM 3441 O O . GLN B 1 163 ? -19.759 27.768 -27.652 1.00 43.14 492 GLN B O 1
ATOM 3447 N N . ARG B 1 164 ? -21.951 27.689 -28.084 1.00 45.92 493 ARG B N 1
ATOM 3448 C CA . ARG B 1 164 ? -21.759 28.246 -29.430 1.00 43.76 493 ARG B CA 1
ATOM 3449 C C . ARG B 1 164 ? -21.360 29.730 -29.387 1.00 43.19 493 ARG B C 1
ATOM 3450 O O . ARG B 1 164 ? -20.600 30.180 -30.245 1.00 41.27 493 ARG B O 1
ATOM 3458 N N . LEU B 1 165 ? -21.844 30.485 -28.397 1.00 41.70 494 LEU B N 1
ATOM 3459 C CA . LEU B 1 165 ? -21.409 31.874 -28.259 1.00 41.76 494 LEU B CA 1
ATOM 3460 C C . LEU B 1 165 ? -19.933 31.897 -27.884 1.00 40.75 494 LEU B C 1
ATOM 3461 O O . LEU B 1 165 ? -19.208 32.769 -28.314 1.00 40.53 494 LEU B O 1
ATOM 3466 N N . ALA B 1 166 ? -19.489 30.914 -27.111 1.00 42.83 495 ALA B N 1
ATOM 3467 C CA . ALA B 1 166 ? -18.073 30.814 -26.716 1.00 42.73 495 ALA B CA 1
ATOM 3468 C C . ALA B 1 166 ? -17.208 30.502 -27.930 1.00 42.86 495 ALA B C 1
ATOM 3469 O O . ALA B 1 166 ? -16.060 30.971 -28.056 1.00 42.50 495 ALA B O 1
ATOM 3471 N N . ILE B 1 167 ? -17.755 29.696 -28.837 1.00 42.60 496 ILE B N 1
ATOM 3472 C CA . ILE B 1 167 ? -17.043 29.344 -30.068 1.00 42.67 496 ILE B CA 1
ATOM 3473 C C . ILE B 1 167 ? -17.010 30.590 -30.970 1.00 41.52 496 ILE B C 1
ATOM 3474 O O . ILE B 1 167 ? -15.981 30.898 -31.551 1.00 39.58 496 ILE B O 1
ATOM 3479 N N . ALA B 1 168 ? -18.129 31.310 -31.055 1.00 40.38 497 ALA B N 1
ATOM 3480 C CA . ALA B 1 168 ? -18.185 32.522 -31.885 1.00 39.49 497 ALA B CA 1
ATOM 3481 C C . ALA B 1 168 ? -17.168 33.541 -31.386 1.00 39.12 497 ALA B C 1
ATOM 3482 O O . ALA B 1 168 ? -16.428 34.154 -32.160 1.00 37.61 497 ALA B O 1
ATOM 3484 N N . ARG B 1 169 ? -17.133 33.712 -30.067 1.00 39.10 498 ARG B N 1
ATOM 3485 C CA . ARG B 1 169 ? -16.202 34.634 -29.444 1.00 39.61 498 ARG B CA 1
ATOM 3486 C C . ARG B 1 169 ? -14.762 34.260 -29.852 1.00 40.02 498 ARG B C 1
ATOM 3487 O O . ARG B 1 169 ? -13.937 35.137 -30.194 1.00 40.24 498 ARG B O 1
ATOM 3495 N N . ALA B 1 170 ? -14.457 32.969 -29.838 1.00 41.63 499 ALA B N 1
ATOM 3496 C CA . ALA B 1 170 ? -13.117 32.478 -30.223 1.00 42.42 499 ALA B CA 1
ATOM 3497 C C . ALA B 1 170 ? -12.822 32.704 -31.703 1.00 42.22 499 ALA B C 1
ATOM 3498 O O . ALA B 1 170 ? -11.742 33.184 -32.073 1.00 40.87 499 ALA B O 1
ATOM 3500 N N . LEU B 1 171 ? -13.786 32.373 -32.561 1.00 42.68 500 LEU B N 1
ATOM 3501 C CA . LEU B 1 171 ? -13.619 32.598 -34.012 1.00 43.44 500 LEU B CA 1
ATOM 3502 C C . LEU B 1 171 ? -13.375 34.086 -34.359 1.00 42.50 500 LEU B C 1
ATOM 3503 O O . LEU B 1 171 ? -12.596 34.415 -35.261 1.00 40.90 500 LEU B O 1
ATOM 3508 N N . LEU B 1 172 ? -14.052 34.983 -33.645 1.00 41.14 501 LEU B N 1
ATOM 3509 C CA . LEU B 1 172 ? -13.905 36.423 -33.880 1.00 43.45 501 LEU B CA 1
ATOM 3510 C C . LEU B 1 172 ? -12.480 36.904 -33.639 1.00 44.69 501 LEU B C 1
ATOM 3511 O O . LEU B 1 172 ? -11.934 37.650 -34.433 1.00 42.65 501 LEU B O 1
ATOM 3516 N N . ARG B 1 173 ? -11.896 36.488 -32.524 1.00 45.71 502 ARG B N 1
ATOM 3517 C CA . ARG B 1 173 ? -10.509 36.844 -32.196 1.00 48.82 502 ARG B CA 1
ATOM 3518 C C . ARG B 1 173 ? -9.539 36.246 -33.213 1.00 48.47 502 ARG B C 1
ATOM 3519 O O . ARG B 1 173 ? -8.472 36.768 -33.432 1.00 44.41 502 ARG B O 1
ATOM 3527 N N . ASN B 1 174 ? -9.911 35.091 -33.768 1.00 48.69 503 ASN B N 1
ATOM 3528 C CA . ASN B 1 174 ? -9.097 34.376 -34.755 1.00 47.95 503 ASN B CA 1
ATOM 3529 C C . ASN B 1 174 ? -7.685 34.048 -34.235 1.00 43.85 503 ASN B C 1
ATOM 3530 O O . ASN B 1 174 ? -6.682 34.192 -34.929 1.00 41.92 503 ASN B O 1
ATOM 3535 N N . SER B 1 175 ? -7.630 33.636 -32.988 1.00 38.94 504 SER B N 1
ATOM 3536 C CA . SER B 1 175 ? -6.358 33.268 -32.355 1.00 38.63 504 SER B CA 1
ATOM 3537 C C . SER B 1 175 ? -5.710 32.050 -33.049 1.00 36.11 504 SER B C 1
ATOM 3538 O O . SER B 1 175 ? -6.395 31.095 -33.398 1.00 34.32 504 SER B O 1
ATOM 3541 N N . PRO B 1 176 ? -4.374 32.063 -33.209 1.00 34.99 505 PRO B N 1
ATOM 3542 C CA . PRO B 1 176 ? -3.705 30.916 -33.846 1.00 33.62 505 PRO B CA 1
ATOM 3543 C C . PRO B 1 176 ? -3.642 29.638 -32.999 1.00 31.42 505 PRO B C 1
ATOM 3544 O O . PRO B 1 176 ? -3.324 28.558 -33.546 1.00 32.75 505 PRO B O 1
ATOM 3548 N N . VAL B 1 177 ? -3.863 29.767 -31.692 1.00 29.28 506 VAL B N 1
ATOM 3549 C CA . VAL B 1 177 ? -3.878 28.632 -30.791 1.00 29.68 506 VAL B CA 1
ATOM 3550 C C . VAL B 1 177 ? -5.199 28.631 -30.026 1.00 30.56 506 VAL B C 1
ATOM 3551 O O . VAL B 1 177 ? -5.623 29.662 -29.500 1.00 29.68 506 VAL B O 1
ATOM 3555 N N . LEU B 1 178 ? -5.845 27.465 -29.999 1.00 30.53 507 LEU B N 1
ATOM 3556 C CA . LEU B 1 178 ? -7.112 27.272 -29.276 1.00 31.08 507 LEU B CA 1
ATOM 3557 C C . LEU B 1 178 ? -6.925 26.168 -28.236 1.00 30.23 507 LEU B C 1
ATOM 3558 O O . LEU B 1 178 ? -6.395 25.101 -28.558 1.00 31.42 507 LEU B O 1
ATOM 3563 N N . ILE B 1 179 ? -7.356 26.443 -27.001 1.00 30.64 508 ILE B N 1
ATOM 3564 C CA . ILE B 1 179 ? -7.371 25.478 -25.908 1.00 31.70 508 ILE B CA 1
ATOM 3565 C C . ILE B 1 179 ? -8.865 25.165 -25.685 1.00 31.11 508 ILE B C 1
ATOM 3566 O O . ILE B 1 179 ? -9.641 26.030 -25.267 1.00 33.44 508 ILE B O 1
ATOM 3571 N N . LEU B 1 180 ? -9.270 23.939 -25.985 1.00 31.16 509 LEU B N 1
ATOM 3572 C CA . LEU B 1 180 ? -10.672 23.536 -25.909 1.00 31.76 509 LEU B CA 1
ATOM 3573 C C . LEU B 1 180 ? -10.845 22.546 -24.795 1.00 31.79 509 LEU B C 1
ATOM 3574 O O . LEU B 1 180 ? -10.225 21.485 -24.811 1.00 31.75 509 LEU B O 1
ATOM 3579 N N . ASP B 1 181 ? -11.711 22.875 -23.835 1.00 32.16 510 ASP B N 1
ATOM 3580 C CA . ASP B 1 181 ? -11.962 22.011 -22.689 1.00 33.74 510 ASP B CA 1
ATOM 3581 C C . ASP B 1 181 ? -13.353 21.399 -22.890 1.00 35.90 510 ASP B C 1
ATOM 3582 O O . ASP B 1 181 ? -14.384 22.105 -22.779 1.00 34.38 510 ASP B O 1
ATOM 3587 N N . GLU B 1 182 ? -13.401 20.111 -23.224 1.00 34.30 511 GLU B N 1
ATOM 3588 C CA . GLU B 1 182 ? -14.663 19.405 -23.403 1.00 36.94 511 GLU B CA 1
ATOM 3589 C C . GLU B 1 182 ? -15.196 18.897 -22.043 1.00 42.94 511 GLU B C 1
ATOM 3590 O O . GLU B 1 182 ? -14.429 18.478 -21.188 1.00 43.43 511 GLU B O 1
ATOM 3596 N N . ALA B 1 183 ? -16.505 18.980 -21.854 1.00 50.13 512 ALA B N 1
ATOM 3597 C CA . ALA B 1 183 ? -17.162 18.527 -20.607 1.00 53.56 512 ALA B CA 1
ATOM 3598 C C . ALA B 1 183 ? -17.355 17.007 -20.673 1.00 59.04 512 ALA B C 1
ATOM 3599 O O . ALA B 1 183 ? -17.639 16.470 -21.743 1.00 61.71 512 ALA B O 1
ATOM 3601 N N . THR B 1 184 ? -17.219 16.310 -19.545 1.00 63.51 513 THR B N 1
ATOM 3602 C CA . THR B 1 184 ? -17.372 14.841 -19.551 1.00 68.01 513 THR B CA 1
ATOM 3603 C C . THR B 1 184 ? -18.843 14.414 -19.619 1.00 68.98 513 THR B C 1
ATOM 3604 O O . THR B 1 184 ? -19.738 15.230 -19.860 1.00 67.11 513 THR B O 1
ATOM 3608 N N . THR B 1 189 ? -26.066 17.125 -25.444 1.00 84.28 518 THR B N 1
ATOM 3609 C CA . THR B 1 189 ? -26.646 18.466 -25.508 1.00 83.30 518 THR B CA 1
ATOM 3610 C C . THR B 1 189 ? -27.721 18.512 -26.607 1.00 81.85 518 THR B C 1
ATOM 3611 O O . THR B 1 189 ? -27.599 17.809 -27.620 1.00 80.25 518 THR B O 1
ATOM 3615 N N A GLU B 1 190 ? -28.747 19.348 -26.412 0.50 83.16 519 GLU B N 1
ATOM 3616 N N B GLU B 1 190 ? -28.766 19.316 -26.405 0.50 82.74 519 GLU B N 1
ATOM 3617 C CA A GLU B 1 190 ? -29.850 19.465 -27.382 0.50 84.50 519 GLU B CA 1
ATOM 3618 C CA B GLU B 1 190 ? -29.852 19.442 -27.392 0.50 83.73 519 GLU B CA 1
ATOM 3619 C C A GLU B 1 190 ? -29.359 19.891 -28.772 0.50 82.39 519 GLU B C 1
ATOM 3620 C C B GLU B 1 190 ? -29.351 19.876 -28.777 0.50 81.94 519 GLU B C 1
ATOM 3621 O O A GLU B 1 190 ? -29.966 19.533 -29.784 0.50 82.91 519 GLU B O 1
ATOM 3622 O O B GLU B 1 190 ? -29.945 19.511 -29.794 0.50 82.42 519 GLU B O 1
ATOM 3633 N N . SER B 1 191 ? -28.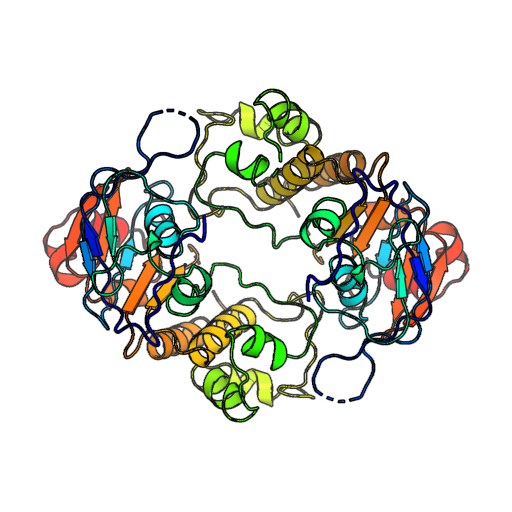259 20.645 -28.804 1.00 78.20 520 SER B N 1
ATOM 3634 C CA . SER B 1 191 ? -27.656 21.117 -30.060 1.00 76.35 520 SER B CA 1
ATOM 3635 C C . SER B 1 191 ? -26.233 20.569 -30.204 1.00 68.83 520 SER B C 1
ATOM 3636 O O . SER B 1 191 ? -25.346 21.265 -30.681 1.00 58.93 520 SER B O 1
ATOM 3639 N N . GLU B 1 192 ? -26.027 19.314 -29.797 1.00 66.26 521 GLU B N 1
ATOM 3640 C CA . GLU B 1 192 ? -24.694 18.685 -29.875 1.00 63.42 521 GLU B CA 1
ATOM 3641 C C . GLU B 1 192 ? -24.152 18.589 -31.310 1.00 61.61 521 GLU B C 1
ATOM 3642 O O . GLU B 1 192 ? -22.964 18.809 -31.538 1.00 54.05 521 GLU B O 1
ATOM 3648 N N . ARG B 1 193 ? -25.027 18.252 -32.260 1.00 63.92 522 ARG B N 1
ATOM 3649 C CA . ARG B 1 193 ? -24.633 18.127 -33.672 1.00 65.67 522 ARG B CA 1
ATOM 3650 C C . ARG B 1 193 ? -24.080 19.459 -34.181 1.00 61.80 522 ARG B C 1
ATOM 3651 O O . ARG B 1 193 ? -23.009 19.512 -34.805 1.00 57.98 522 ARG B O 1
ATOM 3659 N N . ALA B 1 194 ? -24.807 20.535 -33.880 1.00 59.14 523 ALA B N 1
ATOM 3660 C CA . ALA B 1 194 ? -24.407 21.871 -34.300 1.00 59.25 523 ALA B CA 1
ATOM 3661 C C . ALA B 1 194 ? -23.056 22.250 -33.701 1.00 54.46 523 ALA B C 1
ATOM 3662 O O . ALA B 1 194 ? -22.229 22.865 -34.369 1.00 50.36 523 ALA B O 1
ATOM 3664 N N . ILE B 1 195 ? -22.830 21.864 -32.446 1.00 54.42 524 ILE B N 1
ATOM 3665 C CA . ILE B 1 195 ? -21.568 22.174 -31.781 1.00 50.92 524 ILE B CA 1
ATOM 3666 C C . ILE B 1 195 ? -20.399 21.472 -32.474 1.00 49.75 524 ILE B C 1
ATOM 3667 O O . ILE B 1 195 ? -19.350 22.083 -32.682 1.00 46.10 524 ILE B O 1
ATOM 3672 N N . GLN B 1 196 ? -20.582 20.193 -32.827 1.00 51.12 525 GLN B N 1
ATOM 3673 C CA . GLN B 1 196 ? -19.536 19.415 -33.517 1.00 51.32 525 GLN B CA 1
ATOM 3674 C C . GLN B 1 196 ? -19.141 20.057 -34.833 1.00 51.10 525 GLN B C 1
ATOM 3675 O O . GLN B 1 196 ? -17.959 20.087 -35.188 1.00 50.56 525 GLN B O 1
ATOM 3681 N N . SER B 1 197 ? -20.132 20.551 -35.577 1.00 49.14 526 SER B N 1
ATOM 3682 C CA . SER B 1 197 ? -19.835 21.237 -36.825 1.00 49.57 526 SER B CA 1
ATOM 3683 C C . SER B 1 197 ? -19.134 22.562 -36.504 1.00 48.37 526 SER B C 1
ATOM 3684 O O . SER B 1 197 ? -18.165 22.945 -37.178 1.00 44.94 526 SER B O 1
ATOM 3687 N N . ALA B 1 198 ? -19.609 23.237 -35.449 1.00 47.08 527 ALA B N 1
ATOM 3688 C CA . ALA B 1 198 ? -19.025 24.533 -35.046 1.00 47.94 527 ALA B CA 1
ATOM 3689 C C . ALA B 1 198 ? -17.571 24.372 -34.637 1.00 46.21 527 ALA B C 1
ATOM 3690 O O . ALA B 1 198 ? -16.734 25.191 -34.993 1.00 44.18 527 ALA B O 1
ATOM 3692 N N . LEU B 1 199 ? -17.284 23.304 -33.897 1.00 47.37 528 LEU B N 1
ATOM 3693 C CA . LEU B 1 199 ? -15.923 23.003 -33.470 1.00 47.91 528 LEU B CA 1
ATOM 3694 C C . LEU B 1 199 ? -15.047 22.607 -34.667 1.00 48.90 528 LEU B C 1
ATOM 3695 O O . LEU B 1 199 ? -13.875 22.946 -34.706 1.00 48.74 528 LEU B O 1
ATOM 3700 N N . GLU B 1 200 ? -15.604 21.899 -35.641 1.00 51.05 529 GLU B N 1
ATOM 3701 C CA . GLU B 1 200 ? -14.813 21.535 -36.834 1.00 57.65 529 GLU B CA 1
ATOM 3702 C C . GLU B 1 200 ? -14.428 22.799 -37.616 1.00 58.81 529 GLU B C 1
ATOM 3703 O O . GLU B 1 200 ? -13.394 22.823 -38.275 1.00 61.55 529 GLU B O 1
ATOM 3709 N N . GLU B 1 201 ? -15.255 23.847 -37.526 1.00 56.48 530 GLU B N 1
ATOM 3710 C CA . GLU B 1 201 ? -14.942 25.122 -38.184 1.00 57.79 530 GLU B CA 1
ATOM 3711 C C . GLU B 1 201 ? -13.911 25.876 -37.352 1.00 53.87 530 GLU B C 1
ATOM 3712 O O . GLU B 1 201 ? -13.001 26.502 -37.892 1.00 52.27 530 GLU B O 1
ATOM 3718 N N . LEU B 1 202 ? -14.074 25.829 -36.033 1.00 49.97 531 LEU B N 1
ATOM 3719 C CA . LEU B 1 202 ? -13.152 26.518 -35.125 1.00 48.04 531 LEU B CA 1
ATOM 3720 C C . LEU B 1 202 ? -11.752 25.919 -35.179 1.00 47.72 531 LEU B C 1
ATOM 3721 O O . LEU B 1 202 ? -10.753 26.647 -35.128 1.00 48.96 531 LEU B O 1
ATOM 3726 N N . LYS B 1 203 ? -11.687 24.600 -35.311 1.00 48.58 532 LYS B N 1
ATOM 3727 C CA . LYS B 1 203 ? -10.407 23.876 -35.333 1.00 50.40 532 LYS B CA 1
ATOM 3728 C C . LYS B 1 203 ? -9.625 23.958 -36.648 1.00 53.07 532 LYS B C 1
ATOM 3729 O O . LYS B 1 203 ? -8.439 23.648 -36.662 1.00 54.06 532 LYS B O 1
ATOM 3735 N N . LYS B 1 204 ? -10.256 24.419 -37.723 1.00 52.08 533 LYS B N 1
ATOM 3736 C CA . LYS B 1 204 ? -9.594 24.469 -39.042 1.00 56.93 533 LYS B CA 1
ATOM 3737 C C . LYS B 1 204 ? -8.521 25.595 -39.080 1.00 55.68 533 LYS B C 1
ATOM 3738 O O . LYS B 1 204 ? -8.716 26.655 -38.485 1.00 58.17 533 LYS B O 1
ATOM 3744 N N . ASP B 1 205 ? -7.382 25.341 -39.731 1.00 53.13 534 ASP B N 1
ATOM 3745 C CA . ASP B 1 205 ? -6.313 26.354 -39.901 1.00 53.05 534 ASP B CA 1
ATOM 3746 C C . ASP B 1 205 ? -5.685 26.932 -38.623 1.00 46.81 534 ASP B C 1
ATOM 3747 O O . ASP B 1 205 ? -5.085 28.013 -38.654 1.00 50.99 534 ASP B O 1
ATOM 3752 N N . ARG B 1 206 ? -5.838 26.258 -37.503 1.00 42.93 535 ARG B N 1
ATOM 3753 C CA . ARG B 1 206 ? -5.211 26.749 -36.288 1.00 39.69 535 ARG B CA 1
ATOM 3754 C C . ARG B 1 206 ? -4.728 25.586 -35.437 1.00 35.02 535 ARG B C 1
ATOM 3755 O O . ARG B 1 206 ? -5.110 24.435 -35.641 1.00 36.35 535 ARG B O 1
ATOM 3763 N N . THR B 1 207 ? -3.850 25.888 -34.499 1.00 32.34 536 THR B N 1
ATOM 3764 C CA . THR B 1 207 ? -3.336 24.883 -33.570 1.00 30.26 536 THR B CA 1
ATOM 3765 C C . THR B 1 207 ? -4.377 24.690 -32.491 1.00 31.24 536 THR B C 1
ATOM 3766 O O . THR B 1 207 ? -4.870 25.663 -31.931 1.00 31.45 536 THR B O 1
ATOM 3770 N N . VAL B 1 208 ? -4.703 23.441 -32.185 1.00 30.60 537 VAL B N 1
ATOM 3771 C CA . VAL B 1 208 ? -5.729 23.162 -31.189 1.00 30.54 537 VAL B CA 1
ATOM 3772 C C . VAL B 1 208 ? -5.215 22.153 -30.179 1.00 31.43 537 VAL B C 1
ATOM 3773 O O . VAL B 1 208 ? -4.663 21.107 -30.555 1.00 29.94 537 VAL B O 1
ATOM 3777 N N . VAL B 1 209 ? -5.356 22.474 -28.889 1.00 29.87 538 VAL B N 1
ATOM 3778 C CA . VAL B 1 209 ? -5.026 21.538 -27.808 1.00 29.28 538 VAL B CA 1
ATOM 3779 C C . VAL B 1 209 ? -6.358 21.298 -27.110 1.00 28.82 538 VAL B C 1
ATOM 3780 O O . VAL B 1 209 ? -6.975 22.250 -26.620 1.00 29.70 538 VAL B O 1
ATOM 3784 N N . VAL B 1 210 ? -6.817 20.040 -27.072 1.00 28.14 539 VAL B N 1
ATOM 3785 C CA . VAL B 1 210 ? -8.131 19.712 -26.510 1.00 29.38 539 VAL B CA 1
ATOM 3786 C C . VAL B 1 210 ? -8.042 18.830 -25.281 1.00 28.75 539 VAL B C 1
ATOM 3787 O O . VAL B 1 210 ? -7.346 17.820 -25.317 1.00 28.55 539 VAL B O 1
ATOM 3791 N N . ILE B 1 211 ? -8.710 19.226 -24.202 1.00 27.52 540 ILE B N 1
ATOM 3792 C CA . ILE B 1 211 ? -8.887 18.343 -23.022 1.00 28.88 540 ILE B CA 1
ATOM 3793 C C . ILE B 1 211 ? -10.114 17.606 -23.531 1.00 29.60 540 ILE B C 1
ATOM 3794 O O . ILE B 1 211 ? -11.232 18.101 -23.440 1.00 29.17 540 ILE B O 1
ATOM 3799 N N . ALA B 1 212 ? -9.886 16.420 -24.094 1.00 31.00 541 ALA B N 1
ATOM 3800 C CA . ALA B 1 212 ? -10.904 15.721 -24.904 1.00 30.59 541 ALA B CA 1
ATOM 3801 C C . ALA B 1 212 ? -11.734 14.600 -24.286 1.00 30.14 541 ALA B C 1
ATOM 3802 O O . ALA B 1 212 ? -11.234 13.756 -23.542 1.00 30.72 541 ALA B O 1
ATOM 3804 N N . HIS B 1 213 ? -13.020 14.640 -24.621 1.00 31.21 542 HIS B N 1
ATOM 3805 C CA . HIS B 1 213 ? -13.984 13.626 -24.213 1.00 33.05 542 HIS B CA 1
ATOM 3806 C C . HIS B 1 213 ? -14.916 13.138 -25.332 1.00 33.25 542 HIS B C 1
ATOM 3807 O O . HIS B 1 213 ? -15.464 12.029 -25.227 1.00 32.56 542 HIS B O 1
ATOM 3814 N N A ARG B 1 214 ? -15.097 13.949 -26.375 0.70 32.88 543 ARG B N 1
ATOM 3815 N N B ARG B 1 214 ? -15.129 13.951 -26.364 0.30 33.43 543 ARG B N 1
ATOM 3816 C CA A ARG B 1 214 ? -15.951 13.547 -27.500 0.70 34.38 543 ARG B CA 1
ATOM 3817 C CA B ARG B 1 214 ? -16.011 13.556 -27.463 0.30 34.73 543 ARG B CA 1
ATOM 3818 C C A ARG B 1 214 ? -15.256 12.565 -28.405 0.70 34.84 543 ARG B C 1
ATOM 3819 C C B ARG B 1 214 ? -15.295 12.596 -28.408 0.30 35.09 543 ARG B C 1
ATOM 3820 O O A ARG B 1 214 ? -14.116 12.789 -28.822 0.70 33.51 543 ARG B O 1
ATOM 3821 O O B ARG B 1 214 ? -14.161 12.855 -28.816 0.30 34.17 543 ARG B O 1
ATOM 3836 N N . LEU B 1 215 ? -15.964 11.495 -28.765 1.00 36.48 544 LEU B N 1
ATOM 3837 C CA . LEU B 1 215 ? -15.397 10.506 -29.685 1.00 37.74 544 LEU B CA 1
ATOM 3838 C C . LEU B 1 215 ? -15.059 11.148 -31.031 1.00 36.14 544 LEU B C 1
ATOM 3839 O O . LEU B 1 215 ? -14.012 10.867 -31.610 1.00 37.73 544 LEU B O 1
ATOM 3844 N N . SER B 1 216 ? -15.913 12.042 -31.525 1.00 36.79 545 SER B N 1
ATOM 3845 C CA . SER B 1 216 ? -15.638 12.685 -32.810 1.00 38.27 545 SER B CA 1
ATOM 3846 C C . SER B 1 216 ? -14.365 13.549 -32.777 1.00 36.89 545 SER B C 1
ATOM 3847 O O . SER B 1 216 ? -13.576 13.569 -33.737 1.00 37.65 545 SER B O 1
ATOM 3850 N N . THR B 1 217 ? -14.164 14.271 -31.688 1.00 33.36 546 THR B N 1
ATOM 3851 C CA . THR B 1 217 ? -12.959 15.090 -31.551 1.00 33.26 546 THR B CA 1
ATOM 3852 C C . THR B 1 217 ? -11.704 14.236 -31.510 1.00 31.78 546 THR B C 1
ATOM 3853 O O . THR B 1 217 ? -10.720 14.494 -32.214 1.00 31.32 546 THR B O 1
ATOM 3857 N N . ILE B 1 218 ? -11.768 13.203 -30.692 1.00 30.58 547 ILE B N 1
ATOM 3858 C CA . ILE B 1 218 ? -10.629 12.317 -30.454 1.00 29.60 547 ILE B CA 1
ATOM 3859 C C . ILE B 1 218 ? -10.262 11.514 -31.689 1.00 31.81 547 ILE B C 1
ATOM 3860 O O . ILE B 1 218 ? -9.098 11.446 -32.055 1.00 30.83 547 ILE B O 1
ATOM 3865 N N . GLU B 1 219 ? -11.260 10.950 -32.352 1.00 33.31 548 GLU B N 1
ATOM 3866 C CA . GLU B 1 219 ? -11.019 10.100 -33.515 1.00 35.06 548 GLU B CA 1
ATOM 3867 C C . GLU B 1 219 ? -10.489 10.857 -34.709 1.00 36.45 548 GLU B C 1
ATOM 3868 O O . GLU B 1 219 ? -9.912 10.254 -35.610 1.00 37.75 548 GLU B O 1
ATOM 3874 N N . ASN B 1 220 ? -10.669 12.181 -34.715 1.00 36.10 549 ASN B N 1
ATOM 3875 C CA . ASN B 1 220 ? -10.214 13.039 -35.814 1.00 37.42 549 ASN B CA 1
ATOM 3876 C C . ASN B 1 220 ? -8.966 13.871 -35.512 1.00 34.57 549 ASN B C 1
ATOM 3877 O O . ASN B 1 220 ? -8.464 14.590 -36.383 1.00 33.64 549 ASN B O 1
ATOM 3882 N N . ALA B 1 221 ? -8.460 13.778 -34.277 1.00 31.16 550 ALA B N 1
ATOM 3883 C CA . ALA B 1 221 ? -7.260 14.511 -33.906 1.00 29.71 550 ALA B CA 1
ATOM 3884 C C . ALA B 1 221 ? -6.026 13.996 -34.666 1.00 29.06 550 ALA B C 1
ATOM 3885 O O . ALA B 1 221 ? -5.933 12.826 -34.987 1.00 30.38 550 ALA B O 1
ATOM 3887 N N . ASP B 1 222 ? -5.081 14.891 -34.937 1.00 28.20 551 ASP B N 1
ATOM 3888 C CA . ASP B 1 222 ? -3.841 14.527 -35.609 1.00 28.49 551 ASP B CA 1
ATOM 3889 C C . ASP B 1 222 ? -2.985 13.682 -34.684 1.00 27.32 551 ASP B C 1
ATOM 3890 O O . ASP B 1 222 ? -2.286 12.770 -35.132 1.00 27.32 551 ASP B O 1
ATOM 3895 N N . GLU B 1 223 ? -3.041 13.996 -33.391 1.00 26.41 552 GLU B N 1
ATOM 3896 C CA . GLU B 1 223 ? -2.334 13.234 -32.387 1.00 25.93 552 GLU B CA 1
ATOM 3897 C C . GLU B 1 223 ? -3.124 13.214 -31.100 1.00 25.69 552 GLU B C 1
ATOM 3898 O O . GLU B 1 223 ? -3.813 14.175 -30.787 1.00 25.83 552 GLU B O 1
ATOM 3904 N N . ILE B 1 224 ? -3.052 12.078 -30.436 1.00 24.13 553 ILE B N 1
ATOM 3905 C CA . ILE B 1 224 ? -3.646 11.821 -29.126 1.00 25.44 553 ILE B CA 1
ATOM 3906 C C . ILE B 1 224 ? -2.525 11.509 -28.146 1.00 24.53 553 ILE B C 1
ATOM 3907 O O . ILE B 1 224 ? -1.629 10.681 -28.449 1.00 25.25 553 ILE B O 1
ATOM 3912 N N . LEU B 1 225 ? -2.546 12.185 -26.989 1.00 24.73 554 LEU B N 1
ATOM 3913 C CA . LEU B 1 225 ? -1.609 11.917 -25.898 1.00 25.26 554 LEU B CA 1
ATOM 3914 C C . LEU B 1 225 ? -2.429 11.370 -24.727 1.00 24.64 554 LEU B C 1
ATOM 3915 O O . LEU B 1 225 ? -3.353 12.066 -24.227 1.00 25.58 554 LEU B O 1
ATOM 3920 N N . VAL B 1 226 ? -2.132 10.139 -24.313 1.00 24.96 555 VAL B N 1
ATOM 3921 C CA . VAL B 1 226 ? -2.831 9.517 -23.152 1.00 24.90 555 VAL B CA 1
ATOM 3922 C C . VAL B 1 226 ? -2.028 9.900 -21.932 1.00 24.92 555 VAL B C 1
ATOM 3923 O O . VAL B 1 226 ? -0.883 9.494 -21.796 1.00 25.83 555 VAL B O 1
ATOM 3927 N N . ILE B 1 227 ? -2.633 10.697 -21.050 1.00 24.85 556 ILE B N 1
ATOM 3928 C CA . ILE B 1 227 ? -1.987 11.189 -19.838 1.00 25.11 556 ILE B CA 1
ATOM 3929 C C . ILE B 1 227 ? -2.405 10.263 -18.708 1.00 25.35 556 ILE B C 1
ATOM 3930 O O . ILE B 1 227 ? -3.581 10.002 -18.538 1.00 25.88 556 ILE B O 1
ATOM 3935 N N . ASP B 1 228 ? -1.437 9.807 -17.917 1.00 26.30 557 ASP B N 1
ATOM 3936 C CA . ASP B 1 228 ? -1.694 8.851 -16.836 1.00 27.98 557 ASP B CA 1
ATOM 3937 C C . ASP B 1 228 ? -0.757 9.218 -15.673 1.00 27.71 557 ASP B C 1
ATOM 3938 O O . ASP B 1 228 ? 0.463 9.183 -15.811 1.00 27.27 557 ASP B O 1
ATOM 3943 N N . HIS B 1 229 ? -1.350 9.609 -14.544 1.00 28.85 558 HIS B N 1
ATOM 3944 C CA . HIS B 1 229 ? -0.585 10.021 -13.356 1.00 30.97 558 HIS B CA 1
ATOM 3945 C C . HIS B 1 229 ? 0.578 10.979 -13.688 1.00 30.76 558 HIS B C 1
ATOM 3946 O O . HIS B 1 229 ? 1.734 10.778 -13.300 1.00 30.24 558 HIS B O 1
ATOM 3953 N N . GLY B 1 230 ? 0.264 12.023 -14.451 1.00 28.91 559 GLY B N 1
ATOM 3954 C CA . GLY B 1 230 ? 1.232 13.065 -14.750 1.00 28.97 559 GLY B CA 1
ATOM 3955 C C . GLY B 1 230 ? 2.283 12.779 -15.790 1.00 28.50 559 GLY B C 1
ATOM 3956 O O . GLY B 1 230 ? 3.210 13.557 -15.933 1.00 30.61 559 GLY B O 1
ATOM 3957 N N . GLU B 1 231 ? 2.136 11.683 -16.517 1.00 27.56 560 GLU B N 1
ATOM 3958 C CA . GLU B 1 231 ? 3.055 11.316 -17.583 1.00 29.27 560 GLU B CA 1
ATOM 3959 C C . GLU B 1 231 ? 2.309 10.964 -18.854 1.00 27.06 560 GLU B C 1
ATOM 3960 O O . GLU B 1 231 ? 1.123 10.694 -18.834 1.00 27.83 560 GLU B O 1
ATOM 3966 N N . ILE B 1 232 ? 3.015 10.992 -19.976 1.00 26.59 561 ILE B N 1
ATOM 3967 C CA . ILE B 1 232 ? 2.416 10.593 -21.254 1.00 26.28 561 ILE B CA 1
ATOM 3968 C C . ILE B 1 232 ? 2.674 9.100 -21.417 1.00 27.67 561 ILE B C 1
ATOM 3969 O O . ILE B 1 232 ? 3.827 8.657 -21.593 1.00 29.26 561 ILE B O 1
ATOM 3974 N N . ARG B 1 233 ? 1.606 8.327 -21.365 1.00 26.64 562 ARG B N 1
ATOM 3975 C CA . ARG B 1 233 ? 1.668 6.866 -21.422 1.00 27.39 562 ARG B CA 1
ATOM 3976 C C . ARG B 1 233 ? 1.677 6.299 -22.826 1.00 26.81 562 ARG B C 1
ATOM 3977 O O . ARG B 1 233 ? 2.384 5.325 -23.080 1.00 27.74 562 ARG B O 1
ATOM 3985 N N . GLU B 1 234 ? 0.890 6.896 -23.709 1.00 27.70 563 GLU B N 1
ATOM 3986 C CA . GLU B 1 234 ? 0.773 6.468 -25.114 1.00 27.28 563 GLU B CA 1
ATOM 3987 C C . GLU B 1 234 ? 0.637 7.698 -26.011 1.00 26.87 563 GLU B C 1
ATOM 3988 O O . GLU B 1 234 ? 0.120 8.741 -25.595 1.00 25.00 563 GLU B O 1
ATOM 3994 N N . ARG B 1 235 ? 1.099 7.556 -27.250 1.00 25.95 564 ARG B N 1
ATOM 3995 C CA . ARG B 1 235 ? 1.051 8.643 -28.233 1.00 26.62 564 ARG B CA 1
ATOM 3996 C C . ARG B 1 235 ? 0.725 8.047 -29.583 1.00 26.03 564 ARG B C 1
ATOM 3997 O O . ARG B 1 235 ? 1.316 7.037 -29.955 1.00 27.10 564 ARG B O 1
ATOM 4005 N N . GLY B 1 236 ? -0.177 8.667 -30.329 1.00 25.67 565 GLY B N 1
ATOM 4006 C CA . GLY B 1 236 ? -0.497 8.186 -31.707 1.00 26.12 565 GLY B CA 1
ATOM 4007 C C . GLY B 1 236 ? -1.748 8.855 -32.192 1.00 27.02 565 GLY B C 1
ATOM 4008 O O . GLY B 1 236 ? -2.015 9.988 -31.824 1.00 28.35 565 GLY B O 1
ATOM 4009 N N . ASN B 1 237 ? -2.481 8.194 -33.083 1.00 28.01 566 ASN B N 1
ATOM 4010 C CA . ASN B 1 237 ? -3.807 8.678 -33.453 1.00 27.46 566 ASN B CA 1
ATOM 4011 C C . ASN B 1 237 ? -4.774 7.546 -33.121 1.00 26.63 566 ASN B C 1
ATOM 4012 O O . ASN B 1 237 ? -4.363 6.499 -32.597 1.00 26.25 566 ASN B O 1
ATOM 4017 N N . HIS B 1 238 ? -6.048 7.730 -33.411 1.00 28.21 567 HIS B N 1
ATOM 4018 C CA . HIS B 1 238 ? -7.044 6.716 -33.092 1.00 28.89 567 HIS B CA 1
ATOM 4019 C C . HIS B 1 238 ? -6.681 5.339 -33.652 1.00 29.97 567 HIS B C 1
ATOM 4020 O O . HIS B 1 238 ? -6.707 4.331 -32.942 1.00 29.50 567 HIS B O 1
ATOM 4027 N N . LYS B 1 239 ? -6.307 5.297 -34.922 1.00 30.19 568 LYS B N 1
ATOM 4028 C CA . LYS B 1 239 ? -5.972 4.024 -35.545 1.00 33.67 568 LYS B CA 1
ATOM 4029 C C . LYS B 1 239 ? -4.700 3.371 -34.961 1.00 31.97 568 LYS B C 1
ATOM 4030 O O . LYS B 1 239 ? -4.723 2.174 -34.636 1.00 32.61 568 LYS B O 1
ATOM 4036 N N . THR B 1 240 ? -3.619 4.137 -34.789 1.00 30.18 569 THR B N 1
ATOM 4037 C CA . THR B 1 240 ? -2.358 3.534 -34.285 1.00 30.49 569 THR B CA 1
ATOM 4038 C C . THR B 1 240 ? -2.453 3.124 -32.811 1.00 30.80 569 THR B C 1
ATOM 4039 O O . THR B 1 240 ? -1.818 2.160 -32.378 1.00 30.94 569 THR B O 1
ATOM 4043 N N . LEU B 1 241 ? -3.262 3.851 -32.050 1.00 27.63 570 LEU B N 1
ATOM 4044 C CA . LEU B 1 241 ? -3.438 3.504 -30.653 1.00 27.63 570 LEU B CA 1
ATOM 4045 C C . LEU B 1 241 ? -4.356 2.302 -30.474 1.00 28.55 570 LEU B C 1
ATOM 4046 O O . LEU B 1 241 ? -4.121 1.481 -29.580 1.00 28.55 570 LEU B O 1
ATOM 4051 N N . LEU B 1 242 ? -5.391 2.173 -31.305 1.00 29.88 571 LEU B N 1
ATOM 4052 C CA . LEU B 1 242 ? -6.221 0.975 -31.240 1.00 32.03 571 LEU B CA 1
ATOM 4053 C C . LEU B 1 242 ? -5.371 -0.277 -31.488 1.00 32.90 571 LEU B C 1
ATOM 4054 O O . LEU B 1 242 ? -5.518 -1.280 -30.781 1.00 33.99 571 LEU B O 1
ATOM 4059 N N . GLU B 1 243 ? -4.455 -0.193 -32.449 1.00 34.08 572 GLU B N 1
ATOM 4060 C CA . GLU B 1 243 ? -3.548 -1.316 -32.799 1.00 36.22 572 GLU B CA 1
ATOM 4061 C C . GLU B 1 243 ? -2.714 -1.790 -31.630 1.00 35.26 572 GLU B C 1
ATOM 4062 O O . GLU B 1 243 ? -2.380 -2.969 -31.544 1.00 35.61 572 GLU B O 1
ATOM 4068 N N . GLN B 1 244 ? -2.394 -0.877 -30.719 1.00 31.99 573 GLN B N 1
ATOM 4069 C CA . GLN B 1 244 ? -1.575 -1.195 -29.565 1.00 33.21 573 GLN B CA 1
ATOM 4070 C C . GLN B 1 244 ? -2.319 -1.967 -28.496 1.00 33.26 573 GLN B C 1
ATOM 4071 O O . GLN B 1 244 ? -1.688 -2.563 -27.642 1.00 33.36 573 GLN B O 1
ATOM 4077 N N . ASN B 1 245 ? -3.644 -1.944 -28.542 1.00 34.42 574 ASN B N 1
ATOM 4078 C CA . ASN B 1 245 ? -4.454 -2.670 -27.561 1.00 34.96 574 ASN B CA 1
ATOM 4079 C C . ASN B 1 245 ? -4.018 -2.342 -26.119 1.00 33.25 574 ASN B C 1
ATOM 4080 O O . ASN B 1 245 ? -3.823 -3.236 -25.287 1.00 34.33 574 ASN B O 1
ATOM 4085 N N . GLY B 1 246 ? -3.878 -1.059 -25.825 1.00 29.64 575 GLY B N 1
ATOM 4086 C CA . GLY B 1 246 ? -3.430 -0.622 -24.523 1.00 29.35 575 GLY B CA 1
ATOM 4087 C C . GLY B 1 246 ? -4.405 0.325 -23.832 1.00 27.88 575 GLY B C 1
ATOM 4088 O O . GLY B 1 246 ? -5.613 0.159 -23.911 1.00 27.85 575 GLY B O 1
ATOM 4089 N N . ALA B 1 247 ? -3.853 1.341 -23.180 1.00 28.24 576 ALA B N 1
ATOM 4090 C CA . ALA B 1 247 ? -4.657 2.290 -22.403 1.00 27.14 576 ALA B CA 1
ATOM 4091 C C . ALA B 1 247 ? -5.653 3.093 -23.214 1.00 26.37 576 ALA B C 1
ATOM 4092 O O . ALA B 1 247 ? -6.781 3.243 -22.790 1.00 26.57 576 ALA B O 1
ATOM 4094 N N . TYR B 1 248 ? -5.262 3.613 -24.367 1.00 24.80 577 TYR B N 1
ATOM 4095 C CA . TYR B 1 248 ? -6.215 4.337 -25.196 1.00 25.50 577 TYR B CA 1
ATOM 4096 C C . TYR B 1 248 ? -7.400 3.458 -25.568 1.00 25.36 577 TYR B C 1
ATOM 4097 O O . TYR B 1 248 ? -8.547 3.860 -25.440 1.00 26.11 577 TYR B O 1
ATOM 4106 N N . LYS B 1 249 ? -7.115 2.239 -26.014 1.00 26.39 578 LYS B N 1
ATOM 4107 C CA . LYS B 1 249 ? -8.184 1.356 -26.466 1.00 27.97 578 LYS B CA 1
ATOM 4108 C C . LYS B 1 249 ? -9.190 1.094 -25.348 1.00 27.59 578 LYS B C 1
ATOM 4109 O O . LYS B 1 249 ? -10.394 1.099 -25.567 1.00 27.71 578 LYS B O 1
ATOM 4115 N N . GLN B 1 250 ? -8.677 0.897 -24.145 1.00 26.81 579 GLN B N 1
ATOM 4116 C CA . GLN B 1 250 ? -9.536 0.655 -22.980 1.00 27.55 579 GLN B CA 1
ATOM 4117 C C . GLN B 1 250 ? -10.376 1.899 -22.629 1.00 27.47 579 GLN B C 1
ATOM 4118 O O . GLN B 1 250 ? -11.581 1.783 -22.371 1.00 27.15 579 GLN B O 1
ATOM 4124 N N . LEU B 1 251 ? -9.762 3.096 -22.651 1.00 26.53 580 LEU B N 1
ATOM 4125 C CA . LEU B 1 251 ? -10.492 4.333 -22.347 1.00 26.50 580 LEU B CA 1
ATOM 4126 C C . LEU B 1 251 ? -11.561 4.574 -23.391 1.00 26.86 580 LEU B C 1
ATOM 4127 O O . LEU B 1 251 ? -12.673 4.977 -23.066 1.00 27.05 580 LEU B O 1
ATOM 4132 N N . HIS B 1 252 ? -11.220 4.288 -24.636 1.00 27.43 581 HIS B N 1
ATOM 4133 C CA . HIS B 1 252 ? -12.138 4.432 -25.769 1.00 28.37 581 HIS B CA 1
ATOM 4134 C C . HIS B 1 252 ? -13.340 3.478 -25.634 1.00 29.92 581 HIS B C 1
ATOM 4135 O O . HIS B 1 252 ? -14.494 3.879 -25.948 1.00 29.66 581 HIS B O 1
ATOM 4142 N N A SER B 1 253 ? -13.089 2.245 -25.189 0.50 30.74 582 SER B N 1
ATOM 4143 N N B SER B 1 253 ? -13.088 2.245 -25.159 0.50 29.84 582 SER B N 1
ATOM 4144 C CA A SER B 1 253 ? -14.168 1.281 -24.977 0.50 32.85 582 SER B CA 1
ATOM 4145 C CA B SER B 1 253 ? -14.153 1.235 -24.944 0.50 31.35 582 SER B CA 1
ATOM 4146 C C A SER B 1 253 ? -15.187 1.846 -23.985 0.50 31.97 582 SER B C 1
ATOM 4147 C C B SER B 1 253 ? -15.150 1.654 -23.858 0.50 30.81 582 SER B C 1
ATOM 4148 O O A SER B 1 253 ? -16.397 1.732 -24.196 0.50 33.29 582 SER B O 1
ATOM 4149 O O B SER B 1 253 ? -16.284 1.162 -23.830 0.50 31.09 582 SER B O 1
ATOM 4154 N N . MET B 1 254 ? -14.693 2.490 -22.932 1.00 29.57 583 MET B N 1
ATOM 4155 C CA . MET B 1 254 ? -15.556 3.086 -21.907 1.00 29.73 583 MET B CA 1
ATOM 4156 C C . MET B 1 254 ? -16.005 4.516 -22.275 1.00 30.39 583 MET B C 1
ATOM 4157 O O . MET B 1 254 ? -16.459 5.274 -21.414 1.00 29.56 583 MET B O 1
ATOM 4162 N N . GLN B 1 255 ? -15.828 4.898 -23.554 1.00 30.45 584 GLN B N 1
ATOM 4163 C CA . GLN B 1 255 ? -16.321 6.187 -24.068 1.00 32.69 584 GLN B CA 1
ATOM 4164 C C . GLN B 1 255 ? -15.766 7.448 -23.378 1.00 31.17 584 GLN B C 1
ATOM 4165 O O . GLN B 1 255 ? -16.443 8.488 -23.292 1.00 31.97 584 GLN B O 1
ATOM 4171 N N . PHE B 1 256 ? -14.520 7.369 -22.938 1.00 29.87 585 PHE B N 1
ATOM 4172 C CA . PHE B 1 256 ? -13.842 8.466 -22.255 1.00 30.55 585 PHE B CA 1
ATOM 4173 C C . PHE B 1 256 ? -14.643 9.031 -21.088 1.00 32.57 585 PHE B C 1
ATOM 4174 O O . PHE B 1 256 ? -14.660 10.253 -20.855 1.00 31.90 585 PHE B O 1
ATOM 4182 N N . THR B 1 257 ? -15.288 8.123 -20.351 1.00 31.26 586 THR B N 1
ATOM 4183 C CA . THR B 1 257 ? -16.066 8.494 -19.177 1.00 32.29 586 THR B CA 1
ATOM 4184 C C . THR B 1 257 ? -15.230 8.407 -17.894 1.00 34.19 586 THR B C 1
ATOM 4185 O O . THR B 1 257 ? -15.710 8.781 -16.824 1.00 35.99 586 THR B O 1
ATOM 4189 N N . GLY B 1 258 ? -14.001 7.902 -18.000 1.00 34.00 587 GLY B N 1
ATOM 4190 C CA . GLY B 1 258 ? -13.091 7.815 -16.861 1.00 34.57 587 GLY B CA 1
ATOM 4191 C C . GLY B 1 258 ? -12.536 9.179 -16.469 1.00 35.57 587 GLY B C 1
ATOM 4192 O O . GLY B 1 258 ? -12.602 10.137 -17.261 1.00 36.28 587 GLY B O 1
#

Radius of gyration: 23.54 Å; Cα contacts (8 Å, |Δi|>4): 1083; chains: 2; bounding box: 62×62×50 Å

CATH classification: 3.40.50.300

Nearest PDB structures (foldseek):
  5eum-assembly1_B  TM=1.003E+00  e=8.252E-53  Haemophilus influenzae PittII
  5eum-assembly1_A  TM=1.003E+00  e=1.115E-51  Haemophilus influenzae PittII
  5dgx-assembly1_A  TM=8.871E-01  e=1.143E-30  Francisella tularensis subsp. tularensis FSC198
  7ocy-assembly1_B  TM=9.268E-01  e=2.076E-25  Enterococcus faecalis
  6bzr-assembly1_B  TM=8.874E-01  e=5.791E-23  Homo sapiens

Sequence (497 aa):
KDDGAYYKAEPAKGEELLEFKNVSFAYQGEELALNNISFSVPAGKTVVALVGRSGSGKSTIANLVTRFYDIEQGEILLDGVNIQDYRLSNLREENCAVVVSSQQQQVVHLFNDTIIANNIAYAAQDKYSREEEIIAAAKAAYYALEFIEKLPQGFDTVIIGEENGASLSSGGQRQRLAIARALLRNSPVLILDEATTEESERAIQSALEELKKDRTVVVIAHRRLSTIENADEILVIDHGEIRERGNHKTLLEQNGAYKQLHSSMQFTGKDDGAYYKAEPAKGEELLEFKNVSFAYQGEELALNNISFSVPAGKTVVALVGRSGSGKSTIANLVTRFYDIEQGEILLDGVNIQDYRLSNLREENCAVVVSSQQQQVVHLFNDTIIANNIAYDKYSREEEIIAAAKAAYYALEFIEKLPQGFDTVIIGEENGASLSSGGQRQRLAIARALLRNSPVLILDEATTEESERAIQSALEELKKDRTVVVIAHRRLSTIENADEILVIDHGEIRERGNHKTLLEQNGAYKQLHSSMQFTG